Protein AF-A0AB34KKV4-F1 (afdb_monomer_lite)

Structure (mmCIF, N/CA/C/O backbone):
data_AF-A0AB34KKV4-F1
#
_entry.id   AF-A0AB34KKV4-F1
#
loop_
_atom_site.group_PDB
_atom_site.id
_atom_site.type_symbol
_atom_site.label_atom_id
_atom_site.label_alt_id
_atom_site.label_comp_id
_atom_site.label_asym_id
_atom_site.label_entity_id
_atom_site.label_seq_id
_atom_site.pdbx_PDB_ins_code
_atom_site.Cartn_x
_atom_site.Cartn_y
_atom_site.Cartn_z
_atom_site.occupancy
_atom_site.B_iso_or_equiv
_atom_site.auth_seq_id
_atom_site.auth_comp_id
_atom_site.auth_asym_id
_atom_site.auth_atom_id
_atom_site.pdbx_PDB_model_num
ATOM 1 N N . MET A 1 1 ? -14.746 -57.470 -12.738 1.00 38.44 1 MET A N 1
ATOM 2 C CA . MET A 1 1 ? -14.078 -58.785 -12.904 1.00 38.44 1 MET A CA 1
ATOM 3 C C . MET A 1 1 ? -13.355 -58.775 -14.241 1.00 38.44 1 MET A C 1
ATOM 5 O O . MET A 1 1 ? -13.996 -58.277 -15.162 1.00 38.44 1 MET A O 1
ATOM 9 N N . PRO A 1 2 ? -12.119 -59.298 -14.402 1.00 53.12 2 PRO A N 1
ATOM 10 C CA . PRO A 1 2 ? -11.159 -59.916 -13.449 1.00 53.12 2 PRO A CA 1
ATOM 11 C C . PRO A 1 2 ? -9.953 -58.975 -13.114 1.00 53.12 2 PRO A C 1
ATOM 13 O O . PRO A 1 2 ? -9.703 -58.057 -13.884 1.00 53.12 2 PRO A O 1
ATOM 16 N N . THR A 1 3 ? -9.355 -58.922 -11.901 1.00 38.56 3 THR A N 1
ATOM 17 C CA . THR A 1 3 ? -8.278 -59.766 -11.274 1.00 38.56 3 THR A CA 1
ATOM 18 C C . THR A 1 3 ? -6.996 -59.892 -12.137 1.00 38.56 3 THR A C 1
ATOM 20 O O . THR A 1 3 ? -7.133 -60.143 -13.323 1.00 38.56 3 THR A O 1
ATOM 23 N N . VAL A 1 4 ? -5.718 -59.791 -11.703 1.00 41.00 4 VAL A N 1
ATOM 24 C CA . VAL A 1 4 ? -4.947 -59.835 -10.421 1.00 41.00 4 VAL A CA 1
ATOM 25 C C . VAL A 1 4 ? -3.455 -59.527 -10.792 1.00 41.00 4 VAL A C 1
ATOM 27 O O . VAL A 1 4 ? -3.093 -59.818 -11.926 1.00 41.00 4 VAL A O 1
ATOM 30 N N . GLN A 1 5 ? -2.618 -58.789 -10.029 1.00 40.56 5 GLN A N 1
ATOM 31 C CA . GLN A 1 5 ? -1.465 -59.195 -9.153 1.00 40.56 5 GLN A CA 1
ATOM 32 C C . GLN A 1 5 ? -0.712 -57.875 -8.766 1.00 40.56 5 GLN A C 1
ATOM 34 O O . GLN A 1 5 ? -0.508 -57.067 -9.665 1.00 40.56 5 GLN A O 1
ATOM 39 N N . ALA A 1 6 ? -0.438 -57.434 -7.517 1.00 37.28 6 ALA A N 1
ATOM 40 C CA . ALA A 1 6 ? 0.427 -57.927 -6.409 1.00 37.28 6 ALA A CA 1
ATOM 41 C C . ALA A 1 6 ? 1.877 -58.230 -6.872 1.00 37.28 6 ALA A C 1
ATOM 43 O O . ALA A 1 6 ? 2.031 -59.068 -7.748 1.00 37.28 6 ALA A O 1
ATOM 44 N N . SER A 1 7 ? 2.991 -57.620 -6.424 1.00 39.97 7 SER A N 1
ATOM 45 C CA . SER A 1 7 ? 3.556 -57.225 -5.098 1.00 39.97 7 SER A CA 1
ATOM 46 C C . SER A 1 7 ? 4.890 -56.446 -5.359 1.00 39.97 7 SER A C 1
ATOM 48 O O . SER A 1 7 ? 5.144 -56.177 -6.533 1.00 39.97 7 SER A O 1
ATOM 50 N N . PRO A 1 8 ? 5.874 -56.261 -4.433 1.00 48.94 8 PRO A N 1
ATOM 51 C CA . PRO A 1 8 ? 5.943 -55.961 -2.979 1.00 48.94 8 PRO A CA 1
ATOM 52 C C . PRO A 1 8 ? 6.595 -54.552 -2.743 1.00 48.94 8 PRO A C 1
ATOM 54 O O . PRO A 1 8 ? 7.068 -53.935 -3.683 1.00 48.94 8 PRO A O 1
ATOM 57 N N . GLY A 1 9 ? 6.663 -53.884 -1.585 1.00 34.34 9 GLY A N 1
ATOM 58 C CA . GLY A 1 9 ? 6.841 -54.305 -0.198 1.00 34.34 9 GLY A CA 1
ATOM 59 C C . GLY A 1 9 ? 8.289 -54.059 0.266 1.00 34.34 9 GLY A C 1
ATOM 60 O O . GLY A 1 9 ? 9.065 -55.004 0.265 1.00 34.34 9 GLY A O 1
ATOM 61 N N . THR A 1 10 ? 8.637 -52.838 0.706 1.00 37.16 10 THR A N 1
ATOM 62 C CA . THR A 1 10 ? 9.823 -52.568 1.554 1.00 37.16 10 THR A CA 1
ATOM 63 C C . THR A 1 10 ? 9.609 -51.346 2.450 1.00 37.16 10 THR A C 1
ATOM 65 O O . THR A 1 10 ? 9.494 -50.219 1.980 1.00 37.16 10 THR A O 1
ATOM 68 N N . ASN A 1 11 ? 9.581 -51.620 3.751 1.00 38.03 11 ASN A N 1
ATOM 69 C CA . ASN A 1 11 ? 9.736 -50.697 4.876 1.00 38.03 11 ASN A CA 1
ATOM 70 C C . ASN A 1 11 ? 11.245 -50.623 5.203 1.00 38.03 11 ASN A C 1
ATOM 72 O O . ASN A 1 11 ? 11.916 -51.647 5.037 1.00 38.03 11 ASN A O 1
ATOM 76 N N . PRO A 1 12 ? 11.784 -49.504 5.723 1.00 49.31 12 PRO A N 1
ATOM 77 C CA . PRO A 1 12 ? 12.336 -49.632 7.074 1.00 49.31 12 PRO A CA 1
ATOM 78 C C . PRO A 1 12 ? 12.235 -48.378 7.970 1.00 49.31 12 PRO A C 1
ATOM 80 O O . PRO A 1 12 ? 12.535 -47.260 7.577 1.00 49.31 12 PRO A O 1
ATOM 83 N N . GLN A 1 13 ? 11.904 -48.673 9.230 1.00 32.47 13 GLN A N 1
ATOM 84 C CA . GLN A 1 13 ? 12.582 -48.252 10.465 1.00 32.47 13 GLN A CA 1
ATOM 85 C C . GLN A 1 13 ? 12.641 -46.766 10.867 1.00 32.47 13 GLN A C 1
ATOM 87 O O . GLN A 1 13 ? 13.462 -45.979 10.416 1.00 32.47 13 GLN A O 1
ATOM 92 N N . ASN A 1 14 ? 11.828 -46.495 11.895 1.00 35.62 14 ASN A N 1
ATOM 93 C CA . ASN A 1 14 ? 12.094 -45.673 13.077 1.00 35.62 14 ASN A CA 1
ATOM 94 C C . ASN A 1 14 ? 13.574 -45.411 13.406 1.00 35.62 14 ASN A C 1
ATOM 96 O O . ASN A 1 14 ? 14.315 -46.352 13.698 1.00 35.62 14 ASN A O 1
ATOM 100 N N . THR A 1 15 ? 13.891 -44.136 13.638 1.00 36.00 15 THR A N 1
ATOM 101 C CA . THR A 1 15 ? 14.930 -43.740 14.597 1.00 36.00 15 THR A CA 1
ATOM 102 C C . THR A 1 15 ? 14.424 -42.578 15.445 1.00 36.00 15 THR A C 1
ATOM 104 O O . THR A 1 15 ? 14.247 -41.457 14.979 1.00 36.00 15 THR A O 1
ATOM 107 N N . VAL A 1 16 ? 14.164 -42.888 16.712 1.00 40.31 16 VAL A N 1
ATOM 108 C CA . VAL A 1 16 ? 13.975 -41.939 17.808 1.00 40.31 16 VAL A CA 1
ATOM 109 C C . VAL A 1 16 ? 15.364 -41.483 18.245 1.00 40.31 16 VAL A C 1
ATOM 111 O O . VAL A 1 16 ? 16.171 -42.320 18.644 1.00 40.31 16 VAL A O 1
ATOM 114 N N . GLN A 1 17 ? 15.639 -40.181 18.215 1.00 35.97 17 GLN A N 1
ATOM 115 C CA . GLN A 1 17 ? 16.748 -39.593 18.964 1.00 35.97 17 GLN A CA 1
ATOM 116 C C . GLN A 1 17 ? 16.253 -38.374 19.734 1.00 35.97 17 GLN A C 1
ATOM 118 O O . GLN A 1 17 ? 16.003 -37.306 19.186 1.00 35.97 17 GLN A O 1
ATOM 123 N N . ALA A 1 18 ? 16.099 -38.594 21.037 1.00 38.78 18 ALA A N 1
ATOM 124 C CA . ALA A 1 18 ? 16.149 -37.563 22.049 1.00 38.78 18 ALA A CA 1
ATOM 125 C C . ALA A 1 18 ? 17.601 -37.094 22.186 1.00 38.78 18 ALA A C 1
ATOM 127 O O . ALA A 1 18 ? 18.487 -37.935 22.309 1.00 38.78 18 ALA A O 1
ATOM 128 N N . ASN A 1 19 ? 17.827 -35.784 22.233 1.00 37.03 19 ASN A N 1
ATOM 129 C CA . ASN A 1 19 ? 19.013 -35.213 22.856 1.00 37.03 19 ASN A CA 1
ATOM 130 C C . ASN A 1 19 ? 18.605 -33.976 23.654 1.00 37.03 19 ASN A C 1
ATOM 132 O O . ASN A 1 19 ? 17.876 -33.113 23.173 1.00 37.03 19 ASN A O 1
ATOM 136 N N . ARG A 1 20 ? 19.031 -34.003 24.915 1.00 32.62 20 ARG A N 1
ATOM 137 C CA . ARG A 1 20 ? 18.909 -32.967 25.935 1.00 32.62 20 ARG A CA 1
ATOM 138 C C . ARG A 1 20 ? 19.997 -31.908 25.734 1.00 32.62 20 ARG A C 1
ATOM 140 O O . ARG A 1 20 ? 21.075 -32.247 25.248 1.00 32.62 20 ARG A O 1
ATOM 147 N N . ASP A 1 21 ? 19.700 -30.695 26.198 1.00 42.53 21 ASP A N 1
ATOM 148 C CA . ASP A 1 21 ? 20.644 -29.607 26.506 1.00 42.53 21 ASP A CA 1
ATOM 149 C C . ASP A 1 21 ? 21.802 -30.085 27.410 1.00 42.53 21 ASP A C 1
ATOM 151 O O . ASP A 1 21 ? 21.665 -31.129 28.071 1.00 42.53 21 ASP A O 1
ATOM 155 N N . PRO A 1 22 ? 22.929 -29.345 27.487 1.00 56.38 22 PRO A N 1
ATOM 156 C CA . PRO A 1 22 ? 22.972 -28.238 28.463 1.00 56.38 22 PRO A CA 1
ATOM 157 C C . PRO A 1 22 ? 23.899 -27.036 28.131 1.00 56.38 22 PRO A C 1
ATOM 159 O O . PRO A 1 22 ? 24.843 -27.169 27.358 1.00 56.38 22 PRO A O 1
ATOM 162 N N . ASP A 1 23 ? 23.631 -25.926 28.844 1.00 38.31 23 ASP A N 1
ATOM 163 C CA . ASP A 1 23 ? 24.551 -24.866 29.327 1.00 38.31 23 ASP A CA 1
ATOM 164 C C . ASP A 1 23 ? 25.285 -23.972 28.298 1.00 38.31 23 ASP A C 1
ATOM 166 O O . ASP A 1 23 ? 25.667 -24.414 27.226 1.00 38.31 23 ASP A O 1
ATOM 170 N N . ALA A 1 24 ? 25.645 -22.707 28.538 1.00 34.84 24 ALA A N 1
ATOM 171 C CA . ALA A 1 24 ? 25.381 -21.648 29.520 1.00 34.84 24 ALA A CA 1
ATOM 172 C C . ALA A 1 24 ? 26.245 -20.433 29.068 1.00 34.84 24 ALA A C 1
ATOM 174 O O . ALA A 1 24 ? 27.204 -20.636 28.322 1.00 34.84 24 ALA A O 1
ATOM 175 N N . ASP A 1 25 ? 25.989 -19.240 29.635 1.00 36.53 25 ASP A N 1
ATOM 176 C CA . ASP A 1 25 ? 26.973 -18.140 29.827 1.00 36.53 25 ASP A CA 1
ATOM 177 C C . ASP A 1 25 ? 27.329 -17.294 28.563 1.00 36.53 25 ASP A C 1
ATOM 179 O O . ASP A 1 25 ? 27.500 -17.841 27.484 1.00 36.53 25 ASP A O 1
ATOM 183 N N . GLN A 1 26 ? 27.456 -15.954 28.505 1.00 36.47 26 GLN A N 1
ATOM 184 C CA . GLN A 1 26 ? 27.596 -14.788 29.411 1.00 36.47 26 GLN A CA 1
ATOM 185 C C . GLN A 1 26 ? 27.010 -13.568 28.635 1.00 36.47 26 GLN A C 1
ATOM 187 O O . GLN A 1 26 ? 27.014 -13.576 27.408 1.00 36.47 26 GLN A O 1
ATOM 192 N N . GLY A 1 27 ? 26.373 -12.544 29.212 1.00 34.78 27 GLY A N 1
ATOM 193 C CA . GLY A 1 27 ? 26.968 -11.536 30.092 1.00 34.78 27 GLY A CA 1
ATOM 194 C C . GLY A 1 27 ? 27.539 -10.359 29.279 1.00 34.78 27 GLY A C 1
ATOM 195 O O . GLY A 1 27 ? 28.679 -10.434 28.842 1.00 34.78 27 GLY A O 1
ATOM 196 N N . ALA A 1 28 ? 26.763 -9.286 29.089 1.00 35.88 28 ALA A N 1
ATOM 197 C CA . ALA A 1 28 ? 27.274 -7.953 28.739 1.00 35.88 28 ALA A CA 1
ATOM 198 C C . ALA A 1 28 ? 26.248 -6.892 29.173 1.00 35.88 28 ALA A C 1
ATOM 200 O O . ALA A 1 28 ? 25.275 -6.601 28.477 1.00 35.88 28 ALA A O 1
ATOM 201 N N . GLU A 1 29 ? 26.443 -6.406 30.396 1.00 38.16 29 GLU A N 1
ATOM 202 C CA . GLU A 1 29 ? 25.914 -5.144 30.900 1.00 38.16 29 GLU A CA 1
ATOM 203 C C . GLU A 1 29 ? 26.795 -4.028 30.335 1.00 38.16 29 GLU A C 1
ATOM 205 O O . GLU A 1 29 ? 27.996 -4.048 30.587 1.00 38.16 29 GLU A O 1
ATOM 210 N N . ASP A 1 30 ? 26.215 -3.054 29.634 1.00 43.75 30 ASP A N 1
ATOM 211 C CA . ASP A 1 30 ? 26.868 -1.764 29.423 1.00 43.75 30 ASP A CA 1
ATOM 212 C C . ASP A 1 30 ? 26.042 -0.683 30.119 1.00 43.75 30 ASP A C 1
ATOM 214 O O . ASP A 1 30 ? 24.893 -0.387 29.773 1.00 43.75 30 ASP A O 1
ATOM 218 N N . ASN A 1 31 ? 26.664 -0.170 31.179 1.00 38.53 31 ASN A N 1
ATOM 219 C CA . ASN A 1 31 ? 26.347 1.070 31.857 1.00 38.53 31 ASN A CA 1
ATOM 220 C C . ASN A 1 31 ? 26.637 2.236 30.912 1.00 38.53 31 ASN A C 1
ATOM 222 O O . ASN A 1 31 ? 27.724 2.285 30.351 1.00 38.53 31 ASN A O 1
ATOM 226 N N . ASP A 1 32 ? 25.742 3.217 30.849 1.00 40.19 32 ASP A N 1
ATOM 227 C CA . ASP A 1 32 ? 26.155 4.591 30.568 1.00 40.19 32 ASP A CA 1
ATOM 228 C C . ASP A 1 32 ? 25.389 5.536 31.495 1.00 40.19 32 ASP A C 1
ATOM 230 O O . ASP A 1 32 ? 24.225 5.895 31.294 1.00 40.19 32 ASP A O 1
ATOM 234 N N . GLU A 1 33 ? 26.084 5.886 32.575 1.00 38.75 33 GLU A N 1
ATOM 235 C CA . GLU A 1 33 ? 25.877 7.101 33.342 1.00 38.75 33 GLU A CA 1
ATOM 236 C C . GLU A 1 33 ? 26.494 8.264 32.555 1.00 38.75 33 GLU A C 1
ATOM 238 O O . GLU A 1 33 ? 27.699 8.288 32.313 1.00 38.75 33 GLU A O 1
ATOM 243 N N . SER A 1 34 ? 25.707 9.287 32.229 1.00 43.06 34 SER A N 1
ATOM 244 C CA . SER A 1 34 ? 26.262 10.630 32.059 1.00 43.06 34 SER A CA 1
ATOM 245 C C . SER A 1 34 ? 25.270 11.670 32.560 1.00 43.06 34 SER A C 1
ATOM 247 O O . SER A 1 34 ? 24.239 11.958 31.954 1.00 43.06 34 SER A O 1
ATOM 249 N N . SER A 1 35 ? 25.621 12.170 33.731 1.00 37.94 35 SER A N 1
ATOM 250 C CA . SER A 1 35 ? 25.134 13.339 34.441 1.00 37.94 35 SER A CA 1
ATOM 251 C C . SER A 1 35 ? 25.395 14.664 33.708 1.00 37.94 35 SER A C 1
ATOM 253 O O . SER A 1 35 ? 26.329 14.744 32.910 1.00 37.94 35 SER A O 1
ATOM 255 N N . ASN A 1 36 ? 24.674 15.697 34.176 1.00 33.97 36 ASN A N 1
ATOM 256 C CA . ASN A 1 36 ? 25.035 17.127 34.186 1.00 33.97 36 ASN A CA 1
ATOM 257 C C . ASN A 1 36 ? 24.869 17.903 32.858 1.00 33.97 36 ASN A C 1
ATOM 259 O O . ASN A 1 36 ? 25.127 17.371 31.791 1.00 33.97 36 ASN A O 1
ATOM 263 N N . ASP A 1 37 ? 24.435 19.166 32.804 1.00 34.50 37 ASP A N 1
ATOM 264 C CA . ASP A 1 37 ? 24.256 20.234 33.797 1.00 34.50 37 ASP A CA 1
ATOM 265 C C . ASP A 1 37 ? 23.291 21.305 33.230 1.00 34.50 37 ASP A C 1
ATOM 267 O O . ASP A 1 37 ? 23.127 21.398 32.018 1.00 34.50 37 ASP A O 1
ATOM 271 N N . ASN A 1 38 ? 22.702 22.093 34.143 1.00 35.69 38 ASN A N 1
ATOM 272 C CA . ASN A 1 38 ? 22.371 23.531 34.076 1.00 35.69 38 ASN A CA 1
ATOM 273 C C . ASN A 1 38 ? 21.792 24.147 32.784 1.00 35.69 38 ASN A C 1
ATOM 275 O O . ASN A 1 38 ? 22.449 24.182 31.757 1.00 35.69 38 ASN A O 1
ATOM 279 N N . GLU A 1 39 ? 20.659 24.846 32.905 1.00 40.66 39 GLU A N 1
ATOM 280 C CA . GLU A 1 39 ? 20.668 26.320 32.948 1.00 40.66 39 GLU A CA 1
ATOM 281 C C . GLU A 1 39 ? 19.275 26.881 33.271 1.00 40.66 39 GLU A C 1
ATOM 283 O O . GLU A 1 39 ? 18.231 26.369 32.870 1.00 40.66 39 GLU A O 1
ATOM 288 N N . SER A 1 40 ? 19.317 27.897 34.120 1.00 45.69 40 SER A N 1
ATOM 289 C CA . SER A 1 40 ? 18.239 28.699 34.676 1.00 45.69 40 SER A CA 1
ATOM 290 C C . SER A 1 40 ? 18.089 29.974 33.857 1.00 45.69 40 SER A C 1
ATOM 292 O O . SER A 1 40 ? 19.075 30.694 33.747 1.00 45.69 40 SER A O 1
ATOM 294 N N . ASP A 1 41 ? 16.874 30.293 33.416 1.00 45.66 41 ASP A N 1
ATOM 295 C CA . ASP A 1 41 ? 16.522 31.635 32.949 1.00 45.66 41 ASP A CA 1
ATOM 296 C C . ASP A 1 41 ? 15.333 32.152 33.765 1.00 45.66 41 ASP A C 1
ATOM 298 O O . ASP A 1 41 ? 14.175 31.770 33.569 1.00 45.66 41 ASP A O 1
ATOM 302 N N . ASP A 1 42 ? 15.674 32.999 34.733 1.00 43.22 42 ASP A N 1
ATOM 303 C CA . ASP A 1 42 ? 14.819 34.070 35.220 1.00 43.22 42 ASP A CA 1
ATOM 304 C C . ASP A 1 42 ? 14.761 35.144 34.125 1.00 43.22 42 ASP A C 1
ATOM 306 O O . ASP A 1 42 ? 15.813 35.535 33.633 1.00 43.22 42 ASP A O 1
ATOM 310 N N . ASP A 1 43 ? 13.572 35.645 33.774 1.00 39.75 43 ASP A N 1
ATOM 311 C CA . ASP A 1 43 ? 13.386 37.084 33.560 1.00 39.75 43 ASP A CA 1
ATOM 312 C C . ASP A 1 43 ? 11.909 37.495 33.387 1.00 39.75 43 ASP A C 1
ATOM 314 O O . ASP A 1 43 ? 11.159 37.006 32.544 1.00 39.75 43 ASP A O 1
ATOM 318 N N . ASP A 1 44 ? 11.559 38.466 34.231 1.00 39.62 44 ASP A N 1
ATOM 319 C CA . ASP A 1 44 ? 10.870 39.712 33.895 1.00 39.62 44 ASP A CA 1
ATOM 320 C C . ASP A 1 44 ? 9.369 39.701 33.531 1.00 39.62 44 ASP A C 1
ATOM 322 O O . ASP A 1 44 ? 8.943 39.444 32.407 1.00 39.62 44 ASP A O 1
ATOM 326 N N . MET A 1 45 ? 8.546 40.147 34.489 1.00 36.72 45 MET A N 1
ATOM 327 C CA . MET A 1 45 ? 7.286 40.833 34.190 1.00 36.72 45 MET A CA 1
ATOM 328 C C . MET A 1 45 ? 7.018 41.921 35.230 1.00 36.72 45 MET A C 1
ATOM 330 O O . MET A 1 45 ? 6.612 41.680 36.370 1.00 36.72 45 MET A O 1
ATOM 334 N N . SER A 1 46 ? 7.272 43.147 34.794 1.00 39.12 46 SER A N 1
ATOM 335 C CA . SER A 1 46 ? 7.091 44.391 35.519 1.00 39.12 46 SER A CA 1
ATOM 336 C C . SER A 1 46 ? 5.677 44.977 35.351 1.00 39.12 46 SER A C 1
ATOM 338 O O . SER A 1 46 ? 4.973 44.732 34.376 1.00 39.12 46 SER A O 1
ATOM 340 N N . HIS A 1 47 ? 5.325 45.830 36.321 1.00 36.03 47 HIS A N 1
ATOM 341 C CA . HIS A 1 47 ? 4.270 46.855 36.317 1.00 36.03 47 HIS A CA 1
ATOM 342 C C . HIS A 1 47 ? 2.795 46.441 36.459 1.00 36.03 47 HIS A C 1
ATOM 344 O O . HIS A 1 47 ? 2.098 46.237 35.476 1.00 36.03 47 HIS A O 1
ATOM 350 N N . TYR A 1 48 ? 2.253 46.595 37.677 1.00 35.59 48 TYR A N 1
ATOM 351 C CA . TYR A 1 48 ? 0.943 47.237 37.864 1.00 35.59 48 TYR A CA 1
ATOM 352 C C . TYR A 1 48 ? 0.918 48.088 39.143 1.00 35.59 48 TYR A C 1
ATOM 354 O O . TYR A 1 48 ? 1.361 47.679 40.213 1.00 35.59 48 TYR A O 1
ATOM 362 N N . THR A 1 49 ? 0.447 49.322 38.986 1.00 34.53 49 THR A N 1
ATOM 363 C CA . THR A 1 49 ? 0.442 50.404 39.975 1.00 34.53 49 THR A CA 1
ATOM 364 C C . THR A 1 49 ? -0.642 50.246 41.041 1.00 34.53 49 THR A C 1
ATOM 366 O O . THR A 1 49 ? -1.788 49.921 40.738 1.00 34.53 49 THR A O 1
ATOM 369 N N . PHE A 1 50 ? -0.257 50.572 42.274 1.00 31.66 50 PHE A N 1
ATOM 370 C CA . PHE A 1 50 ? -1.042 50.617 43.507 1.00 31.66 50 PHE A CA 1
ATOM 371 C C . PHE A 1 50 ? -2.132 51.712 43.474 1.00 31.66 50 PHE A C 1
ATOM 373 O O . PHE A 1 50 ? -1.854 52.850 43.091 1.00 31.66 50 PHE A O 1
ATOM 380 N N . ARG A 1 51 ? -3.355 51.392 43.920 1.00 31.86 51 ARG A N 1
ATOM 381 C CA . ARG A 1 51 ? -4.407 52.362 44.272 1.00 31.86 51 ARG A CA 1
ATOM 382 C C . ARG A 1 51 ? -5.064 51.903 45.583 1.00 31.86 51 ARG A C 1
ATOM 384 O O . ARG A 1 51 ? -5.817 50.937 45.590 1.00 31.86 51 ARG A O 1
ATOM 391 N N . GLU A 1 52 ? -4.701 52.568 46.679 1.00 37.09 52 GLU A N 1
ATOM 392 C CA . GLU A 1 52 ? -5.386 52.570 47.989 1.00 37.09 52 GLU A CA 1
ATOM 393 C C . GLU A 1 52 ? -6.839 53.072 47.791 1.00 37.09 52 GLU A C 1
ATOM 395 O O . GLU A 1 52 ? -7.068 53.856 46.871 1.00 37.09 52 GLU A O 1
ATOM 400 N N . SER A 1 53 ? -7.900 52.728 48.529 1.00 50.09 53 SER A N 1
ATOM 401 C CA . SER A 1 53 ? -8.144 52.071 49.824 1.00 50.09 53 SER A CA 1
ATOM 402 C C . SER A 1 53 ? -9.676 51.931 49.954 1.00 50.09 53 SER A C 1
ATOM 404 O O . SER A 1 53 ? -10.330 52.952 49.781 1.00 50.09 53 SER A O 1
ATOM 406 N N . ASP A 1 54 ? -10.241 50.758 50.278 1.00 42.97 54 ASP A N 1
ATOM 407 C CA . ASP A 1 54 ? -11.682 50.588 50.624 1.00 42.97 54 ASP A CA 1
ATOM 408 C C . ASP A 1 54 ? -11.938 49.346 51.518 1.00 42.97 54 ASP A C 1
ATOM 410 O O . ASP A 1 54 ? -12.990 48.707 51.464 1.00 42.97 54 ASP A O 1
ATOM 414 N N . TYR A 1 55 ? -10.964 48.977 52.352 1.00 52.38 55 TYR A N 1
ATOM 415 C CA . TYR A 1 55 ? -11.045 47.803 53.226 1.00 52.38 55 TYR A CA 1
ATOM 416 C C . TYR A 1 55 ? -10.820 48.195 54.686 1.00 52.38 55 TYR A C 1
ATOM 418 O O . TYR A 1 55 ? -9.997 49.068 54.978 1.00 52.38 55 TYR A O 1
ATOM 426 N N . ASP A 1 56 ? -11.553 47.557 55.598 1.00 63.56 56 ASP A N 1
ATOM 427 C CA . ASP A 1 56 ? -11.259 47.625 57.029 1.00 63.56 56 ASP A CA 1
ATOM 428 C C . ASP A 1 56 ? -9.994 46.812 57.377 1.00 63.56 56 ASP A C 1
ATOM 430 O O . ASP A 1 56 ? -9.366 46.192 56.514 1.00 63.56 56 ASP A O 1
ATOM 434 N N . SER A 1 57 ? -9.578 46.838 58.647 1.00 55.00 57 SER A N 1
ATOM 435 C CA . SER A 1 57 ? -8.346 46.188 59.121 1.00 55.00 57 SER A CA 1
ATOM 436 C C . SER A 1 57 ? -8.302 44.667 58.921 1.00 55.00 57 SER A C 1
ATOM 438 O O . SER A 1 57 ? -7.227 44.090 59.073 1.00 55.00 57 SER A O 1
ATOM 440 N N . ASP A 1 58 ? -9.429 44.045 58.560 1.00 63.44 58 ASP A N 1
ATOM 441 C CA . ASP A 1 58 ? -9.548 42.611 58.292 1.00 63.44 58 ASP A CA 1
ATOM 442 C C . ASP A 1 58 ? -9.764 42.294 56.797 1.00 63.44 58 ASP A C 1
ATOM 444 O O . ASP A 1 58 ? -9.858 41.124 56.424 1.00 63.44 58 ASP A O 1
ATOM 448 N N . GLY A 1 59 ? -9.783 43.302 55.915 1.00 49.97 59 GLY A N 1
ATOM 449 C CA . GLY A 1 59 ? -9.809 43.097 54.466 1.00 49.97 59 GLY A CA 1
ATOM 450 C C . GLY A 1 59 ? -11.195 42.850 53.862 1.00 49.97 59 GLY A C 1
ATOM 451 O O . GLY A 1 59 ? -11.265 42.368 52.731 1.00 49.97 59 GLY A O 1
ATOM 452 N N . ASN A 1 60 ? -12.288 43.191 54.554 1.00 54.03 60 ASN A N 1
ATOM 453 C CA . ASN A 1 60 ? -13.645 43.047 54.015 1.00 54.03 60 ASN A CA 1
ATOM 454 C C . ASN A 1 60 ? -14.186 44.377 53.473 1.00 54.03 60 ASN A C 1
ATOM 456 O O . ASN A 1 60 ? -13.975 45.440 54.058 1.00 54.03 60 ASN A O 1
ATOM 460 N N . SER A 1 61 ? -14.914 44.328 52.350 1.00 54.88 61 SER A N 1
ATOM 461 C CA . SER A 1 61 ? -15.652 45.504 51.873 1.00 54.88 61 SER A CA 1
ATOM 462 C C . SER A 1 61 ? -16.905 45.703 52.732 1.00 54.88 61 SER A C 1
ATOM 464 O O . SER A 1 61 ? -17.605 44.736 53.048 1.00 54.88 61 SER A O 1
ATOM 466 N N . VAL A 1 62 ? -17.211 46.954 53.088 1.00 51.47 62 VAL A N 1
ATOM 467 C CA . VAL A 1 62 ? -18.345 47.338 53.961 1.00 51.47 62 VAL A CA 1
ATOM 468 C C . VAL A 1 62 ? -19.696 46.805 53.439 1.00 51.47 62 VAL A C 1
ATOM 470 O O . VAL A 1 62 ? -20.606 46.527 54.214 1.00 51.47 62 VAL A O 1
ATOM 473 N N . ASP A 1 63 ? -19.789 46.543 52.134 1.00 60.31 63 ASP A N 1
ATOM 474 C CA . ASP A 1 63 ? -20.955 45.988 51.442 1.00 60.31 63 ASP A CA 1
ATOM 475 C C . ASP A 1 63 ? -21.193 44.479 51.671 1.00 60.31 63 ASP A C 1
ATOM 477 O O . ASP A 1 63 ? -22.296 43.982 51.421 1.00 60.31 63 ASP A O 1
ATOM 481 N N . GLU A 1 64 ? -20.183 43.711 52.091 1.00 59.12 64 GLU A N 1
ATOM 482 C CA . GLU A 1 64 ? -20.310 42.256 52.276 1.00 59.12 64 GLU A CA 1
ATOM 483 C C . GLU A 1 64 ? -20.864 41.866 53.647 1.00 59.12 64 GLU A C 1
ATOM 485 O O . GLU A 1 64 ? -21.559 40.852 53.758 1.00 59.12 64 GLU A O 1
ATOM 490 N N . LEU A 1 65 ? -20.630 42.683 54.674 1.00 55.16 65 LEU A N 1
ATOM 491 C CA . LEU A 1 65 ? -21.110 42.425 56.033 1.00 55.16 65 LEU A CA 1
ATOM 492 C C . LEU A 1 65 ? -22.632 42.597 56.139 1.00 55.16 65 LEU A C 1
ATOM 494 O O . LEU A 1 65 ? -23.311 41.736 56.706 1.00 55.16 65 LEU A O 1
ATOM 498 N N . ASP A 1 66 ? -23.185 43.620 55.485 1.00 58.66 66 ASP A N 1
ATOM 499 C CA . ASP A 1 66 ? -24.635 43.828 55.412 1.00 58.66 66 ASP A CA 1
ATOM 500 C C . ASP A 1 66 ? -25.320 42.742 54.568 1.00 58.66 66 ASP A C 1
ATOM 502 O O . ASP A 1 66 ? -26.352 42.196 54.966 1.00 58.66 66 ASP A O 1
ATOM 506 N N . LYS A 1 67 ? -24.696 42.304 53.464 1.00 65.88 67 LYS A N 1
ATOM 507 C CA . 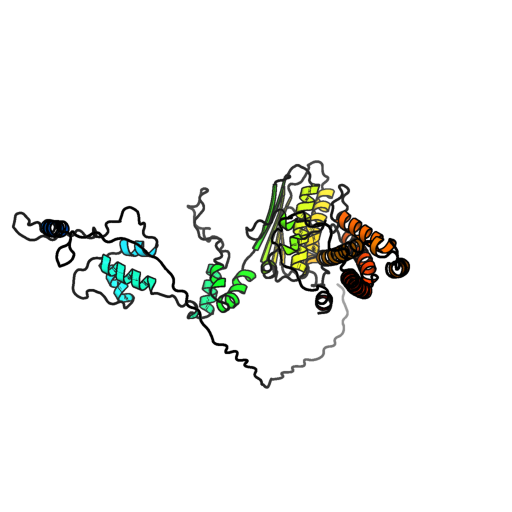LYS A 1 67 ? -25.205 41.186 52.647 1.00 65.88 67 LYS A CA 1
ATOM 508 C C . LYS A 1 67 ? -25.120 39.843 53.381 1.00 65.88 67 LYS A C 1
ATOM 510 O O . LYS A 1 67 ? -25.993 38.994 53.192 1.00 65.88 67 LYS A O 1
ATOM 515 N N . ALA A 1 68 ? -24.110 39.623 54.224 1.00 63.69 68 ALA A N 1
ATOM 516 C CA . ALA A 1 68 ? -23.993 38.419 55.047 1.00 63.69 68 ALA A CA 1
ATOM 517 C C . ALA A 1 68 ? -25.058 38.377 56.157 1.00 63.69 68 ALA A C 1
ATOM 519 O O . ALA A 1 68 ? -25.664 37.326 56.392 1.00 63.69 68 ALA A O 1
ATOM 520 N N . GLN A 1 69 ? -25.348 39.522 56.780 1.00 56.56 69 GLN A N 1
ATOM 521 C CA . GLN A 1 69 ? -26.378 39.645 57.810 1.00 56.56 69 GLN A CA 1
ATOM 522 C C . GLN A 1 69 ? -27.794 39.493 57.224 1.00 56.56 69 GLN A C 1
ATOM 524 O O . GLN A 1 69 ? -28.631 38.784 57.786 1.00 56.56 69 GLN A O 1
ATOM 529 N N . GLU A 1 70 ? -28.052 40.060 56.043 1.00 62.09 70 GLU A N 1
ATOM 530 C CA . GLU A 1 70 ? -29.337 39.930 55.345 1.00 62.09 70 GLU A CA 1
ATOM 531 C C . GLU A 1 70 ? -29.576 38.495 54.823 1.00 62.09 70 GLU A C 1
ATOM 533 O O . GLU A 1 70 ? -30.696 37.978 54.884 1.00 62.09 70 GLU A O 1
ATOM 538 N N . ARG A 1 71 ? -28.514 37.786 54.405 1.00 59.53 71 ARG A N 1
ATOM 539 C CA . ARG A 1 71 ? -28.566 36.352 54.049 1.00 59.53 71 ARG A CA 1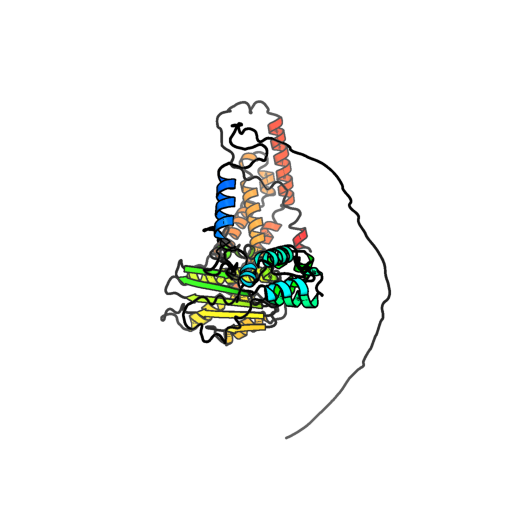
ATOM 540 C C . ARG A 1 71 ? -28.836 35.459 55.259 1.00 59.53 71 ARG A C 1
ATOM 542 O O . ARG A 1 71 ? -29.610 34.511 55.142 1.00 59.53 71 ARG A O 1
ATOM 549 N N . LYS A 1 72 ? -28.258 35.777 56.421 1.00 54.38 72 LYS A N 1
ATOM 550 C CA . LYS A 1 72 ? -28.519 35.067 57.684 1.00 54.38 72 LYS A CA 1
ATOM 551 C C . LYS A 1 72 ? -29.972 35.240 58.141 1.00 54.38 72 LYS A C 1
ATOM 553 O O . LYS A 1 72 ? -30.578 34.278 58.604 1.00 54.38 72 LYS A O 1
ATOM 558 N N . ASN A 1 73 ? -30.550 36.423 57.926 1.00 53.56 73 ASN A N 1
ATOM 559 C CA . ASN A 1 73 ? -31.943 36.722 58.270 1.00 53.56 73 ASN A CA 1
ATOM 560 C C . ASN A 1 73 ? -32.966 36.085 57.310 1.00 53.56 73 ASN A C 1
ATOM 562 O O . ASN A 1 73 ? -34.088 35.812 57.720 1.00 53.56 73 ASN A O 1
ATOM 566 N N . ARG A 1 74 ? -32.597 35.784 56.055 1.00 55.28 74 ARG A N 1
ATOM 567 C CA . ARG A 1 74 ? -33.472 35.056 55.109 1.00 55.28 74 ARG A CA 1
ATOM 568 C C . ARG A 1 74 ? -33.524 33.540 55.330 1.00 55.28 74 ARG A C 1
ATOM 570 O O . ARG A 1 74 ? -34.423 32.894 54.805 1.00 55.28 74 ARG A O 1
ATOM 577 N N . LEU A 1 75 ? -32.578 32.978 56.083 1.00 48.16 75 LEU A N 1
ATOM 578 C CA . LEU A 1 75 ? -32.474 31.537 56.356 1.00 48.16 75 LEU A CA 1
ATOM 579 C C . LEU A 1 75 ? -33.264 31.077 57.591 1.00 48.16 75 LEU A C 1
ATOM 581 O O . LEU A 1 75 ? -33.393 29.876 57.805 1.00 48.16 75 LEU A O 1
ATOM 585 N N . MET A 1 76 ? -33.801 32.006 58.386 1.00 43.62 76 MET A N 1
ATOM 586 C CA . MET A 1 76 ? -34.650 31.699 59.536 1.00 43.62 76 MET A CA 1
ATOM 587 C C . MET A 1 76 ? -36.013 32.359 59.348 1.00 43.62 76 MET A C 1
ATOM 589 O O . MET A 1 76 ? -36.181 33.540 59.641 1.00 43.62 76 MET A O 1
ATOM 593 N N . GLN A 1 77 ? -36.986 31.599 58.850 1.00 56.41 77 GLN A N 1
ATOM 594 C CA . GLN A 1 77 ? -38.391 31.977 58.958 1.00 56.41 77 GLN A CA 1
ATOM 595 C C . GLN A 1 77 ? -39.025 31.160 60.077 1.00 56.41 77 GLN A C 1
ATOM 597 O O . GLN A 1 77 ? -38.897 29.938 60.126 1.00 56.41 77 GLN A O 1
ATOM 602 N N . PHE A 1 78 ? -39.660 31.875 60.996 1.00 48.34 78 PHE A N 1
ATOM 603 C CA . PHE A 1 78 ? -40.524 31.295 62.008 1.00 48.34 78 PHE A CA 1
ATOM 604 C C . PHE A 1 78 ? -41.890 31.062 61.370 1.00 48.34 78 PHE A C 1
ATOM 606 O O . PHE A 1 78 ? -42.374 31.926 60.633 1.00 48.34 78 PHE A O 1
ATOM 613 N N . ASP A 1 79 ? -42.492 29.906 61.627 1.00 58.78 79 ASP A N 1
ATOM 614 C CA . ASP A 1 79 ? -43.910 29.724 61.337 1.00 58.78 79 ASP A CA 1
ATOM 615 C C . ASP A 1 79 ? -44.771 30.576 62.292 1.00 58.78 79 ASP A C 1
ATOM 617 O O . ASP A 1 79 ? -44.265 31.216 63.220 1.00 58.78 79 ASP A O 1
ATOM 621 N N . GLU A 1 80 ? -46.082 30.626 62.043 1.00 62.25 80 GLU A N 1
ATOM 622 C CA . GLU A 1 80 ? -47.028 31.426 62.841 1.00 62.25 80 GLU A CA 1
ATOM 623 C C . GLU A 1 80 ? -47.066 31.014 64.330 1.00 62.25 80 GLU A C 1
ATOM 625 O O . GLU A 1 80 ? -47.511 31.801 65.166 1.00 62.25 80 GLU A O 1
ATOM 630 N N . ASP A 1 81 ? -46.518 29.842 64.673 1.00 69.81 81 ASP A N 1
ATOM 631 C CA . ASP A 1 81 ? -46.436 29.299 66.033 1.00 69.81 81 ASP A CA 1
ATOM 632 C C . ASP A 1 81 ? -45.051 29.494 66.692 1.00 69.81 81 ASP A C 1
ATOM 634 O O . ASP A 1 81 ? -44.838 29.100 67.843 1.00 69.81 81 ASP A O 1
ATOM 638 N N . GLY A 1 82 ? -44.097 30.131 66.004 1.00 53.03 82 GLY A N 1
ATOM 639 C CA . GLY A 1 82 ? -42.766 30.429 66.538 1.00 53.03 82 GLY A CA 1
ATOM 640 C C . GLY A 1 82 ? -41.805 29.234 66.564 1.00 53.03 82 GLY A C 1
ATOM 641 O O . GLY A 1 82 ? -40.787 29.287 67.262 1.00 53.03 82 GLY A O 1
ATOM 642 N N . VAL A 1 83 ? -42.084 28.170 65.807 1.00 53.19 83 VAL A N 1
ATOM 643 C CA . VAL A 1 83 ? -41.208 27.003 65.669 1.00 53.19 83 VAL A CA 1
ATOM 644 C C . VAL A 1 83 ? -40.288 27.182 64.458 1.00 53.19 83 VAL A C 1
ATOM 646 O O . VAL A 1 83 ? -40.679 27.594 63.368 1.00 53.19 83 VAL A O 1
ATOM 649 N N . LEU A 1 84 ? -39.004 26.891 64.669 1.00 43.69 84 LEU A N 1
ATOM 650 C CA . LEU A 1 84 ? -37.946 27.062 63.675 1.00 43.69 84 LEU A CA 1
ATOM 651 C C . LEU A 1 84 ? -37.988 25.887 62.679 1.00 43.69 84 LEU A C 1
ATOM 653 O O . LEU A 1 84 ? -37.396 24.835 62.928 1.00 43.69 84 LEU A O 1
ATOM 657 N N . GLN A 1 85 ? -38.707 26.038 61.562 1.00 44.34 85 GLN A N 1
ATOM 658 C CA . GLN A 1 85 ? -38.697 25.049 60.479 1.00 44.34 85 GLN A CA 1
ATOM 659 C C . GLN A 1 85 ? -37.542 25.310 59.509 1.00 44.34 85 GLN A C 1
ATOM 661 O O . GLN A 1 85 ? -37.497 26.315 58.802 1.00 44.34 85 GLN A O 1
ATOM 666 N N . TRP A 1 86 ? -36.615 24.356 59.430 1.00 48.81 86 TRP A N 1
ATOM 667 C CA . TRP A 1 86 ? -35.616 24.324 58.368 1.00 48.81 86 TRP A CA 1
ATOM 668 C C . TRP A 1 86 ? -36.268 23.789 57.090 1.00 48.81 86 TRP A C 1
ATOM 670 O O . TRP A 1 86 ? -36.662 22.624 57.037 1.00 48.81 86 TRP A O 1
ATOM 680 N N . LEU A 1 87 ? -36.377 24.631 56.059 1.00 44.44 87 LEU A N 1
ATOM 681 C CA . LEU A 1 87 ? -36.807 24.216 54.722 1.00 44.44 87 LEU A CA 1
ATOM 682 C C . LEU A 1 87 ? -35.935 23.045 54.240 1.00 44.44 87 LEU A C 1
ATOM 684 O O . LEU A 1 87 ? -34.727 23.200 54.056 1.00 44.44 87 LEU A O 1
ATOM 688 N N . GLN A 1 88 ? -36.559 21.890 53.990 1.00 42.88 88 GLN A N 1
ATOM 689 C CA . GLN A 1 88 ? -35.985 20.739 53.279 1.00 42.88 88 GLN A CA 1
ATOM 690 C C . GLN A 1 88 ? -35.747 21.060 51.788 1.00 42.88 88 GLN A C 1
ATOM 692 O O . GLN A 1 88 ? -36.155 20.315 50.903 1.00 42.88 88 GLN A O 1
ATOM 697 N N . ASN A 1 89 ? -35.080 22.172 51.481 1.00 42.94 89 ASN A N 1
ATOM 698 C CA . ASN A 1 89 ? -34.561 22.413 50.142 1.00 42.94 89 ASN A CA 1
ATOM 699 C C . ASN A 1 89 ? -33.220 21.692 50.015 1.00 42.94 89 ASN A C 1
ATOM 701 O O . ASN A 1 89 ? -32.141 22.272 50.154 1.00 42.94 89 ASN A O 1
ATOM 705 N N . GLU A 1 90 ? -33.298 20.390 49.748 1.00 44.09 90 GLU A N 1
ATOM 706 C CA . GLU A 1 90 ? -32.197 19.685 49.114 1.00 44.09 90 GLU A CA 1
ATOM 707 C C . GLU A 1 90 ? -31.875 20.384 47.780 1.00 44.09 90 GLU A C 1
ATOM 709 O O . GLU A 1 90 ? -32.694 20.456 46.869 1.00 44.09 90 GLU A O 1
ATOM 714 N N . SER A 1 91 ? -30.643 20.884 47.669 1.00 48.03 91 SER A N 1
ATOM 715 C CA . SER A 1 91 ? -29.980 21.342 46.437 1.00 48.03 91 SER A CA 1
ATOM 716 C C . SER A 1 91 ? -30.413 22.684 45.815 1.00 48.03 91 SER A C 1
ATOM 718 O O . SER A 1 91 ? -30.974 22.751 44.730 1.00 48.03 91 SER A O 1
ATOM 720 N N . SER A 1 92 ? -29.975 23.797 46.411 1.00 42.88 92 SER A N 1
ATOM 721 C CA . SER A 1 92 ? -29.748 25.046 45.652 1.00 42.88 92 SER A CA 1
ATOM 722 C C . SER A 1 92 ? -28.318 25.592 45.770 1.00 42.88 92 SER A C 1
ATOM 724 O O . SER A 1 92 ? -28.038 26.698 45.319 1.00 42.88 92 SER A O 1
ATOM 726 N N . TYR A 1 93 ? -27.386 24.823 46.348 1.00 46.56 93 TYR A N 1
ATOM 727 C CA . TYR A 1 93 ? -25.970 25.214 46.449 1.00 46.56 93 TYR A CA 1
ATOM 728 C C . TYR A 1 93 ? -25.186 25.068 45.138 1.00 46.56 93 TYR A C 1
ATOM 730 O O . TYR A 1 93 ? -24.042 25.506 45.056 1.00 46.56 93 TYR A O 1
ATOM 738 N N . THR A 1 94 ? -25.786 24.493 44.098 1.00 46.22 94 THR A N 1
ATOM 739 C CA . THR A 1 94 ? -25.268 24.582 42.734 1.00 46.22 94 THR A CA 1
ATOM 740 C C . THR A 1 94 ? -26.019 25.686 42.003 1.00 46.22 94 THR A C 1
ATOM 742 O O . THR A 1 94 ? -26.834 25.417 41.124 1.00 46.22 94 THR A O 1
ATOM 745 N N . THR A 1 95 ? -25.749 26.949 42.338 1.00 41.69 95 THR A N 1
ATOM 746 C CA . THR A 1 95 ? -25.837 27.985 41.306 1.00 41.69 95 THR A CA 1
ATOM 747 C C . THR A 1 95 ? -24.832 27.579 40.242 1.00 41.69 95 THR A C 1
ATOM 749 O O . THR A 1 95 ? -23.630 27.779 40.400 1.00 41.69 95 THR A O 1
ATOM 752 N N . SER A 1 96 ? -25.313 26.909 39.197 1.00 43.12 96 SER A N 1
ATOM 753 C CA . SER A 1 96 ? -24.599 26.821 37.937 1.00 43.12 96 SER A CA 1
ATOM 754 C C . SER A 1 96 ? -24.254 28.254 37.558 1.00 43.12 96 SER A C 1
ATOM 756 O O . SER A 1 96 ? -25.158 29.023 37.226 1.00 43.12 96 SER A O 1
ATOM 758 N N . GLU A 1 97 ? -22.982 28.640 37.665 1.00 44.84 97 GLU A N 1
ATOM 759 C CA . GLU A 1 97 ? -22.518 29.825 36.957 1.00 44.84 97 GLU A CA 1
ATOM 760 C C . GLU A 1 97 ? -22.985 29.658 35.505 1.00 44.84 97 GLU A C 1
ATOM 762 O O . GLU A 1 97 ? -22.684 28.621 34.892 1.00 44.84 97 GLU A O 1
ATOM 767 N N . PRO A 1 98 ? -23.793 30.587 34.971 1.00 40.47 98 PRO A N 1
ATOM 768 C CA . PRO A 1 98 ? -24.309 30.468 33.620 1.00 40.47 98 PRO A CA 1
ATOM 769 C C . PRO A 1 98 ? -23.116 30.510 32.657 1.00 40.47 98 PRO A C 1
ATOM 771 O O . PRO A 1 98 ? -22.567 31.570 32.384 1.00 40.47 98 PRO A O 1
ATOM 774 N N . GLY A 1 99 ? -22.668 29.336 32.200 1.00 46.78 99 GLY A N 1
ATOM 775 C CA . GLY A 1 99 ? -21.555 29.201 31.256 1.00 46.78 99 GLY A CA 1
ATOM 776 C C . GLY A 1 99 ? -20.643 27.988 31.455 1.00 46.78 99 GLY A C 1
ATOM 777 O O . GLY A 1 99 ? -19.993 27.575 30.497 1.00 46.78 99 GLY A O 1
ATOM 778 N N . ARG A 1 100 ? -20.601 27.359 32.640 1.00 43.88 100 ARG A N 1
ATOM 779 C CA . ARG A 1 100 ? -19.720 26.199 32.880 1.00 43.88 100 ARG A CA 1
ATOM 780 C C . ARG A 1 100 ? -20.508 24.893 32.861 1.00 43.88 100 ARG A C 1
ATOM 782 O O . ARG A 1 100 ? -21.009 24.433 33.883 1.00 43.88 100 ARG A O 1
ATOM 789 N N . GLN A 1 101 ? -20.631 24.284 31.681 1.00 44.97 101 GLN A N 1
ATOM 790 C CA . GLN A 1 101 ? -21.115 22.905 31.604 1.00 44.97 101 GLN A CA 1
ATOM 791 C C . GLN A 1 101 ? -20.112 21.978 32.314 1.00 44.97 101 GLN A C 1
ATOM 793 O O . GLN A 1 101 ? -18.906 22.119 32.093 1.00 44.97 101 GLN A O 1
ATOM 798 N N . PRO A 1 102 ? -20.566 21.039 33.165 1.00 44.59 102 PRO A N 1
ATOM 799 C CA . PRO A 1 102 ? -19.678 20.056 33.771 1.00 44.59 102 PRO A CA 1
ATOM 800 C C . PRO A 1 102 ? -19.044 19.214 32.658 1.00 44.59 102 PRO A C 1
ATOM 802 O O . PRO A 1 102 ? -19.744 18.550 31.893 1.00 44.59 102 PRO A O 1
ATOM 805 N N . THR A 1 103 ? -17.718 19.304 32.542 1.00 50.88 103 THR A N 1
ATOM 806 C CA . THR A 1 103 ? -16.937 18.742 31.432 1.00 50.88 103 THR A CA 1
ATOM 807 C C . THR A 1 103 ? -16.691 17.237 31.555 1.00 50.88 103 THR A C 1
ATOM 809 O O . THR A 1 103 ? -16.349 16.614 30.555 1.00 50.88 103 THR A O 1
ATOM 812 N N . SER A 1 104 ? -16.887 16.627 32.732 1.00 59.41 104 SER A N 1
ATOM 813 C CA . SER A 1 104 ? -16.733 15.179 32.929 1.00 59.41 104 SER A CA 1
ATOM 814 C C . SER A 1 104 ? -18.083 14.470 33.076 1.00 59.41 104 SER A C 1
ATOM 816 O O . SER A 1 104 ? -18.975 14.914 33.806 1.00 59.41 104 SER A O 1
ATOM 818 N N . SER A 1 105 ? -18.233 13.337 32.383 1.00 68.69 105 SER A N 1
ATOM 819 C CA . SER A 1 105 ? -19.408 12.454 32.464 1.00 68.69 105 SER A CA 1
ATOM 820 C C . SER A 1 105 ? -19.690 11.977 33.895 1.00 68.69 105 SER A C 1
ATOM 822 O O . SER A 1 105 ? -20.843 11.783 34.269 1.00 68.69 105 SER A O 1
ATOM 824 N N . GLU A 1 106 ? -18.643 11.854 34.710 1.00 73.62 106 GLU A N 1
ATOM 825 C CA . GLU A 1 106 ? -18.679 11.335 36.078 1.00 73.62 106 GLU A CA 1
ATOM 826 C C . GLU A 1 106 ? -19.417 12.260 37.052 1.00 73.62 106 GLU A C 1
ATOM 828 O O . GLU A 1 106 ? -20.180 11.784 37.892 1.00 73.62 106 GLU A O 1
ATOM 833 N N . ARG A 1 107 ? -19.289 13.588 36.911 1.00 82.44 107 ARG A N 1
ATOM 834 C CA . ARG A 1 107 ? -19.979 14.528 37.811 1.00 82.44 107 ARG A CA 1
ATOM 835 C C . ARG A 1 107 ? -21.498 14.426 37.696 1.00 82.44 107 ARG A C 1
ATOM 837 O O . ARG A 1 107 ? -22.197 14.513 38.701 1.00 82.44 107 ARG A O 1
ATOM 844 N N . ARG A 1 108 ? -22.008 14.161 36.489 1.00 83.31 108 ARG A N 1
ATOM 845 C CA . ARG A 1 108 ? -23.450 13.979 36.253 1.00 83.31 108 ARG A CA 1
ATOM 846 C C . ARG A 1 108 ? -24.015 12.794 37.040 1.00 83.31 108 ARG A C 1
ATOM 848 O O . ARG A 1 108 ? -25.156 12.863 37.485 1.00 83.31 108 ARG A O 1
ATOM 855 N N . LEU A 1 109 ? -23.219 11.740 37.250 1.00 85.81 109 LEU A N 1
ATOM 856 C CA . LEU A 1 109 ? -23.612 10.593 38.077 1.00 85.81 109 LEU A CA 1
ATOM 857 C C . LEU A 1 109 ? -23.749 10.998 39.551 1.00 85.81 109 LEU A C 1
ATOM 859 O O . LEU A 1 109 ? -24.695 10.589 40.220 1.00 85.81 109 LEU A O 1
ATOM 863 N N . TYR A 1 110 ? -22.846 11.845 40.049 1.00 92.94 110 TYR A N 1
ATOM 864 C CA . TYR A 1 110 ? -22.886 12.327 41.432 1.00 92.94 110 TYR A CA 1
ATOM 865 C C . TYR A 1 110 ? -23.997 13.342 41.686 1.00 92.94 110 TYR A C 1
ATOM 867 O O . TYR A 1 110 ? -24.638 13.312 42.738 1.00 92.94 110 TYR A O 1
ATOM 875 N N . ASP A 1 111 ? -24.264 14.205 40.711 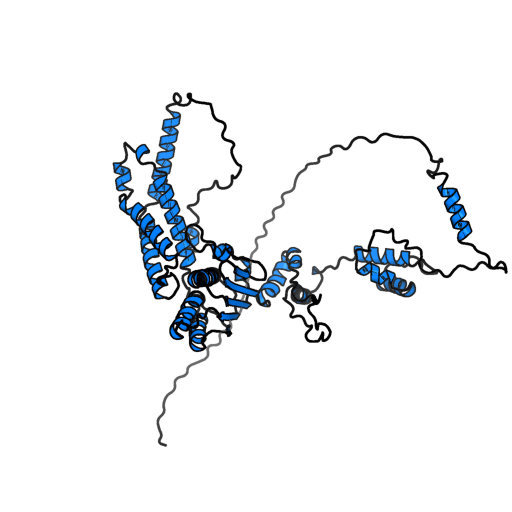1.00 90.38 111 ASP A N 1
ATOM 876 C CA . ASP A 1 111 ? -25.360 15.166 40.782 1.00 90.38 111 ASP A CA 1
ATOM 877 C C . ASP A 1 111 ? -26.731 14.465 40.791 1.00 90.38 111 ASP A C 1
ATOM 879 O O . ASP A 1 111 ? -27.661 14.976 41.416 1.00 90.38 111 ASP A O 1
ATOM 883 N N . ALA A 1 112 ? -26.858 13.277 40.187 1.00 90.69 112 ALA A N 1
ATOM 884 C CA . ALA A 1 112 ? -28.084 12.474 40.207 1.00 90.69 112 ALA A CA 1
ATOM 885 C C . ALA A 1 112 ? -28.260 11.628 41.485 1.00 90.69 112 ALA A C 1
ATOM 887 O O . ALA A 1 112 ? -29.389 11.372 41.894 1.00 90.69 112 ALA A O 1
ATOM 888 N N . ALA A 1 113 ? -27.168 11.221 42.137 1.00 92.19 113 ALA A N 1
ATOM 889 C CA . ALA A 1 113 ? -27.207 10.355 43.317 1.00 92.19 113 ALA A CA 1
ATOM 890 C C . ALA A 1 113 ? -27.738 11.073 44.573 1.00 92.19 113 ALA A C 1
ATOM 892 O O . ALA A 1 113 ? -27.509 12.267 44.782 1.00 92.19 113 ALA A O 1
ATOM 893 N N . SER A 1 114 ? -28.427 10.347 45.448 1.00 92.81 114 SER A N 1
ATOM 894 C CA . SER A 1 114 ? -28.855 10.822 46.769 1.00 92.81 114 SER A CA 1
ATOM 895 C C . SER A 1 114 ? -27.669 10.984 47.733 1.00 92.81 114 SER A C 1
ATOM 897 O O . SER A 1 114 ? -26.603 10.393 47.552 1.00 92.81 114 SER A O 1
ATOM 899 N N . VAL A 1 115 ? -27.841 11.761 48.811 1.00 91.19 115 VAL A N 1
ATOM 900 C CA . VAL A 1 115 ? -26.795 11.925 49.846 1.00 91.19 115 VAL A CA 1
ATOM 901 C C . VAL A 1 115 ? -26.412 10.578 50.473 1.00 91.19 115 VAL A C 1
ATOM 903 O O . VAL A 1 115 ? -25.241 10.349 50.777 1.00 91.19 115 VAL A O 1
ATOM 906 N N . PHE A 1 116 ? -27.380 9.669 50.626 1.00 91.00 116 PHE A N 1
ATOM 907 C CA . PHE A 1 116 ? -27.145 8.325 51.150 1.00 91.00 116 PHE A CA 1
ATOM 908 C C . PHE A 1 116 ? -26.250 7.488 50.222 1.00 91.00 116 PHE A C 1
ATOM 910 O O . PHE A 1 116 ? -25.277 6.901 50.693 1.00 91.00 116 PHE A O 1
ATOM 917 N N . GLU A 1 117 ? -26.520 7.490 48.914 1.00 93.69 117 GLU A N 1
ATOM 918 C CA . GLU A 1 117 ? -25.707 6.780 47.913 1.00 93.69 117 GLU A CA 1
ATOM 919 C C . GLU A 1 117 ? -24.295 7.359 47.812 1.00 93.69 117 GLU A C 1
ATOM 921 O O . GLU A 1 117 ? -23.315 6.618 47.832 1.00 93.69 117 GLU A O 1
ATOM 926 N N . LEU A 1 118 ? -24.159 8.689 47.791 1.00 93.62 118 LEU A N 1
ATOM 927 C CA . LEU A 1 118 ? -22.844 9.336 47.773 1.00 93.62 118 LEU A CA 1
ATOM 928 C C . LEU A 1 118 ? -22.019 8.984 49.016 1.00 93.62 118 LEU A C 1
ATOM 930 O O . LEU A 1 118 ? -20.818 8.716 48.925 1.00 93.62 118 LEU A O 1
ATOM 934 N N . ARG A 1 119 ? -22.665 8.938 50.185 1.00 92.38 119 ARG A N 1
ATOM 935 C CA . ARG A 1 119 ? -22.031 8.505 51.431 1.00 92.38 119 ARG A CA 1
ATOM 936 C C . ARG A 1 119 ? -21.606 7.039 51.366 1.00 92.38 119 ARG A C 1
ATOM 938 O O . ARG A 1 119 ? -20.528 6.701 51.856 1.00 92.38 119 ARG A O 1
ATOM 945 N N . GLN A 1 120 ? -22.422 6.178 50.762 1.00 92.25 120 GLN A N 1
ATOM 946 C CA . GLN A 1 120 ? -22.070 4.782 50.521 1.00 92.25 120 GLN A CA 1
ATOM 947 C C . GLN A 1 120 ? -20.846 4.670 49.598 1.00 92.25 120 GLN A C 1
ATOM 949 O O . GLN A 1 120 ? -19.890 3.992 49.973 1.00 92.25 120 GLN A O 1
ATOM 954 N N . TYR A 1 121 ? -20.792 5.418 48.490 1.00 93.56 121 TYR A N 1
ATOM 955 C CA . TYR A 1 121 ? -19.630 5.441 47.590 1.00 93.56 121 TYR A CA 1
ATOM 956 C C . TYR A 1 121 ? -18.338 5.871 48.293 1.00 93.56 121 TYR A C 1
ATOM 958 O O . TYR A 1 121 ? -17.282 5.282 48.061 1.00 93.56 121 TYR A O 1
ATOM 966 N N . VAL A 1 122 ? -18.399 6.873 49.178 1.00 93.06 122 VAL A N 1
ATOM 967 C CA . VAL A 1 122 ? -17.235 7.305 49.972 1.00 93.06 122 VAL A CA 1
ATOM 968 C C . VAL A 1 122 ? -16.740 6.183 50.888 1.00 93.06 122 VAL A C 1
ATOM 970 O O . VAL A 1 122 ? -15.535 5.930 50.937 1.00 93.06 122 VAL A O 1
ATOM 973 N N . ARG A 1 123 ? -17.645 5.455 51.557 1.00 92.25 123 ARG A N 1
ATOM 974 C CA . ARG A 1 123 ? -17.269 4.325 52.426 1.00 92.25 123 ARG A CA 1
ATOM 975 C C . ARG A 1 123 ? -16.707 3.140 51.648 1.00 92.25 123 ARG A C 1
ATOM 977 O O . ARG A 1 123 ? -15.687 2.595 52.053 1.00 92.25 123 ARG A O 1
ATOM 984 N N . GLU A 1 124 ? -17.346 2.750 50.547 1.00 92.00 124 GLU A N 1
ATOM 985 C CA . GLU A 1 124 ? -16.913 1.621 49.708 1.00 92.00 124 GLU A CA 1
ATOM 986 C C . GLU A 1 124 ? -15.515 1.844 49.123 1.00 92.00 124 GLU A C 1
ATOM 988 O O . GLU A 1 124 ? -14.739 0.903 48.976 1.00 92.00 124 GLU A O 1
ATOM 993 N N . ARG A 1 125 ? -15.159 3.103 48.850 1.00 90.38 125 ARG A N 1
ATOM 994 C CA . ARG A 1 125 ? -13.824 3.491 48.378 1.00 90.38 125 ARG A CA 1
ATOM 995 C C . ARG A 1 125 ? -12.798 3.676 49.504 1.00 90.38 125 ARG A C 1
ATOM 997 O O . ARG A 1 125 ? -11.670 4.067 49.221 1.00 90.38 125 ARG A O 1
ATOM 1004 N N . GLY A 1 126 ? -13.173 3.437 50.764 1.00 92.19 126 GLY A N 1
ATOM 1005 C CA . GLY A 1 126 ? -12.303 3.642 51.926 1.00 92.19 126 GLY A CA 1
ATOM 1006 C C . GLY A 1 126 ? -11.884 5.102 52.136 1.00 92.19 126 GLY A C 1
ATOM 1007 O O . GLY A 1 126 ? -10.865 5.364 52.773 1.00 92.19 126 GLY A O 1
ATOM 1008 N N . LEU A 1 127 ? -12.636 6.057 51.580 1.00 92.75 127 LEU A N 1
ATOM 1009 C CA . LEU A 1 127 ? -12.362 7.485 51.716 1.00 92.75 127 LEU A CA 1
ATOM 1010 C C . LEU A 1 127 ? -12.841 7.979 53.087 1.00 92.75 127 LEU A C 1
ATOM 1012 O O . LEU A 1 127 ? -13.761 7.421 53.691 1.00 92.75 127 LEU A O 1
ATOM 1016 N N . CYS A 1 128 ? -12.218 9.043 53.595 1.00 90.25 128 CYS A N 1
ATOM 1017 C CA . CYS A 1 128 ? -12.642 9.641 54.856 1.00 90.25 128 CYS A CA 1
ATOM 1018 C C . CYS A 1 128 ? -14.041 10.252 54.686 1.00 90.25 128 CYS A C 1
ATOM 1020 O O . CYS A 1 128 ? -14.203 11.198 53.917 1.00 90.25 128 CYS A O 1
ATOM 1022 N N . ASP A 1 129 ? -15.041 9.708 55.391 1.00 89.00 129 ASP A N 1
ATOM 1023 C CA . ASP A 1 129 ? -16.368 10.325 55.497 1.00 89.00 129 ASP A CA 1
ATOM 1024 C C . ASP A 1 129 ? -16.204 11.648 56.257 1.00 89.00 129 ASP A C 1
ATOM 1026 O O . ASP A 1 129 ? -15.891 11.603 57.454 1.00 89.00 129 ASP A O 1
ATOM 1030 N N . PRO A 1 130 ? -16.379 12.812 55.599 1.00 81.94 130 PRO A N 1
ATOM 1031 C CA . PRO A 1 130 ? -16.128 14.101 56.230 1.00 81.94 130 PRO A CA 1
ATOM 1032 C C . PRO A 1 130 ? -17.029 14.332 57.451 1.00 81.94 130 PRO A C 1
ATOM 1034 O O . PRO A 1 130 ? -16.675 15.140 58.305 1.00 81.94 130 PRO A O 1
ATOM 1037 N N . TYR A 1 131 ? -18.151 13.605 57.577 1.00 83.25 131 TYR A N 1
ATOM 1038 C CA . TYR A 1 131 ? -19.031 13.696 58.739 1.00 83.25 131 TYR A CA 1
ATOM 1039 C C . TYR A 1 131 ? -19.707 12.354 59.054 1.00 83.25 131 TYR A C 1
ATOM 1041 O O . TYR A 1 131 ? -20.702 11.952 58.448 1.00 83.25 131 TYR A O 1
ATOM 1049 N N . ARG A 1 132 ? -19.196 11.662 60.076 1.00 70.12 132 ARG A N 1
ATOM 1050 C CA . ARG A 1 132 ? -19.706 10.344 60.487 1.00 70.12 132 ARG A CA 1
ATOM 1051 C C . ARG A 1 132 ? -21.082 10.385 61.169 1.00 70.12 132 ARG A C 1
ATOM 1053 O O . ARG A 1 132 ? -21.808 9.395 61.087 1.00 70.12 132 ARG A O 1
ATOM 1060 N N . GLU A 1 133 ? -21.464 11.500 61.791 1.00 73.19 133 GLU A N 1
ATOM 1061 C CA . GLU A 1 133 ? -22.570 11.538 62.769 1.00 73.19 133 GLU A CA 1
ATOM 1062 C C . GLU A 1 133 ? -23.686 12.563 62.466 1.00 73.19 133 GLU A C 1
ATOM 1064 O O . GLU A 1 133 ? -24.516 12.820 63.331 1.00 73.19 133 GLU A O 1
ATOM 1069 N N . GLY A 1 134 ? -23.770 13.142 61.257 1.00 67.75 134 GLY A N 1
ATOM 1070 C CA . GLY A 1 134 ? -24.747 14.213 60.995 1.00 67.75 134 GLY A CA 1
ATOM 1071 C C . GLY A 1 134 ? -25.223 14.382 59.551 1.00 67.75 134 GLY A C 1
ATOM 1072 O O . GLY A 1 134 ? -24.755 13.709 58.633 1.00 67.75 134 GLY A O 1
ATOM 1073 N N . LEU A 1 135 ? -26.182 15.303 59.384 1.00 60.47 135 LEU A N 1
ATOM 1074 C CA . LEU A 1 135 ? -26.674 15.801 58.097 1.00 60.47 135 LEU A CA 1
ATOM 1075 C C . LEU A 1 135 ? -25.583 16.631 57.418 1.00 60.47 135 LEU A C 1
ATOM 1077 O O . LEU A 1 135 ? -25.057 17.578 58.001 1.00 60.47 135 LEU A O 1
ATOM 1081 N N . THR A 1 136 ? -25.264 16.292 56.176 1.00 70.94 136 THR A N 1
ATOM 1082 C CA . THR A 1 136 ? -24.250 16.983 55.383 1.00 70.94 136 THR A CA 1
ATOM 1083 C C . THR A 1 136 ? -24.792 17.438 54.053 1.00 70.94 136 THR A C 1
ATOM 1085 O O . THR A 1 136 ? -25.660 16.811 53.447 1.00 70.94 136 THR A O 1
ATOM 1088 N N . LEU A 1 137 ? -24.232 18.542 53.567 1.00 86.69 137 LEU A N 1
ATOM 1089 C CA . LEU A 1 137 ? -24.523 19.023 52.229 1.00 86.69 137 LEU A CA 1
ATOM 1090 C C . LEU A 1 137 ? -23.920 18.057 51.203 1.00 86.69 137 LEU A C 1
ATOM 1092 O O . LEU A 1 137 ? -22.713 17.802 51.215 1.00 86.69 137 LEU A O 1
ATOM 1096 N N . LYS A 1 138 ? -24.763 17.595 50.272 1.00 91.31 138 LYS A N 1
ATOM 1097 C CA . LYS A 1 138 ? -24.428 16.748 49.112 1.00 91.31 138 LYS A CA 1
ATOM 1098 C C . LYS A 1 138 ? -23.085 17.110 48.462 1.00 91.31 138 LYS A C 1
ATOM 1100 O O . LYS A 1 138 ? -22.263 16.243 48.185 1.00 91.31 138 LYS A O 1
ATOM 1105 N N . TYR A 1 139 ? -22.845 18.410 48.294 1.00 91.00 139 TYR A N 1
ATOM 1106 C CA . TYR A 1 139 ? -21.643 18.991 47.698 1.00 91.00 139 TYR A CA 1
ATOM 1107 C C . TYR A 1 139 ? -20.317 18.477 48.287 1.00 91.00 139 TYR A C 1
ATOM 1109 O O . TYR A 1 139 ? -19.364 18.265 47.537 1.00 91.00 139 TYR A O 1
ATOM 1117 N N . PHE A 1 140 ? -20.234 18.244 49.602 1.00 91.94 140 PHE A N 1
ATOM 1118 C CA . PHE A 1 140 ? -18.991 17.769 50.219 1.00 91.94 140 PHE A CA 1
ATOM 1119 C C . PHE A 1 140 ? -18.639 16.347 49.784 1.00 91.94 140 PHE A C 1
ATOM 1121 O O . PHE A 1 140 ? -17.477 16.080 49.480 1.00 91.94 140 PHE A O 1
ATOM 1128 N N . TYR A 1 141 ? -19.631 15.457 49.681 1.00 92.62 141 TYR A N 1
ATOM 1129 C CA . TYR A 1 141 ? -19.402 14.106 49.174 1.00 92.62 141 TYR A CA 1
ATOM 1130 C C . TYR A 1 141 ? -18.989 14.116 47.705 1.00 92.62 141 TYR A C 1
ATOM 1132 O O . TYR A 1 141 ? -18.038 13.427 47.347 1.00 92.62 141 TYR A O 1
ATOM 1140 N N . ILE A 1 142 ? -19.637 14.947 46.880 1.00 93.50 142 ILE A N 1
ATOM 1141 C CA . ILE A 1 142 ? -19.268 15.101 45.467 1.00 93.50 142 ILE A CA 1
ATOM 1142 C C . ILE A 1 142 ? -17.810 15.551 45.345 1.00 93.50 142 ILE A C 1
ATOM 1144 O O . ILE A 1 142 ? -17.054 14.926 44.615 1.00 93.50 142 ILE A O 1
ATOM 1148 N N . ARG A 1 143 ? -17.368 16.562 46.108 1.00 92.31 143 ARG A N 1
ATOM 1149 C CA . ARG A 1 143 ? -15.964 17.012 46.073 1.00 92.31 143 ARG A CA 1
ATOM 1150 C C . ARG A 1 143 ? -14.971 15.935 46.489 1.00 92.31 143 ARG A C 1
ATOM 1152 O O . ARG A 1 143 ? -13.915 15.828 45.872 1.00 92.31 143 ARG A O 1
ATOM 1159 N N . VAL A 1 144 ? -15.274 15.171 47.539 1.00 92.81 144 VAL A N 1
ATOM 1160 C CA . VAL A 1 144 ? -14.402 14.077 47.997 1.00 92.81 144 VAL A CA 1
ATOM 1161 C C . VAL A 1 144 ? -14.302 12.990 46.926 1.00 92.81 144 VAL A C 1
ATOM 1163 O O . VAL A 1 144 ? -13.202 12.520 46.645 1.00 92.81 144 VAL A O 1
ATOM 1166 N N . LEU A 1 145 ? -15.422 12.631 46.293 1.00 92.81 145 LEU A N 1
ATOM 1167 C CA . LEU A 1 145 ? -15.461 11.645 45.213 1.00 92.81 145 LEU A CA 1
ATOM 1168 C C . LEU A 1 145 ? -14.752 12.150 43.950 1.00 92.81 145 LEU A C 1
ATOM 1170 O O . LEU A 1 145 ? -13.893 11.441 43.442 1.00 92.81 145 LEU A O 1
ATOM 1174 N N . GLU A 1 146 ? -15.002 13.388 43.515 1.00 92.06 146 GLU A N 1
ATOM 1175 C CA . GLU A 1 146 ? -14.302 14.018 42.385 1.00 92.06 146 GLU A CA 1
ATOM 1176 C C . GLU A 1 146 ? -12.789 14.074 42.621 1.00 92.06 146 GLU A C 1
ATOM 1178 O O . GLU A 1 146 ? -12.003 13.783 41.721 1.00 92.06 146 GLU A O 1
ATOM 1183 N N . GLN A 1 147 ? -12.356 14.445 43.829 1.00 90.69 147 GLN A N 1
ATOM 1184 C CA . GLN A 1 147 ? -10.936 14.469 44.169 1.00 90.69 147 GLN A CA 1
ATOM 1185 C C . GLN A 1 147 ? -10.344 13.057 44.163 1.00 90.69 147 GLN A C 1
ATOM 1187 O O . GLN A 1 147 ? -9.223 12.865 43.692 1.00 90.69 147 GLN A O 1
ATOM 1192 N N . ALA A 1 148 ? -11.086 12.072 44.670 1.00 89.31 148 ALA A N 1
ATOM 1193 C CA . ALA A 1 148 ? -10.670 10.680 44.636 1.00 89.31 148 ALA A CA 1
ATOM 1194 C C . ALA A 1 148 ? -10.568 10.152 43.202 1.00 89.31 148 ALA A C 1
ATOM 1196 O O . ALA A 1 148 ? -9.588 9.482 42.905 1.00 89.31 148 ALA A O 1
ATOM 1197 N N . ASP A 1 149 ? -11.501 10.492 42.311 1.00 87.50 149 ASP A N 1
ATOM 1198 C CA . ASP A 1 149 ? -11.453 10.103 40.896 1.00 87.50 149 ASP A CA 1
ATOM 1199 C C . ASP A 1 149 ? -10.279 10.749 40.170 1.00 87.50 149 ASP A C 1
ATOM 1201 O O . ASP A 1 149 ? -9.520 10.056 39.499 1.00 87.50 149 ASP A O 1
ATOM 1205 N N . ARG A 1 150 ? -10.041 12.049 40.390 1.00 84.88 150 ARG A N 1
ATOM 1206 C CA . ARG A 1 150 ? -8.859 12.745 39.847 1.00 84.88 150 ARG A CA 1
ATOM 1207 C C . ARG A 1 150 ? -7.551 12.111 40.311 1.00 84.88 150 ARG A C 1
ATOM 1209 O O . ARG A 1 150 ? -6.578 12.073 39.563 1.00 84.88 150 ARG A O 1
ATOM 1216 N N . ASN A 1 151 ? -7.527 11.620 41.548 1.00 83.25 151 ASN A N 1
ATOM 1217 C CA . ASN A 1 151 ? -6.360 10.966 42.132 1.00 83.25 151 ASN A CA 1
ATOM 1218 C C . ASN A 1 151 ? -6.277 9.471 41.783 1.00 83.25 151 ASN A C 1
ATOM 1220 O O . ASN A 1 151 ? -5.223 8.857 41.975 1.00 83.25 151 ASN A O 1
ATOM 1224 N N . LYS A 1 152 ? -7.359 8.868 41.277 1.00 78.56 152 LYS A N 1
ATOM 1225 C CA . LYS A 1 152 ? -7.422 7.449 40.945 1.00 78.56 152 LYS A CA 1
ATOM 1226 C C . LYS A 1 152 ? -6.669 7.208 39.643 1.00 78.56 152 LYS A C 1
ATOM 1228 O O . LYS A 1 152 ? -7.220 7.234 38.550 1.00 78.56 152 LYS A O 1
ATOM 1233 N N . LYS A 1 153 ? -5.379 6.914 39.770 1.00 76.44 153 LYS A N 1
ATOM 1234 C CA . LYS A 1 153 ? -4.575 6.414 38.655 1.00 76.44 153 LYS A CA 1
ATOM 1235 C C . LYS A 1 153 ? -4.835 4.923 38.508 1.00 76.44 153 LYS A C 1
ATOM 1237 O O . LYS A 1 153 ? -4.426 4.129 39.354 1.00 76.44 153 LYS A O 1
ATOM 1242 N N . PHE A 1 154 ? -5.527 4.540 37.442 1.00 81.38 154 PHE A N 1
ATOM 1243 C CA . PHE A 1 154 ? -5.600 3.139 37.062 1.00 81.38 154 PHE A CA 1
ATOM 1244 C C . PHE A 1 154 ? -4.218 2.685 36.592 1.00 81.38 154 PHE A C 1
ATOM 1246 O O . PHE A 1 154 ? -3.691 3.178 35.594 1.00 81.38 154 PHE A O 1
ATOM 1253 N N . ARG A 1 155 ? -3.607 1.766 37.337 1.00 86.19 155 ARG A N 1
ATOM 1254 C CA . ARG A 1 155 ? -2.300 1.215 36.989 1.00 86.19 155 ARG A CA 1
ATOM 1255 C C . ARG A 1 155 ? -2.484 0.107 35.967 1.00 86.19 155 ARG A C 1
ATOM 1257 O O . ARG A 1 155 ? -2.510 -1.069 36.301 1.00 86.19 155 ARG A O 1
ATOM 1264 N N . PHE A 1 156 ? -2.650 0.503 34.711 1.00 90.00 156 PHE A N 1
ATOM 1265 C CA . PHE A 1 156 ? -2.914 -0.432 33.621 1.00 90.00 156 PHE A CA 1
ATOM 1266 C C . PHE A 1 156 ? -1.843 -1.532 33.503 1.00 90.00 156 PHE A C 1
ATOM 1268 O O . PHE A 1 156 ? -2.176 -2.684 33.247 1.00 90.00 156 PHE A O 1
ATOM 1275 N N . LEU A 1 157 ? -0.572 -1.203 33.758 1.00 92.38 157 LEU A N 1
ATOM 1276 C CA . LEU A 1 157 ? 0.534 -2.169 33.725 1.00 92.38 157 LEU A CA 1
ATOM 1277 C C . LEU A 1 157 ? 0.592 -3.108 34.942 1.00 92.38 157 LEU A C 1
ATOM 1279 O O . LEU A 1 157 ? 1.271 -4.127 34.862 1.00 92.38 157 LEU A O 1
ATOM 1283 N N . ASP A 1 158 ? -0.147 -2.821 36.019 1.00 93.69 158 ASP A N 1
ATOM 1284 C CA . ASP A 1 158 ? -0.272 -3.727 37.171 1.00 93.69 158 ASP A CA 1
ATOM 1285 C C . ASP A 1 158 ? -1.269 -4.868 36.882 1.00 93.69 158 ASP A C 1
ATOM 1287 O O . ASP A 1 158 ? -1.312 -5.856 37.615 1.00 93.69 158 ASP A O 1
ATOM 1291 N N . LEU A 1 159 ? -2.076 -4.759 35.816 1.00 92.94 159 LEU A N 1
ATOM 1292 C CA . LEU A 1 159 ? -2.896 -5.875 35.347 1.00 92.94 159 LEU A CA 1
ATOM 1293 C C . LEU A 1 159 ? -2.007 -7.020 34.842 1.00 92.94 159 LEU A C 1
ATOM 1295 O O . LEU A 1 159 ? -0.994 -6.742 34.205 1.00 92.94 159 LEU A O 1
ATOM 1299 N N . PRO A 1 160 ? -2.406 -8.293 35.002 1.00 94.69 160 PRO A N 1
ATOM 1300 C CA . PRO A 1 160 ? -1.757 -9.405 34.312 1.00 94.69 160 PRO A CA 1
ATOM 1301 C C . PRO A 1 160 ? -1.756 -9.215 32.782 1.00 94.69 160 PRO A C 1
ATOM 1303 O O . PRO A 1 160 ? -2.716 -8.639 32.251 1.00 94.69 160 PRO A O 1
ATOM 1306 N N . PRO A 1 161 ? -0.728 -9.700 32.057 1.00 92.81 161 PRO A N 1
ATOM 1307 C CA . PRO A 1 161 ? -0.645 -9.581 30.598 1.00 92.81 161 PRO A CA 1
ATOM 1308 C C . PRO A 1 161 ? -1.903 -10.067 29.864 1.00 92.81 161 PRO A C 1
ATOM 1310 O O . PRO A 1 161 ? -2.333 -9.452 28.893 1.00 92.81 161 PRO A O 1
ATOM 1313 N N . GLU A 1 162 ? -2.550 -11.121 30.359 1.00 91.25 162 GLU A N 1
ATOM 1314 C CA . GLU A 1 162 ? -3.768 -11.691 29.777 1.00 91.25 162 GLU A CA 1
ATOM 1315 C C . GLU A 1 162 ? -4.930 -10.692 29.814 1.00 91.25 162 GLU A C 1
ATOM 1317 O O . GLU A 1 162 ? -5.651 -10.529 28.832 1.00 91.25 162 GLU A O 1
ATOM 1322 N N . MET A 1 163 ? -5.082 -9.970 30.928 1.00 92.69 163 MET A N 1
ATOM 1323 C CA . MET A 1 163 ? -6.117 -8.945 31.081 1.00 92.69 163 MET A CA 1
ATOM 1324 C C . MET A 1 163 ? -5.809 -7.718 30.219 1.00 92.69 163 MET A C 1
ATOM 1326 O O . MET A 1 163 ? -6.726 -7.124 29.654 1.00 92.69 163 MET A O 1
ATOM 1330 N N . ARG A 1 164 ? -4.527 -7.356 30.064 1.00 94.88 164 ARG A N 1
ATOM 1331 C CA . ARG A 1 164 ? -4.122 -6.281 29.146 1.00 94.88 164 ARG A CA 1
ATOM 1332 C C . ARG A 1 164 ? -4.423 -6.638 27.695 1.00 94.88 164 ARG A C 1
ATOM 1334 O O . ARG A 1 164 ? -4.962 -5.796 26.989 1.00 94.88 164 ARG A O 1
ATOM 1341 N N . ASN A 1 165 ? -4.183 -7.882 27.281 1.00 90.31 165 ASN A N 1
ATOM 1342 C CA . ASN A 1 165 ? -4.521 -8.361 25.938 1.00 90.31 165 ASN A CA 1
ATOM 1343 C C . ASN A 1 165 ? -6.021 -8.287 25.639 1.00 90.31 165 ASN A C 1
ATOM 1345 O O . ASN A 1 165 ? -6.396 -7.925 24.525 1.00 90.31 165 ASN A O 1
ATOM 1349 N N . ILE A 1 166 ? -6.883 -8.560 26.624 1.00 88.38 166 ILE A N 1
ATOM 1350 C CA . ILE A 1 166 ? -8.333 -8.356 26.476 1.00 88.38 166 ILE A CA 1
ATOM 1351 C C . ILE A 1 166 ? -8.627 -6.872 26.232 1.00 88.38 166 ILE A C 1
ATOM 1353 O O . ILE A 1 166 ? -9.318 -6.535 25.277 1.00 88.38 166 ILE A O 1
ATOM 1357 N N . VAL A 1 167 ? -8.044 -5.975 27.033 1.00 89.38 167 VAL A N 1
ATOM 1358 C CA . VAL A 1 167 ? -8.217 -4.525 26.848 1.00 89.38 167 VAL A CA 1
ATOM 1359 C C . VAL A 1 167 ? -7.696 -4.063 25.482 1.00 89.38 167 VAL A C 1
ATOM 1361 O O . VAL A 1 167 ? -8.365 -3.290 24.806 1.00 89.38 167 VAL A O 1
ATOM 1364 N N . TYR A 1 168 ? -6.539 -4.554 25.033 1.00 92.06 168 TYR A N 1
ATOM 1365 C CA . TYR A 1 168 ? -6.021 -4.270 23.694 1.00 92.06 168 TYR A CA 1
ATOM 1366 C C . TYR A 1 168 ? -6.962 -4.768 22.601 1.00 92.06 168 TYR A C 1
ATOM 1368 O O . TYR A 1 168 ? -7.185 -4.044 21.640 1.00 92.06 168 TYR A O 1
ATOM 1376 N N . SER A 1 169 ? -7.541 -5.959 22.752 1.00 86.00 169 SER A N 1
ATOM 1377 C CA . SER A 1 169 ? -8.497 -6.513 21.786 1.00 86.00 169 SER A CA 1
ATOM 1378 C C . SER A 1 169 ? -9.736 -5.631 21.666 1.00 86.00 169 SER A C 1
ATOM 1380 O O . SER A 1 169 ? -10.154 -5.330 20.552 1.00 86.00 169 SER A O 1
ATOM 1382 N N . GLU A 1 170 ? -10.266 -5.144 22.787 1.00 82.81 170 GLU A N 1
ATOM 1383 C CA . GLU A 1 170 ? -11.414 -4.229 22.799 1.00 82.81 170 GLU A CA 1
ATOM 1384 C C . GLU A 1 170 ? -11.090 -2.857 22.185 1.00 82.81 170 GLU A C 1
ATOM 1386 O O . GLU A 1 170 ? -11.918 -2.282 21.484 1.00 82.81 170 GLU A O 1
ATOM 1391 N N . LEU A 1 171 ? -9.885 -2.325 22.422 1.00 84.94 171 LEU A N 1
ATOM 1392 C CA . LEU A 1 171 ? -9.501 -0.982 21.965 1.00 84.94 171 LEU A CA 1
ATOM 1393 C C . LEU A 1 171 ? -8.948 -0.938 20.538 1.00 84.94 171 LEU A C 1
ATOM 1395 O O . LEU A 1 171 ? -9.050 0.092 19.871 1.00 84.94 171 LEU A O 1
ATOM 1399 N N . LEU A 1 172 ? -8.293 -2.009 20.091 1.00 86.06 172 LEU A N 1
ATOM 1400 C CA . LEU A 1 172 ? -7.523 -2.027 18.846 1.00 86.06 172 LEU A CA 1
ATOM 1401 C C . LEU A 1 172 ? -8.169 -2.856 17.745 1.00 86.06 172 LEU A C 1
ATOM 1403 O O . LEU A 1 172 ? -7.756 -2.722 16.597 1.00 86.06 172 LEU A O 1
ATOM 1407 N N . THR A 1 173 ? -9.163 -3.692 18.047 1.00 80.56 173 THR A N 1
ATOM 1408 C CA . THR A 1 173 ? -9.880 -4.432 17.003 1.00 80.56 173 THR A CA 1
ATOM 1409 C C . THR A 1 173 ? -10.969 -3.550 16.402 1.00 80.56 173 THR A C 1
ATOM 1411 O O . THR A 1 173 ? -11.725 -2.894 17.117 1.00 80.56 173 THR A O 1
ATOM 1414 N N . PHE A 1 174 ? -11.106 -3.546 15.076 1.00 70.25 174 PHE A N 1
ATOM 1415 C CA . PHE A 1 174 ? -12.231 -2.933 14.383 1.00 70.25 174 PHE A CA 1
ATOM 1416 C C . PHE A 1 174 ? -13.494 -3.720 14.729 1.00 70.25 174 PHE A C 1
ATOM 1418 O O . PHE A 1 174 ? -13.864 -4.677 14.051 1.00 70.25 174 PHE A O 1
ATOM 1425 N N . GLY A 1 175 ? -14.148 -3.332 15.823 1.00 57.34 175 GLY A N 1
ATOM 1426 C CA . GLY A 1 175 ? -15.388 -3.954 16.250 1.00 57.34 175 GLY A CA 1
ATOM 1427 C C . GLY A 1 175 ? -16.428 -3.900 15.133 1.00 57.34 175 GLY A C 1
ATOM 1428 O O . GLY A 1 175 ? -16.763 -2.826 14.619 1.00 57.34 175 GLY A O 1
ATOM 1429 N N . TYR A 1 176 ? -16.974 -5.062 14.774 1.00 50.34 176 TYR A N 1
ATOM 1430 C CA . TYR A 1 176 ? -18.265 -5.117 14.101 1.00 50.34 176 TYR A CA 1
ATOM 1431 C C . TYR A 1 176 ? -19.276 -4.481 15.051 1.00 50.34 176 TYR A C 1
ATOM 1433 O O . TYR A 1 176 ? -19.347 -4.868 16.214 1.00 50.34 176 TYR A O 1
ATOM 1441 N N . CYS A 1 177 ? -20.048 -3.499 14.583 1.00 49.19 177 CYS A N 1
ATOM 1442 C CA . CYS A 1 177 ? -21.165 -2.966 15.361 1.00 49.19 177 CYS A CA 1
ATOM 1443 C C . CYS A 1 177 ? -22.031 -4.157 15.801 1.00 49.19 177 CYS A C 1
ATOM 1445 O O . CYS A 1 177 ? -22.721 -4.756 14.976 1.00 49.19 177 CYS A O 1
ATOM 1447 N N . CYS A 1 178 ? -22.022 -4.503 17.092 1.00 45.09 178 CYS A N 1
ATOM 1448 C CA . CYS A 1 178 ? -22.861 -5.564 17.674 1.00 45.09 178 CYS A CA 1
ATOM 1449 C C . CYS A 1 178 ? -24.367 -5.241 17.573 1.00 45.09 178 CYS A C 1
ATOM 1451 O O . CYS A 1 178 ? -25.234 -6.022 17.950 1.00 45.09 178 CYS A O 1
ATOM 1453 N N . CYS A 1 179 ? -24.675 -4.084 17.004 1.00 50.56 179 CYS A N 1
ATOM 1454 C CA . CYS A 1 179 ? -25.948 -3.431 16.763 1.00 50.56 179 CYS A CA 1
ATOM 1455 C C . CYS A 1 179 ? -26.832 -4.172 15.750 1.00 50.56 179 CYS A C 1
ATOM 1457 O O . CYS A 1 179 ? -27.772 -3.595 15.218 1.00 50.56 179 CYS A O 1
ATOM 1459 N N . ARG A 1 180 ? -26.580 -5.462 15.500 1.00 42.38 180 ARG A N 1
ATOM 1460 C CA . ARG A 1 180 ? -27.500 -6.337 14.762 1.00 42.38 180 ARG A CA 1
ATOM 1461 C C . ARG A 1 180 ? -28.862 -6.454 15.471 1.00 42.38 180 ARG A C 1
ATOM 1463 O O . ARG A 1 180 ? -29.826 -6.881 14.851 1.00 42.38 180 ARG A O 1
ATOM 1470 N N . MET A 1 181 ? -28.932 -6.057 16.749 1.00 45.66 181 MET A N 1
ATOM 1471 C CA . MET A 1 181 ? -30.149 -5.989 17.568 1.00 45.66 181 MET A CA 1
ATOM 1472 C C . MET A 1 181 ? -30.688 -4.573 17.828 1.00 45.66 181 MET A C 1
ATOM 1474 O O . MET A 1 181 ? -31.714 -4.447 18.494 1.00 45.66 181 MET A O 1
ATOM 1478 N N . CYS A 1 182 ? -30.074 -3.506 17.305 1.00 49.09 182 CYS A N 1
ATOM 1479 C CA . CYS A 1 182 ? -30.668 -2.172 17.416 1.00 49.09 182 CYS A CA 1
ATOM 1480 C C . CYS A 1 182 ? -31.742 -1.992 16.334 1.00 49.09 182 CYS A C 1
ATOM 1482 O O . CYS A 1 182 ? -31.529 -1.336 15.319 1.00 49.09 182 CYS A O 1
ATOM 1484 N N . VAL A 1 183 ? -32.907 -2.604 16.560 1.00 49.41 183 VAL A N 1
ATOM 1485 C CA . VAL A 1 183 ? -34.098 -2.502 15.695 1.00 49.41 183 VAL A CA 1
ATOM 1486 C C . VAL A 1 183 ? -34.582 -1.044 15.565 1.00 49.41 183 VAL A C 1
ATOM 1488 O O . VAL A 1 183 ? -35.232 -0.695 14.587 1.00 49.41 183 VAL A O 1
ATOM 1491 N N . GLU A 1 184 ? -34.202 -0.167 16.500 1.00 48.97 184 GLU A N 1
ATOM 1492 C CA . GLU A 1 184 ? -34.531 1.266 16.488 1.00 48.97 184 GLU A CA 1
ATOM 1493 C C . GLU A 1 184 ? -33.580 2.139 15.645 1.00 48.97 184 GLU A C 1
ATOM 1495 O O . GLU A 1 184 ? -33.873 3.309 15.419 1.00 48.97 184 GLU A O 1
ATOM 1500 N N . CYS A 1 185 ? -32.476 1.608 15.104 1.00 49.75 185 CYS A N 1
ATOM 1501 C CA . CYS A 1 185 ? -31.560 2.373 14.237 1.00 49.75 185 CYS A CA 1
ATOM 1502 C C . CYS A 1 185 ? -32.052 2.476 12.775 1.00 49.75 185 CYS A C 1
ATOM 1504 O O . CYS A 1 185 ? -31.255 2.468 11.839 1.00 49.75 185 CYS A O 1
ATOM 1506 N N . GLY A 1 186 ? -33.370 2.541 12.576 1.00 45.06 186 GLY A N 1
ATOM 1507 C CA . GLY A 1 186 ? -34.065 2.404 11.294 1.00 45.06 186 GLY A CA 1
ATOM 1508 C C . GLY A 1 186 ? -34.116 3.640 10.388 1.00 45.06 186 GLY A C 1
ATOM 1509 O O . GLY A 1 186 ? -34.997 3.703 9.538 1.00 45.06 186 GLY A O 1
ATOM 1510 N N . SER A 1 187 ? -33.232 4.627 10.529 1.00 47.88 187 SER A N 1
ATOM 1511 C CA . SER A 1 187 ? -33.267 5.813 9.656 1.00 47.88 187 SER A CA 1
ATOM 1512 C C . SER A 1 187 ? -32.007 6.656 9.799 1.00 47.88 187 SER A C 1
ATOM 1514 O O . SER A 1 187 ? -31.906 7.313 10.828 1.00 47.88 187 SER A O 1
ATOM 1516 N N . ASP A 1 188 ? -31.098 6.646 8.812 1.00 50.78 188 ASP A N 1
ATOM 1517 C CA . ASP A 1 188 ? -30.044 7.639 8.456 1.00 50.78 188 ASP A CA 1
ATOM 1518 C C . ASP A 1 188 ? -29.279 8.410 9.559 1.00 50.78 188 ASP A C 1
ATOM 1520 O O . ASP A 1 188 ? -28.477 9.300 9.284 1.00 50.78 188 ASP A O 1
ATOM 1524 N N . HIS A 1 189 ? -29.458 8.059 10.823 1.00 42.84 189 HIS A N 1
ATOM 1525 C CA . HIS A 1 189 ? -28.796 8.632 11.968 1.00 42.84 189 HIS A CA 1
ATOM 1526 C C . HIS A 1 189 ? -27.591 7.751 12.222 1.00 42.84 189 HIS A C 1
ATOM 1528 O O . HIS A 1 189 ? -27.730 6.562 12.514 1.00 42.84 189 HIS A O 1
ATOM 1534 N N . GLN A 1 190 ? -26.407 8.353 12.093 1.00 45.53 190 GLN A N 1
ATOM 1535 C CA . GLN A 1 190 ? -25.160 7.858 12.662 1.00 45.53 190 GLN A CA 1
ATOM 1536 C C . GLN A 1 190 ? -25.453 7.220 14.019 1.00 45.53 190 GLN A C 1
ATOM 1538 O O . GLN A 1 190 ? -25.636 7.931 15.010 1.00 45.53 190 GLN A O 1
ATOM 1543 N N . CYS A 1 191 ? -25.515 5.887 14.090 1.00 44.88 191 CYS A N 1
ATOM 1544 C CA . CYS A 1 191 ? -25.496 5.273 15.399 1.00 44.88 191 CYS A CA 1
ATOM 1545 C C . CYS A 1 191 ? -24.142 5.630 16.006 1.00 44.88 191 CYS A C 1
ATOM 1547 O O . CYS A 1 191 ? -23.107 5.210 15.496 1.00 44.88 191 CYS A O 1
ATOM 1549 N N . ILE A 1 192 ? -24.159 6.352 17.126 1.00 49.69 192 ILE A N 1
ATOM 1550 C CA . ILE A 1 192 ? -23.002 6.606 18.005 1.00 49.69 192 ILE A CA 1
ATOM 1551 C C . ILE A 1 192 ? -22.619 5.310 18.756 1.00 49.69 192 ILE A C 1
ATOM 1553 O O . ILE A 1 192 ? -21.989 5.302 19.807 1.00 49.69 192 ILE A O 1
ATOM 1557 N N . CYS A 1 193 ? -23.012 4.161 18.222 1.00 49.78 193 CYS A N 1
ATOM 1558 C CA . CYS A 1 193 ? -22.388 2.899 18.509 1.00 49.78 193 CYS A CA 1
ATOM 1559 C C . CYS A 1 193 ? -20.894 3.076 18.179 1.00 49.78 193 CYS A C 1
ATOM 1561 O O . CYS A 1 193 ? -20.571 3.352 17.027 1.00 49.78 193 CYS A O 1
ATOM 1563 N N . LEU A 1 194 ? -19.994 2.939 19.159 1.00 49.72 194 LEU A N 1
ATOM 1564 C CA . LEU A 1 194 ? -18.522 3.065 19.056 1.00 49.72 194 LEU A CA 1
ATOM 1565 C C . LEU A 1 194 ? -17.843 2.150 18.000 1.00 49.72 194 LEU A C 1
ATOM 1567 O O . LEU A 1 194 ? -16.629 1.967 18.001 1.00 49.72 194 LEU A O 1
ATOM 1571 N N . ALA A 1 195 ? -18.602 1.556 17.085 1.00 47.88 195 ALA A N 1
ATOM 1572 C CA . ALA A 1 195 ? -18.116 0.741 15.997 1.00 47.88 195 ALA A CA 1
ATOM 1573 C C . ALA A 1 195 ? -17.190 1.569 15.093 1.00 47.88 195 ALA A C 1
ATOM 1575 O O . ALA A 1 195 ? -17.629 2.525 14.453 1.00 47.88 195 ALA A O 1
ATOM 1576 N N . ARG A 1 196 ? -15.928 1.125 15.008 1.00 52.56 196 ARG A N 1
ATOM 1577 C CA . ARG A 1 196 ? -14.821 1.602 14.149 1.00 52.56 196 ARG A CA 1
ATOM 1578 C C . ARG A 1 196 ? -13.800 2.563 14.759 1.00 52.56 196 ARG A C 1
ATOM 1580 O O . ARG A 1 196 ? -12.977 3.075 14.002 1.00 52.56 196 ARG A O 1
ATOM 1587 N N . ARG A 1 197 ? -13.772 2.808 16.069 1.00 61.03 197 ARG A N 1
ATOM 1588 C CA . ARG A 1 197 ? -12.610 3.504 16.650 1.00 61.03 197 ARG A CA 1
ATOM 1589 C C . ARG A 1 197 ? -11.594 2.483 17.137 1.00 61.03 197 ARG A C 1
ATOM 1591 O O . ARG A 1 197 ? -11.837 1.783 18.105 1.00 61.03 197 ARG A O 1
ATOM 1598 N N . CYS A 1 198 ? -10.489 2.384 16.403 1.00 72.31 198 CYS A N 1
ATOM 1599 C CA . CYS A 1 198 ? -9.267 1.778 16.904 1.00 72.31 198 CYS A CA 1
ATOM 1600 C C . CYS A 1 198 ? -8.509 2.870 17.660 1.00 72.31 198 CYS A C 1
ATOM 1602 O O . CYS A 1 198 ? -7.971 3.795 17.043 1.00 72.31 198 CYS A O 1
ATOM 1604 N N . ASP A 1 199 ? -8.477 2.785 18.986 1.00 81.69 199 ASP A N 1
ATOM 1605 C CA . ASP A 1 199 ? -7.854 3.791 19.845 1.00 81.69 199 ASP A CA 1
ATOM 1606 C C . ASP A 1 199 ? -6.335 3.584 19.904 1.00 81.69 199 ASP A C 1
ATOM 1608 O O . ASP A 1 199 ? -5.751 3.206 20.920 1.00 81.69 199 ASP A O 1
ATOM 1612 N N . ILE A 1 200 ? -5.665 3.870 18.782 1.00 84.44 200 ILE A N 1
ATOM 1613 C CA . ILE A 1 200 ? -4.214 3.688 18.615 1.00 84.44 200 ILE A CA 1
ATOM 1614 C C . ILE A 1 200 ? -3.369 4.519 19.590 1.00 84.44 200 ILE A C 1
ATOM 1616 O O . ILE A 1 200 ? -2.185 4.237 19.756 1.00 84.44 200 ILE A O 1
ATOM 1620 N N . ALA A 1 201 ? -3.952 5.513 20.268 1.00 86.62 201 ALA A N 1
ATOM 1621 C CA . ALA A 1 201 ? -3.262 6.316 21.276 1.00 86.62 201 ALA A CA 1
ATOM 1622 C C . ALA A 1 201 ? -2.701 5.456 22.423 1.00 86.62 201 ALA A C 1
ATOM 1624 O O . ALA A 1 201 ? -1.638 5.769 22.957 1.00 86.62 201 ALA A O 1
ATOM 1625 N N . ILE A 1 202 ? -3.349 4.329 22.758 1.00 86.94 202 ILE A N 1
ATOM 1626 C CA . ILE A 1 202 ? -2.835 3.420 23.793 1.00 86.94 202 ILE A CA 1
ATOM 1627 C C . ILE A 1 202 ? -1.453 2.859 23.431 1.00 86.94 202 ILE A C 1
ATOM 1629 O O . ILE A 1 202 ? -0.615 2.654 24.307 1.00 86.94 202 ILE A O 1
ATOM 1633 N N . LEU A 1 203 ? -1.169 2.693 22.137 1.00 88.50 203 LEU A N 1
ATOM 1634 C CA . LEU A 1 203 ? 0.111 2.186 21.642 1.00 88.50 203 LEU A CA 1
ATOM 1635 C C . LEU A 1 203 ? 1.271 3.153 21.896 1.00 88.50 203 LEU A C 1
ATOM 1637 O O . LEU A 1 203 ? 2.424 2.729 21.886 1.00 88.50 203 LEU A O 1
ATOM 1641 N N . GLN A 1 204 ? 0.978 4.433 22.132 1.00 89.19 204 GLN A N 1
ATOM 1642 C CA . GLN A 1 204 ? 1.976 5.471 22.389 1.00 89.19 204 GLN A CA 1
ATOM 1643 C C . GLN A 1 204 ? 2.336 5.596 23.876 1.00 89.19 204 GLN A C 1
ATOM 1645 O O . GLN A 1 204 ? 3.293 6.286 24.212 1.00 89.19 204 GLN A O 1
ATOM 1650 N N . VAL A 1 205 ? 1.607 4.919 24.775 1.00 88.50 205 VAL A N 1
ATOM 1651 C CA . VAL A 1 205 ? 1.800 5.051 26.229 1.00 88.50 205 VAL A CA 1
ATOM 1652 C C . VAL A 1 205 ? 3.155 4.498 26.677 1.00 88.50 205 VAL A C 1
ATOM 1654 O O . VAL A 1 205 ? 3.818 5.100 27.520 1.00 88.50 205 VAL A O 1
ATOM 1657 N N . SER A 1 206 ? 3.583 3.349 26.143 1.00 92.56 206 SER A N 1
ATOM 1658 C CA . SER A 1 206 ? 4.907 2.786 26.427 1.00 92.56 206 SER A CA 1
ATOM 1659 C C . SER A 1 206 ? 5.352 1.762 25.377 1.00 92.56 206 SER A C 1
ATOM 1661 O O . SER A 1 206 ? 4.535 1.147 24.689 1.00 92.56 206 SER A O 1
ATOM 1663 N N . LYS A 1 207 ? 6.668 1.509 25.299 1.00 93.56 207 LYS A N 1
ATOM 1664 C CA . LYS A 1 207 ? 7.244 0.466 24.426 1.00 93.56 207 LYS A CA 1
ATOM 1665 C C . LYS A 1 207 ? 6.717 -0.937 24.759 1.00 93.56 207 LYS A C 1
ATOM 1667 O O . LYS A 1 207 ? 6.552 -1.754 23.856 1.00 93.56 207 LYS A O 1
ATOM 1672 N N . GLN A 1 208 ? 6.453 -1.212 26.039 1.00 94.38 208 GLN A N 1
ATOM 1673 C CA . GLN A 1 208 ? 5.882 -2.486 26.481 1.00 94.38 208 GLN A CA 1
ATOM 1674 C C . GLN A 1 208 ? 4.466 -2.665 25.929 1.00 94.38 208 GLN A C 1
ATOM 1676 O O . GLN A 1 208 ? 4.188 -3.686 25.306 1.00 94.38 208 GLN A O 1
ATOM 1681 N N . VAL A 1 209 ? 3.612 -1.646 26.085 1.00 93.31 209 VAL A N 1
ATOM 1682 C CA . VAL A 1 209 ? 2.241 -1.662 25.558 1.00 93.31 209 VAL A CA 1
ATOM 1683 C C . VAL A 1 209 ? 2.250 -1.875 24.048 1.00 93.31 209 VAL A C 1
ATOM 1685 O O . VAL A 1 209 ? 1.535 -2.735 23.544 1.00 93.31 209 VAL A O 1
ATOM 1688 N N . TYR A 1 210 ? 3.116 -1.161 23.326 1.00 92.62 210 TYR A N 1
ATOM 1689 C CA . TYR A 1 210 ? 3.272 -1.353 21.887 1.00 92.62 210 TYR A CA 1
ATOM 1690 C C . TYR A 1 210 ? 3.638 -2.799 21.524 1.00 92.62 210 TYR A C 1
ATOM 1692 O O . TYR A 1 210 ? 3.042 -3.382 20.620 1.00 92.62 210 TYR A O 1
ATOM 1700 N N . LYS A 1 211 ? 4.616 -3.396 22.219 1.00 92.81 211 LYS A N 1
ATOM 1701 C CA . LYS A 1 211 ? 5.088 -4.759 21.935 1.00 92.81 211 LYS A CA 1
ATOM 1702 C C . LYS A 1 211 ? 4.000 -5.809 22.167 1.00 92.81 211 LYS A C 1
ATOM 1704 O O . LYS A 1 211 ? 3.919 -6.737 21.371 1.00 92.81 211 LYS A O 1
ATOM 1709 N N . GLU A 1 212 ? 3.203 -5.657 23.222 1.00 92.81 212 GLU A N 1
ATOM 1710 C CA . GLU A 1 212 ? 2.108 -6.576 23.564 1.00 92.81 212 GLU A CA 1
ATOM 1711 C C . GLU A 1 212 ? 0.919 -6.429 22.603 1.00 92.81 212 GLU A C 1
ATOM 1713 O O . GLU A 1 212 ? 0.334 -7.418 22.173 1.00 92.81 212 GLU A O 1
ATOM 1718 N N . ALA A 1 213 ? 0.589 -5.195 22.220 1.00 92.56 213 ALA A N 1
ATOM 1719 C CA . ALA A 1 213 ? -0.660 -4.886 21.536 1.00 92.56 213 ALA A CA 1
ATOM 1720 C C . ALA A 1 213 ? -0.557 -4.818 20.001 1.00 92.56 213 ALA A C 1
ATOM 1722 O O . ALA A 1 213 ? -1.572 -4.915 19.310 1.00 92.56 213 ALA A O 1
ATOM 1723 N N . LYS A 1 214 ? 0.651 -4.657 19.435 1.00 89.12 214 LYS A N 1
ATOM 1724 C CA . LYS A 1 214 ? 0.843 -4.548 17.974 1.00 89.12 214 LYS A CA 1
ATOM 1725 C C . LYS A 1 214 ? 0.313 -5.767 17.216 1.00 89.12 214 LYS A C 1
ATOM 1727 O O . LYS A 1 214 ? -0.190 -5.610 16.108 1.00 89.12 214 LYS A O 1
ATOM 1732 N N . ASP A 1 215 ? 0.436 -6.961 17.795 1.00 87.12 215 ASP A N 1
ATOM 1733 C CA . ASP A 1 215 ? 0.018 -8.185 17.119 1.00 87.12 215 ASP A CA 1
ATOM 1734 C C . ASP A 1 215 ? -1.504 -8.226 17.050 1.00 87.12 215 ASP A C 1
ATOM 1736 O O . ASP A 1 215 ? -2.032 -8.517 15.995 1.00 87.12 215 ASP A O 1
ATOM 1740 N N . ILE A 1 216 ? -2.214 -7.792 18.090 1.00 86.25 216 ILE A N 1
ATOM 1741 C CA . ILE A 1 216 ? -3.678 -7.655 18.065 1.00 86.25 216 ILE A CA 1
ATOM 1742 C C . ILE A 1 216 ? -4.103 -6.642 16.989 1.00 86.25 216 ILE A C 1
ATOM 1744 O O . ILE A 1 216 ? -4.966 -6.931 16.161 1.00 86.25 216 ILE A O 1
ATOM 1748 N N . LEU A 1 217 ? -3.432 -5.483 16.924 1.00 87.19 217 LEU A N 1
ATOM 1749 C CA . LEU A 1 217 ? -3.732 -4.458 15.921 1.00 87.19 217 LEU A CA 1
ATOM 1750 C C . LEU A 1 217 ? -3.550 -4.964 14.481 1.00 87.19 217 LEU A C 1
ATOM 1752 O O . LEU A 1 217 ? -4.367 -4.648 13.622 1.00 87.19 217 LEU A O 1
ATOM 1756 N N . TYR A 1 218 ? -2.472 -5.687 14.180 1.00 85.69 218 TYR A N 1
ATOM 1757 C CA . TYR A 1 218 ? -2.147 -6.048 12.795 1.00 85.69 218 TYR A CA 1
ATOM 1758 C C . TYR A 1 218 ? -2.566 -7.471 12.409 1.00 85.69 218 TYR A C 1
ATOM 1760 O O . TYR A 1 218 ? -2.756 -7.750 11.223 1.00 85.69 218 TYR A O 1
ATOM 1768 N N . ALA A 1 219 ? -2.709 -8.378 13.373 1.00 85.62 219 ALA A N 1
ATOM 1769 C CA . ALA A 1 219 ? -3.082 -9.764 13.125 1.00 85.62 219 ALA A CA 1
ATOM 1770 C C . ALA A 1 219 ? -4.584 -9.943 12.983 1.00 85.62 219 ALA A C 1
ATOM 1772 O O . ALA A 1 219 ? -5.004 -10.588 12.033 1.00 85.62 219 ALA A O 1
ATOM 1773 N N . ASP A 1 220 ? -5.377 -9.367 13.883 1.00 84.62 220 ASP A N 1
ATOM 1774 C CA . ASP A 1 220 ? -6.796 -9.723 13.981 1.00 84.62 220 ASP A CA 1
ATOM 1775 C C . ASP A 1 220 ? -7.680 -8.818 13.118 1.00 84.62 220 ASP A C 1
ATOM 1777 O O . ASP A 1 220 ? -8.786 -9.181 12.706 1.00 84.62 220 ASP A O 1
ATOM 1781 N N . ASN A 1 221 ? -7.167 -7.641 12.777 1.00 8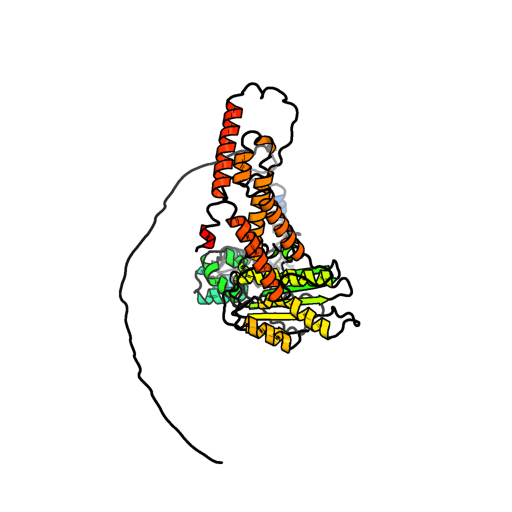5.19 221 ASN A N 1
ATOM 1782 C CA . ASN A 1 221 ? -7.893 -6.671 11.989 1.00 85.19 221 ASN A CA 1
ATOM 1783 C C . ASN A 1 221 ? -7.860 -6.957 10.495 1.00 85.19 221 ASN A C 1
ATOM 1785 O O . ASN A 1 221 ? -6.811 -7.190 9.896 1.00 85.19 221 ASN A O 1
ATOM 1789 N N . THR A 1 222 ? -9.032 -6.815 9.875 1.00 89.62 222 THR A N 1
ATOM 1790 C CA . THR A 1 222 ? -9.142 -6.708 8.422 1.00 89.62 222 THR A CA 1
ATOM 1791 C C . THR A 1 222 ? -9.003 -5.250 8.017 1.00 89.62 222 THR A C 1
ATOM 1793 O O . THR A 1 222 ? -9.863 -4.425 8.324 1.00 89.62 222 THR A O 1
ATOM 1796 N N . VAL A 1 223 ? -7.916 -4.933 7.319 1.00 90.31 223 VAL A N 1
ATOM 1797 C CA . VAL A 1 223 ? -7.716 -3.610 6.729 1.00 90.31 223 VAL A CA 1
ATOM 1798 C C . VAL A 1 223 ? -8.418 -3.551 5.381 1.00 90.31 223 VAL A C 1
ATOM 1800 O O . VAL A 1 223 ? -8.242 -4.427 4.540 1.00 90.31 223 VAL A O 1
ATOM 1803 N N . GLU A 1 224 ? -9.228 -2.515 5.187 1.00 93.00 224 GLU A N 1
ATOM 1804 C CA . GLU A 1 224 ? -9.961 -2.279 3.947 1.00 93.00 224 GLU A CA 1
ATOM 1805 C C . GLU A 1 224 ? -9.203 -1.271 3.072 1.00 93.00 224 GLU A C 1
ATOM 1807 O O . GLU A 1 224 ? -8.959 -0.135 3.490 1.00 93.00 224 GLU A O 1
ATOM 1812 N N . SER A 1 225 ? -8.855 -1.685 1.858 1.00 95.19 225 SER A N 1
ATOM 1813 C CA . SER A 1 225 ? -8.307 -0.840 0.799 1.00 95.19 225 SER A CA 1
ATOM 1814 C C . SER A 1 225 ? -9.334 -0.731 -0.317 1.00 95.19 225 SER A C 1
ATOM 1816 O O . SER A 1 225 ? -9.823 -1.740 -0.815 1.00 95.19 225 SER A O 1
ATOM 1818 N N . LYS A 1 226 ? -9.680 0.490 -0.704 1.00 95.44 226 LYS A N 1
ATOM 1819 C CA . LYS A 1 226 ? -10.690 0.791 -1.715 1.00 95.44 226 LYS A CA 1
ATOM 1820 C C . LYS A 1 226 ? -10.074 1.592 -2.839 1.00 95.44 226 LYS A C 1
ATOM 1822 O O . LYS A 1 226 ? -9.528 2.659 -2.583 1.00 95.44 226 LYS A O 1
ATOM 1827 N N . ILE A 1 227 ? -10.195 1.106 -4.060 1.00 95.31 227 ILE A N 1
ATOM 1828 C CA . ILE A 1 227 ? -9.709 1.775 -5.257 1.00 95.31 227 ILE A CA 1
ATOM 1829 C C . ILE A 1 227 ? -10.899 1.881 -6.195 1.00 95.31 227 ILE A C 1
ATOM 1831 O O . ILE A 1 227 ? -11.435 0.868 -6.633 1.00 95.31 227 ILE A O 1
ATOM 1835 N N . PHE A 1 228 ? -11.336 3.104 -6.456 1.00 93.00 228 PHE A N 1
ATOM 1836 C CA . PHE A 1 228 ? -12.485 3.390 -7.293 1.00 93.00 228 PHE A CA 1
ATOM 1837 C C . PHE A 1 228 ? -12.118 4.363 -8.399 1.00 93.00 228 PHE A C 1
ATOM 1839 O O . PHE A 1 228 ? -11.491 5.397 -8.158 1.00 93.00 228 PHE A O 1
ATOM 1846 N N . PHE A 1 229 ? -12.605 4.061 -9.588 1.00 89.94 229 PHE A N 1
ATOM 1847 C CA . PHE A 1 229 ? -12.729 4.992 -10.690 1.00 89.94 229 PHE A CA 1
ATOM 1848 C C . PHE A 1 229 ? -14.221 5.156 -10.988 1.00 89.94 229 PHE A C 1
ATOM 1850 O O . PHE A 1 229 ? -14.926 4.156 -11.050 1.00 89.94 229 PHE A O 1
ATOM 1857 N N . LEU A 1 230 ? -14.718 6.392 -11.082 1.00 86.50 230 LEU A N 1
ATOM 1858 C CA . LEU A 1 230 ? -16.127 6.697 -11.391 1.00 86.50 230 LEU A CA 1
ATOM 1859 C C . LEU A 1 230 ? -16.283 7.471 -12.701 1.00 86.50 230 LEU A C 1
ATOM 1861 O O . LEU A 1 230 ? -17.254 7.298 -13.427 1.00 86.50 230 LEU A O 1
ATOM 1865 N N . SER A 1 231 ? -15.377 8.406 -12.950 1.00 82.06 231 SER A N 1
ATOM 1866 C CA . SER A 1 231 ? -15.241 9.198 -14.177 1.00 82.06 231 SER A CA 1
ATOM 1867 C C . SER A 1 231 ? -13.947 9.999 -14.049 1.00 82.06 231 SER A C 1
ATOM 1869 O O . SER A 1 231 ? -13.422 10.119 -12.946 1.00 82.06 231 SER A O 1
ATOM 1871 N N . ASP A 1 232 ? -13.420 10.573 -15.124 1.00 74.06 232 ASP A N 1
ATOM 1872 C CA . ASP A 1 232 ? -12.395 11.616 -14.993 1.00 74.06 232 ASP A CA 1
ATOM 1873 C C . ASP A 1 232 ? -13.099 12.932 -14.594 1.00 74.06 232 ASP A C 1
ATOM 1875 O O . ASP A 1 232 ? -14.044 13.325 -15.290 1.00 74.06 232 ASP A O 1
ATOM 1879 N N . PRO A 1 233 ? -12.752 13.599 -13.470 1.00 78.12 233 PRO A N 1
ATOM 1880 C CA . PRO A 1 233 ? -11.611 13.374 -12.562 1.00 78.12 233 PRO A CA 1
ATOM 1881 C C . PRO A 1 233 ? -11.937 12.635 -11.252 1.00 78.12 233 PRO A C 1
ATOM 1883 O O . PRO A 1 233 ? -11.120 12.594 -10.331 1.00 78.12 233 PRO A O 1
ATOM 1886 N N . VAL A 1 234 ? -13.136 12.069 -11.115 1.00 84.19 234 VAL A N 1
ATOM 1887 C CA . VAL A 1 234 ? -13.579 11.336 -9.921 1.00 84.19 234 VAL A CA 1
ATOM 1888 C C . VAL A 1 234 ? -12.907 9.957 -9.820 1.00 84.19 234 VAL A C 1
ATOM 1890 O O . VAL A 1 234 ? -13.469 8.916 -10.173 1.00 84.19 234 VAL A O 1
ATOM 1893 N N . ARG A 1 235 ? -11.701 9.958 -9.251 1.00 88.44 235 ARG A N 1
ATOM 1894 C CA . ARG A 1 235 ? -10.932 8.769 -8.861 1.00 88.44 235 ARG A CA 1
ATOM 1895 C C . ARG A 1 235 ? -10.577 8.818 -7.378 1.00 88.44 235 ARG A C 1
ATOM 1897 O O . ARG A 1 235 ? -10.365 9.889 -6.814 1.00 88.44 235 ARG A O 1
ATOM 1904 N N . SER A 1 236 ? -10.543 7.667 -6.714 1.00 90.56 236 SER A N 1
ATOM 1905 C CA . SER A 1 236 ? -10.253 7.591 -5.282 1.00 90.56 236 SER A CA 1
ATOM 1906 C C . SER A 1 236 ? -9.537 6.298 -4.938 1.00 90.56 236 SER A C 1
ATOM 1908 O O . SER A 1 236 ? -10.049 5.213 -5.188 1.00 90.56 236 SER A O 1
ATOM 1910 N N . ALA A 1 237 ? -8.375 6.413 -4.306 1.00 92.56 237 ALA A N 1
ATOM 1911 C CA . ALA A 1 237 ? -7.707 5.296 -3.660 1.00 92.56 237 ALA A CA 1
ATOM 1912 C C . ALA A 1 237 ? -7.616 5.596 -2.163 1.00 92.56 237 ALA A C 1
ATOM 1914 O O . ALA A 1 237 ? -7.081 6.634 -1.764 1.00 92.56 237 ALA A O 1
ATOM 1915 N N . LYS A 1 238 ? -8.173 4.716 -1.332 1.00 91.00 238 LYS A N 1
ATOM 1916 C CA . LYS A 1 238 ? -8.173 4.826 0.127 1.00 91.00 238 LYS A CA 1
ATOM 1917 C C . LYS A 1 238 ? -7.632 3.549 0.741 1.00 91.00 238 LYS A C 1
ATOM 1919 O O . LYS A 1 238 ? -8.043 2.461 0.355 1.00 91.00 238 LYS A O 1
ATOM 1924 N N . ILE A 1 239 ? -6.780 3.676 1.747 1.00 88.38 239 ILE A N 1
ATOM 1925 C CA . ILE A 1 239 ? -6.324 2.547 2.560 1.00 88.38 239 ILE A CA 1
ATOM 1926 C C . ILE A 1 239 ? -6.679 2.874 3.996 1.00 88.38 239 ILE A C 1
ATOM 1928 O O . ILE A 1 239 ? -6.240 3.883 4.536 1.00 88.38 239 ILE A O 1
ATOM 1932 N N . HIS A 1 240 ? -7.517 2.037 4.600 1.00 85.00 240 HIS A N 1
ATOM 1933 C CA . HIS A 1 240 ? -7.962 2.196 5.977 1.00 85.00 240 HIS A CA 1
ATOM 1934 C C . HIS A 1 240 ? -8.527 3.598 6.304 1.00 85.00 240 HIS A C 1
ATOM 1936 O O . HIS A 1 240 ? -8.201 4.201 7.321 1.00 85.00 240 HIS A O 1
ATOM 1942 N N . ASN A 1 241 ? -9.386 4.129 5.426 1.00 79.81 241 ASN A N 1
ATOM 1943 C CA . ASN A 1 241 ? -9.957 5.490 5.475 1.00 79.81 241 ASN A CA 1
ATOM 1944 C C . ASN A 1 241 ? -8.978 6.650 5.236 1.00 79.81 241 ASN A C 1
ATOM 1946 O O . ASN A 1 241 ? -9.429 7.790 5.141 1.00 79.81 241 ASN A O 1
ATOM 1950 N N . THR A 1 242 ? -7.680 6.396 5.085 1.00 81.94 242 THR A N 1
ATOM 1951 C CA . THR A 1 242 ? -6.731 7.411 4.624 1.00 81.94 242 THR A CA 1
ATOM 1952 C C . THR A 1 242 ? -6.814 7.512 3.108 1.00 81.94 242 THR A C 1
ATOM 1954 O O . THR A 1 242 ? -6.711 6.503 2.410 1.00 81.94 242 THR A O 1
ATOM 1957 N N . GLU A 1 243 ? -7.036 8.719 2.592 1.00 86.88 243 GLU A N 1
ATOM 1958 C CA . GLU A 1 243 ? -7.036 8.976 1.154 1.00 86.88 243 GLU A CA 1
ATOM 1959 C C . GLU A 1 243 ? -5.602 9.078 0.647 1.00 86.88 243 GLU A C 1
ATOM 1961 O O . GLU A 1 243 ? -4.810 9.871 1.148 1.00 86.88 243 GLU A O 1
ATOM 1966 N N . PHE A 1 244 ? -5.284 8.266 -0.353 1.00 81.69 244 PHE A N 1
ATOM 1967 C CA . PHE A 1 244 ? -4.017 8.317 -1.068 1.00 81.69 244 PHE A CA 1
ATOM 1968 C C . PHE A 1 244 ? -4.186 8.932 -2.455 1.00 81.69 244 PHE A C 1
ATOM 1970 O O . PHE A 1 244 ? -3.226 9.497 -2.959 1.00 81.69 244 PHE A O 1
ATOM 1977 N N . GLY A 1 245 ? -5.389 8.874 -3.046 1.00 73.50 245 GLY A N 1
ATOM 1978 C CA . GLY A 1 245 ? -5.733 9.575 -4.290 1.00 73.50 245 GLY A CA 1
ATOM 1979 C C . GLY A 1 245 ? -4.633 9.484 -5.352 1.00 73.50 245 GLY A C 1
ATOM 1980 O O . GLY A 1 245 ? -4.184 8.391 -5.698 1.00 73.50 245 GLY A O 1
ATOM 1981 N N . ASP A 1 246 ? -4.166 10.646 -5.804 1.00 75.62 246 ASP A N 1
ATOM 1982 C CA . ASP A 1 246 ? -3.096 10.780 -6.794 1.00 75.62 246 ASP A CA 1
ATOM 1983 C C . ASP A 1 246 ? -1.710 10.380 -6.274 1.00 75.62 246 ASP A C 1
ATOM 1985 O O . ASP A 1 246 ? -0.839 10.093 -7.083 1.00 75.62 246 ASP A O 1
ATOM 1989 N N . ALA A 1 247 ? -1.477 10.313 -4.958 1.00 75.81 247 ALA A N 1
ATOM 1990 C CA . ALA A 1 247 ? -0.185 9.908 -4.397 1.00 75.81 247 ALA A CA 1
ATOM 1991 C C . ALA A 1 247 ? 0.140 8.439 -4.706 1.00 75.81 247 ALA A C 1
ATOM 1993 O O . ALA A 1 247 ? 1.279 8.112 -5.027 1.00 75.81 247 ALA A O 1
ATOM 1994 N N . LEU A 1 248 ? -0.868 7.558 -4.690 1.00 76.75 248 LEU A N 1
ATOM 1995 C CA . LEU A 1 248 ? -0.698 6.162 -5.115 1.00 76.75 248 LEU A CA 1
ATOM 1996 C C . LEU A 1 248 ? -0.437 6.029 -6.616 1.00 76.75 248 LEU A C 1
ATOM 1998 O O . LEU A 1 248 ? 0.139 5.039 -7.049 1.00 76.75 248 LEU A O 1
ATOM 2002 N N . MET A 1 249 ? -0.827 7.038 -7.387 1.00 72.94 249 MET A N 1
ATOM 2003 C CA . MET A 1 249 ? -0.536 7.149 -8.810 1.00 72.94 249 MET A CA 1
ATOM 2004 C C . MET A 1 249 ? 0.615 8.093 -9.108 1.00 72.94 249 MET A C 1
ATOM 2006 O O . MET A 1 249 ? 0.881 8.345 -10.282 1.00 72.94 249 MET A O 1
ATOM 2010 N N . ALA A 1 250 ? 1.284 8.631 -8.082 1.00 64.69 250 ALA A N 1
ATOM 2011 C CA . ALA A 1 250 ? 2.243 9.696 -8.274 1.00 64.69 250 ALA A CA 1
ATOM 2012 C C . ALA A 1 250 ? 3.354 9.177 -9.171 1.00 64.69 250 ALA A C 1
ATOM 2014 O O . ALA A 1 250 ? 4.167 8.329 -8.783 1.00 64.69 250 ALA A O 1
ATOM 2015 N N . ARG A 1 251 ? 3.362 9.713 -10.390 1.00 63.44 251 ARG A N 1
ATOM 2016 C CA . ARG A 1 251 ? 4.474 9.574 -11.301 1.00 63.44 251 ARG A CA 1
ATOM 2017 C C . ARG A 1 251 ? 5.453 10.677 -10.972 1.00 63.44 251 ARG A C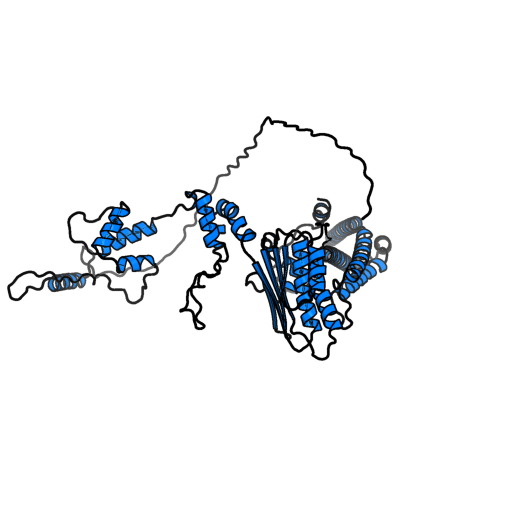 1
ATOM 2019 O O . ARG A 1 251 ? 5.178 11.848 -11.213 1.00 63.44 251 ARG A O 1
ATOM 2026 N N . ARG A 1 252 ? 6.590 10.311 -10.395 1.00 56.69 252 ARG A N 1
ATOM 2027 C CA . ARG A 1 252 ? 7.768 11.180 -10.439 1.00 56.69 252 ARG A CA 1
ATOM 2028 C C . ARG A 1 252 ? 8.582 10.721 -11.634 1.00 56.69 252 ARG A C 1
ATOM 2030 O O . ARG A 1 252 ? 8.731 9.523 -11.805 1.00 56.69 252 ARG A O 1
ATOM 2037 N N . GLU A 1 253 ? 8.971 11.648 -12.509 1.00 54.78 253 GLU A N 1
ATOM 2038 C CA . GLU A 1 253 ? 9.863 11.366 -13.651 1.00 54.78 253 GLU A CA 1
ATOM 2039 C C . GLU A 1 253 ? 9.421 10.162 -14.527 1.00 54.78 253 GLU A C 1
ATOM 2041 O O . GLU A 1 253 ? 10.240 9.449 -15.099 1.00 54.78 253 GLU A O 1
ATOM 2046 N N . GLY A 1 254 ? 8.110 9.914 -14.652 1.00 59.53 254 GLY A N 1
ATOM 2047 C CA . GLY A 1 254 ? 7.582 8.801 -15.453 1.00 59.53 254 GLY A CA 1
ATOM 2048 C C . GLY A 1 254 ? 7.723 7.415 -14.808 1.00 59.53 254 GLY A C 1
ATOM 2049 O O . GLY A 1 254 ? 7.938 6.438 -15.519 1.00 59.53 254 GLY A O 1
ATOM 2050 N N . PHE A 1 255 ? 7.644 7.304 -13.476 1.00 64.19 255 PHE A N 1
ATOM 2051 C CA . PHE A 1 255 ? 7.599 6.010 -12.781 1.00 64.19 255 PHE A CA 1
ATOM 2052 C C . PHE A 1 255 ? 6.647 5.993 -11.585 1.00 64.19 255 PHE A C 1
ATOM 2054 O O . PHE A 1 255 ? 6.439 7.002 -10.914 1.00 64.19 255 PHE A O 1
ATOM 2061 N N . TYR A 1 256 ? 6.107 4.810 -11.287 1.00 65.81 256 TYR A N 1
ATOM 2062 C CA . TYR A 1 256 ? 5.231 4.556 -10.145 1.00 65.81 256 TYR A CA 1
ATOM 2063 C C . TYR A 1 256 ? 6.002 4.661 -8.816 1.00 65.81 256 TYR A C 1
ATOM 2065 O O . TYR A 1 256 ? 6.536 3.683 -8.302 1.00 65.81 256 TYR A O 1
ATOM 2073 N N . ALA A 1 257 ? 6.061 5.868 -8.248 1.00 74.56 257 ALA A N 1
ATOM 2074 C CA . ALA A 1 257 ? 6.652 6.117 -6.930 1.00 74.56 257 ALA A CA 1
ATOM 2075 C C . ALA A 1 257 ? 5.649 5.892 -5.781 1.00 74.56 257 ALA A C 1
ATOM 2077 O O . ALA A 1 257 ? 6.015 5.988 -4.608 1.00 74.56 257 ALA A O 1
ATOM 2078 N N . GLY A 1 258 ? 4.390 5.578 -6.110 1.00 78.81 258 GLY A N 1
ATOM 2079 C CA . GLY A 1 258 ? 3.297 5.421 -5.151 1.00 78.81 258 GLY A CA 1
ATOM 2080 C C . GLY A 1 258 ? 3.542 4.337 -4.100 1.00 78.81 258 GLY A C 1
ATOM 2081 O O . GLY A 1 258 ? 3.037 4.450 -2.985 1.00 78.81 258 GLY A O 1
ATOM 2082 N N . MET A 1 259 ? 4.370 3.328 -4.396 1.00 86.25 259 MET A N 1
ATOM 2083 C CA . MET A 1 259 ? 4.740 2.303 -3.417 1.00 86.25 259 MET A CA 1
ATOM 2084 C C . MET A 1 259 ? 5.456 2.881 -2.188 1.00 86.25 259 MET A C 1
ATOM 2086 O O . MET A 1 259 ? 5.276 2.361 -1.094 1.00 86.25 259 MET A O 1
ATOM 2090 N N . TYR A 1 260 ? 6.201 3.983 -2.328 1.00 85.00 260 TYR A N 1
ATOM 2091 C CA . TYR A 1 260 ? 6.876 4.646 -1.203 1.00 85.00 260 TYR A CA 1
ATOM 2092 C C . TYR A 1 260 ? 5.940 5.525 -0.371 1.00 85.00 260 TYR A C 1
ATOM 2094 O O . TYR A 1 260 ? 6.299 5.949 0.724 1.00 85.00 260 TYR A O 1
ATOM 2102 N N . CYS A 1 261 ? 4.738 5.811 -0.875 1.00 84.56 261 CYS A N 1
ATOM 2103 C CA . CYS A 1 261 ? 3.714 6.517 -0.116 1.00 84.56 261 CYS A CA 1
ATOM 2104 C C . CYS A 1 261 ? 2.969 5.578 0.840 1.00 84.56 261 CYS A C 1
ATOM 2106 O O . CYS A 1 261 ? 2.304 6.053 1.758 1.00 84.56 261 CYS A O 1
ATOM 2108 N N . LEU A 1 262 ? 3.060 4.259 0.635 1.00 85.44 262 LEU A N 1
ATOM 2109 C CA . LEU A 1 262 ? 2.402 3.278 1.486 1.00 85.44 262 LEU A CA 1
ATOM 2110 C C . LEU A 1 262 ? 3.090 3.199 2.853 1.00 85.44 262 LEU A C 1
ATOM 2112 O O . LEU A 1 262 ? 4.314 3.118 2.932 1.00 85.44 262 LEU A O 1
ATOM 2116 N N . PRO A 1 263 ? 2.321 3.201 3.952 1.00 83.94 263 PRO A N 1
ATOM 2117 C CA . PRO A 1 263 ? 2.912 3.204 5.277 1.00 83.94 263 PRO A CA 1
ATOM 2118 C C . PRO A 1 263 ? 3.465 1.820 5.647 1.00 83.94 263 PRO A C 1
ATOM 2120 O O . PRO A 1 263 ? 2.824 0.801 5.398 1.00 83.94 263 PRO A O 1
ATOM 2123 N N . ASP A 1 264 ? 4.603 1.769 6.345 1.00 83.44 264 ASP A N 1
ATOM 2124 C CA . ASP A 1 264 ? 5.279 0.515 6.736 1.00 83.44 264 ASP A CA 1
ATOM 2125 C C . ASP A 1 264 ? 4.391 -0.476 7.497 1.00 83.44 264 ASP A C 1
ATOM 2127 O O . ASP A 1 264 ? 4.560 -1.697 7.407 1.00 83.44 264 ASP A O 1
ATOM 2131 N N . TRP A 1 265 ? 3.424 0.031 8.268 1.00 85.88 265 TRP A N 1
ATOM 2132 C CA . TRP A 1 265 ? 2.484 -0.817 8.996 1.00 85.88 265 TRP A CA 1
ATOM 2133 C C . TRP A 1 265 ? 1.638 -1.689 8.058 1.00 85.88 265 TRP A C 1
ATOM 2135 O O . TRP A 1 265 ? 1.217 -2.775 8.454 1.00 85.88 265 TRP A O 1
ATOM 2145 N N . PHE A 1 266 ? 1.460 -1.281 6.799 1.00 88.94 266 PHE A N 1
ATOM 2146 C CA . PHE A 1 266 ? 0.721 -2.021 5.780 1.00 88.94 266 PHE A CA 1
ATOM 2147 C C . PHE A 1 266 ? 1.399 -3.345 5.384 1.00 88.94 266 PHE A C 1
ATOM 2149 O O . PHE A 1 266 ? 0.747 -4.226 4.840 1.00 88.94 266 PHE A O 1
ATOM 2156 N N . ARG A 1 267 ? 2.680 -3.564 5.716 1.00 91.19 267 ARG A N 1
ATOM 2157 C CA . ARG A 1 267 ? 3.324 -4.889 5.566 1.00 91.19 267 ARG A CA 1
ATOM 2158 C C . ARG A 1 267 ? 2.982 -5.853 6.695 1.00 91.19 267 ARG A C 1
ATOM 2160 O O . ARG A 1 267 ? 3.101 -7.066 6.537 1.00 91.19 267 ARG A O 1
ATOM 2167 N N . ARG A 1 268 ? 2.582 -5.324 7.852 1.00 90.75 268 ARG A N 1
ATOM 2168 C CA . ARG A 1 268 ? 2.395 -6.095 9.090 1.00 90.75 268 ARG A CA 1
ATOM 2169 C C . ARG A 1 268 ? 1.009 -6.714 9.195 1.00 90.75 268 ARG A C 1
ATOM 2171 O O . ARG A 1 268 ? 0.833 -7.646 9.977 1.00 90.75 268 ARG A O 1
ATOM 2178 N N . ILE A 1 269 ? 0.052 -6.209 8.419 1.00 93.25 269 ILE A N 1
ATOM 2179 C CA . ILE A 1 269 ? -1.330 -6.685 8.434 1.00 93.25 269 ILE A CA 1
ATOM 2180 C C . ILE A 1 269 ? -1.410 -8.147 7.982 1.00 93.25 269 ILE A C 1
ATOM 2182 O O . ILE A 1 269 ? -0.679 -8.582 7.089 1.00 93.25 269 ILE A O 1
ATOM 2186 N N . GLN A 1 270 ? -2.310 -8.913 8.595 1.00 95.00 270 GLN A N 1
ATOM 2187 C CA . GLN A 1 270 ? -2.537 -10.317 8.240 1.00 95.00 270 GLN A CA 1
ATOM 2188 C C . GLN A 1 270 ? -3.800 -10.517 7.399 1.00 95.00 270 GLN A C 1
ATOM 2190 O O . GLN A 1 270 ? -3.897 -11.511 6.673 1.00 95.00 270 GLN A O 1
ATOM 2195 N N . HIS A 1 271 ? -4.743 -9.577 7.448 1.00 94.88 271 HIS A N 1
ATOM 2196 C CA . HIS A 1 271 ? -5.994 -9.646 6.705 1.00 94.88 271 HIS A CA 1
ATOM 2197 C C . HIS A 1 271 ? -6.215 -8.354 5.915 1.00 94.88 271 HIS A C 1
ATOM 2199 O O . HIS A 1 271 ? -6.372 -7.277 6.489 1.00 94.88 271 HIS A O 1
ATOM 2205 N N . LEU A 1 272 ? -6.236 -8.470 4.588 1.00 96.50 272 LEU A N 1
ATOM 2206 C CA . LEU A 1 272 ? -6.486 -7.360 3.670 1.00 96.50 272 LEU A CA 1
ATOM 2207 C C . LEU A 1 272 ? -7.757 -7.632 2.869 1.00 96.50 272 LEU A C 1
ATOM 2209 O O . LEU A 1 272 ? -7.916 -8.706 2.287 1.00 96.50 272 LEU A O 1
ATOM 2213 N N . GLN A 1 273 ? -8.649 -6.649 2.830 1.00 97.25 273 GLN A N 1
ATOM 2214 C CA . GLN A 1 273 ? -9.781 -6.603 1.918 1.00 97.25 273 GLN A CA 1
ATOM 2215 C C . GLN A 1 273 ? -9.545 -5.493 0.899 1.00 97.25 273 GLN A C 1
ATOM 2217 O O . GLN A 1 273 ? -9.595 -4.313 1.234 1.00 97.25 273 GLN A O 1
ATOM 2222 N N . LEU A 1 274 ? -9.303 -5.880 -0.344 1.00 97.81 274 LEU A N 1
ATOM 2223 C CA . LEU A 1 274 ? -9.104 -4.994 -1.474 1.00 97.81 274 LEU A CA 1
ATOM 2224 C C . LEU A 1 274 ? -10.403 -4.907 -2.277 1.00 97.81 274 LEU A C 1
ATOM 2226 O O . LEU A 1 274 ? -10.881 -5.910 -2.793 1.00 97.81 274 LEU A O 1
ATOM 2230 N N . THR A 1 275 ? -10.986 -3.718 -2.362 1.00 97.56 275 THR A N 1
ATOM 2231 C CA . THR A 1 275 ? -12.169 -3.431 -3.176 1.00 97.56 275 THR A CA 1
ATOM 2232 C C . THR A 1 275 ? -11.754 -2.598 -4.375 1.00 97.56 275 THR A C 1
ATOM 2234 O O . THR A 1 275 ? -11.202 -1.515 -4.198 1.00 97.56 275 THR A O 1
ATOM 2237 N N . ILE A 1 276 ? -12.015 -3.106 -5.571 1.00 96.88 276 ILE A N 1
ATOM 2238 C CA . ILE A 1 276 ? -11.682 -2.489 -6.850 1.00 96.88 276 ILE A CA 1
ATOM 2239 C C . ILE A 1 276 ? -13.010 -2.182 -7.529 1.00 96.88 276 ILE A C 1
ATOM 2241 O O . ILE A 1 276 ? -13.782 -3.095 -7.808 1.00 96.88 276 ILE A O 1
ATOM 2245 N N . GLY A 1 277 ? -13.312 -0.910 -7.752 1.00 94.56 277 GLY A N 1
ATOM 2246 C CA . GLY A 1 277 ? -14.521 -0.518 -8.461 1.00 94.56 277 GLY A CA 1
ATOM 2247 C C . GLY A 1 277 ? -14.208 0.328 -9.671 1.00 94.56 277 GLY A C 1
ATOM 2248 O O . GLY A 1 277 ? -13.559 1.368 -9.587 1.00 94.56 277 GLY A O 1
ATOM 2249 N N . ALA A 1 278 ? -14.680 -0.146 -10.806 1.00 91.19 278 ALA A N 1
ATOM 2250 C CA . ALA A 1 278 ? -14.517 0.473 -12.093 1.00 91.19 278 ALA A CA 1
ATOM 2251 C C . ALA A 1 278 ? -15.922 0.878 -12.554 1.00 91.19 278 ALA A C 1
ATOM 2253 O O . ALA A 1 278 ? -16.718 0.053 -12.991 1.00 91.19 278 ALA A O 1
ATOM 2254 N N . HIS A 1 279 ? -16.270 2.140 -12.349 1.00 88.94 279 HIS A N 1
ATOM 2255 C CA . HIS A 1 279 ? -17.562 2.726 -12.678 1.00 88.94 279 HIS A CA 1
ATOM 2256 C C . HIS A 1 279 ? -17.355 3.870 -13.677 1.00 88.94 279 HIS A C 1
ATOM 2258 O O . HIS A 1 279 ? -16.318 4.530 -13.657 1.00 88.94 279 HIS A O 1
ATOM 2264 N N . GLY A 1 280 ? -18.354 4.127 -14.521 1.00 78.69 280 GLY A N 1
ATOM 2265 C CA . GLY A 1 280 ? -18.379 5.298 -15.398 1.00 78.69 280 GLY A CA 1
ATOM 2266 C C . GLY A 1 280 ? -18.664 4.979 -16.858 1.00 78.69 280 GLY A C 1
ATOM 2267 O O . GLY A 1 280 ? -18.476 3.860 -17.315 1.00 78.69 280 GLY A O 1
ATOM 2268 N N . HIS A 1 281 ? -19.100 6.003 -17.588 1.00 71.94 281 HIS A N 1
ATOM 2269 C CA . HIS A 1 281 ? -19.169 6.022 -19.048 1.00 71.94 281 HIS A CA 1
ATOM 2270 C C . HIS A 1 281 ? -18.195 7.120 -19.510 1.00 71.94 281 HIS A C 1
ATOM 2272 O O . HIS A 1 281 ? -18.414 8.287 -19.183 1.00 71.94 281 HIS A O 1
ATOM 2278 N N . GLY A 1 282 ? -17.079 6.783 -20.168 1.00 71.88 282 GLY A N 1
ATOM 2279 C CA . GLY A 1 282 ? -16.043 7.770 -20.516 1.00 71.88 282 GLY A CA 1
ATOM 2280 C C . GLY A 1 282 ? -14.695 7.174 -20.939 1.00 71.88 282 GLY A C 1
ATOM 2281 O O . GLY A 1 282 ? -14.646 6.031 -21.379 1.00 71.88 282 GLY A O 1
ATOM 2282 N N . GLU A 1 283 ? -13.613 7.959 -20.810 1.00 74.50 283 GLU A N 1
ATOM 2283 C CA . GLU A 1 283 ? -12.222 7.588 -21.147 1.00 74.50 283 GLU A CA 1
ATOM 2284 C C . GLU A 1 283 ? -11.715 6.399 -20.303 1.00 74.50 283 GLU A C 1
ATOM 2286 O O . GLU A 1 283 ? -11.028 6.558 -19.289 1.00 74.50 283 GLU A O 1
ATOM 2291 N N . MET A 1 284 ? -12.053 5.184 -20.740 1.00 79.19 284 MET A N 1
ATOM 2292 C CA . MET A 1 284 ? -11.715 3.926 -20.065 1.00 79.19 284 MET A CA 1
ATOM 2293 C C . MET A 1 284 ? -10.214 3.736 -19.875 1.00 79.19 284 MET A C 1
ATOM 2295 O O . MET A 1 284 ? -9.793 3.224 -18.841 1.00 79.19 284 MET A O 1
ATOM 2299 N N . ALA A 1 285 ? -9.407 4.201 -20.832 1.00 82.06 285 ALA A N 1
ATOM 2300 C CA . ALA A 1 285 ? -7.955 4.074 -20.792 1.00 82.06 285 ALA A CA 1
ATOM 2301 C C . ALA A 1 285 ? -7.346 4.717 -19.534 1.00 82.06 285 ALA A C 1
ATOM 2303 O O . ALA A 1 285 ? -6.547 4.084 -18.847 1.00 82.06 285 ALA A O 1
ATOM 2304 N N . ARG A 1 286 ? -7.782 5.931 -19.164 1.00 82.12 286 ARG A N 1
ATOM 2305 C CA . ARG A 1 286 ? -7.279 6.625 -17.964 1.00 82.12 286 ARG A CA 1
ATOM 2306 C C . ARG A 1 286 ? -7.734 5.964 -16.672 1.00 82.12 286 ARG A C 1
ATOM 2308 O O . ARG A 1 286 ? -6.971 5.884 -15.710 1.00 82.12 286 ARG A O 1
ATOM 2315 N N . GLY A 1 287 ? -8.986 5.510 -16.631 1.00 85.56 287 GLY A N 1
ATOM 2316 C CA . GLY A 1 287 ? -9.513 4.788 -15.476 1.00 85.56 287 GLY A CA 1
ATOM 2317 C C . GLY A 1 287 ? -8.785 3.474 -15.251 1.00 85.56 287 GLY A C 1
ATOM 2318 O O . GLY A 1 287 ? -8.398 3.157 -14.128 1.00 85.56 287 GLY A O 1
ATOM 2319 N N . PHE A 1 288 ? -8.529 2.753 -16.335 1.00 86.12 288 PHE A N 1
ATOM 2320 C CA . PHE A 1 288 ? -7.741 1.538 -16.320 1.00 86.12 288 PHE A CA 1
ATOM 2321 C C . PHE A 1 288 ? -6.310 1.788 -15.835 1.00 86.12 288 PHE A C 1
ATOM 2323 O O . PHE A 1 288 ? -5.871 1.142 -14.886 1.00 86.12 288 PHE A O 1
ATOM 2330 N N . GLU A 1 289 ? -5.616 2.765 -16.423 1.00 85.38 289 GLU A N 1
ATOM 2331 C CA . GLU A 1 289 ? -4.256 3.154 -16.035 1.00 85.38 289 GLU A CA 1
ATOM 2332 C C . GLU A 1 289 ? -4.184 3.511 -14.542 1.00 85.38 289 GLU A C 1
ATOM 2334 O O . GLU A 1 289 ? -3.275 3.077 -13.832 1.00 85.38 289 GLU A O 1
ATOM 2339 N N . PHE A 1 290 ? -5.186 4.236 -14.034 1.00 88.50 290 PHE A N 1
ATOM 2340 C CA . PHE A 1 290 ? -5.325 4.547 -12.613 1.00 88.50 290 PHE A CA 1
ATOM 2341 C C . PHE A 1 290 ? -5.456 3.290 -11.743 1.00 88.50 290 PHE A C 1
ATOM 2343 O O . PHE A 1 290 ? -4.714 3.115 -10.772 1.00 88.50 290 PHE A O 1
ATOM 2350 N N . LEU A 1 291 ? -6.406 2.410 -12.065 1.00 91.88 291 LEU A N 1
ATOM 2351 C CA . LEU A 1 291 ? -6.655 1.215 -11.263 1.00 91.88 291 LEU A CA 1
ATOM 2352 C C . LEU A 1 291 ? -5.441 0.280 -11.293 1.00 91.88 291 LEU A C 1
ATOM 2354 O O . LEU A 1 291 ? -4.962 -0.132 -10.234 1.00 91.88 291 LEU A O 1
ATOM 2358 N N . GLN A 1 292 ? -4.900 0.001 -12.480 1.00 90.62 292 GLN A N 1
ATOM 2359 C CA . GLN A 1 292 ? -3.744 -0.872 -12.649 1.00 90.62 292 GLN A CA 1
ATOM 2360 C C . GLN A 1 292 ? -2.503 -0.297 -11.957 1.00 90.62 292 GLN A C 1
ATOM 2362 O O . GLN A 1 292 ? -1.814 -1.026 -11.246 1.00 90.62 292 GLN A O 1
ATOM 2367 N N . GLY A 1 293 ? -2.246 1.009 -12.075 1.00 89.56 293 GLY A N 1
ATOM 2368 C CA . GLY A 1 293 ? -1.127 1.664 -11.398 1.00 89.56 293 GLY A CA 1
ATOM 2369 C C . GLY A 1 293 ? -1.222 1.579 -9.872 1.00 89.56 293 GLY A C 1
ATOM 2370 O O . GLY A 1 293 ? -0.234 1.279 -9.199 1.00 89.56 293 GLY A O 1
ATOM 2371 N N . CYS A 1 294 ? -2.415 1.758 -9.299 1.00 92.56 294 CYS A N 1
ATOM 2372 C CA . CYS A 1 294 ? -2.631 1.565 -7.864 1.00 92.56 294 CYS A CA 1
ATOM 2373 C C . CYS A 1 294 ? -2.378 0.111 -7.438 1.00 92.56 294 CYS A C 1
ATOM 2375 O O . CYS A 1 294 ? -1.694 -0.129 -6.438 1.00 92.56 294 CYS A O 1
ATOM 2377 N N . LEU A 1 295 ? -2.885 -0.861 -8.203 1.00 94.88 295 LEU A N 1
ATOM 2378 C CA . LEU A 1 295 ? -2.669 -2.286 -7.938 1.00 94.88 295 LEU A CA 1
ATOM 2379 C C . LEU A 1 295 ? -1.194 -2.669 -8.054 1.00 94.88 295 LEU A C 1
ATOM 2381 O O . LEU A 1 295 ? -0.688 -3.401 -7.206 1.00 94.88 295 LEU A O 1
ATOM 2385 N N . LEU A 1 296 ? -0.489 -2.124 -9.043 1.00 92.88 296 LEU A N 1
ATOM 2386 C CA . LEU A 1 296 ? 0.935 -2.343 -9.248 1.00 92.88 296 LEU A CA 1
ATOM 2387 C C . LEU A 1 296 ? 1.772 -1.797 -8.092 1.00 92.88 296 LEU A C 1
ATOM 2389 O O . LEU A 1 296 ? 2.677 -2.490 -7.626 1.00 92.88 296 LEU A O 1
ATOM 2393 N N . ASN A 1 297 ? 1.455 -0.605 -7.581 1.00 92.06 297 ASN A N 1
ATOM 2394 C CA . ASN A 1 297 ? 2.134 -0.037 -6.414 1.00 92.06 297 ASN A CA 1
ATOM 2395 C C . ASN A 1 297 ? 1.886 -0.854 -5.144 1.00 92.06 297 ASN A C 1
ATOM 2397 O O . ASN A 1 297 ? 2.828 -1.144 -4.407 1.00 92.06 297 ASN A O 1
ATOM 2401 N N . ILE A 1 298 ? 0.639 -1.272 -4.907 1.00 95.06 298 ILE A N 1
ATOM 2402 C CA . ILE A 1 298 ? 0.288 -2.122 -3.762 1.00 95.06 298 ILE A CA 1
ATOM 2403 C C . ILE A 1 298 ? 1.005 -3.470 -3.857 1.00 95.06 298 ILE A C 1
ATOM 2405 O O . ILE A 1 298 ? 1.625 -3.902 -2.886 1.00 95.06 298 ILE A O 1
ATOM 2409 N N . ALA A 1 299 ? 0.961 -4.120 -5.021 1.00 95.56 299 ALA A N 1
ATOM 2410 C CA . ALA A 1 299 ? 1.621 -5.399 -5.232 1.00 95.56 299 ALA A CA 1
ATOM 2411 C C . ALA A 1 299 ? 3.139 -5.277 -5.044 1.00 95.56 299 ALA A C 1
ATOM 2413 O O . ALA A 1 299 ? 3.731 -6.037 -4.282 1.00 95.56 299 ALA A O 1
ATOM 2414 N N . SER A 1 300 ? 3.763 -4.269 -5.655 1.00 93.94 300 SER A N 1
ATOM 2415 C CA . SER A 1 300 ? 5.209 -4.039 -5.549 1.00 93.94 300 SER A CA 1
ATOM 2416 C C . SER A 1 300 ? 5.640 -3.732 -4.115 1.00 93.94 300 SER A C 1
ATOM 2418 O O . SER A 1 300 ? 6.667 -4.229 -3.665 1.00 93.94 300 SER A O 1
ATOM 2420 N N . PHE A 1 301 ? 4.841 -2.992 -3.348 1.00 94.12 301 PHE A N 1
ATOM 2421 C CA . PHE A 1 301 ? 5.134 -2.743 -1.938 1.00 94.12 301 PHE A CA 1
ATOM 2422 C C . PHE A 1 301 ? 5.052 -4.007 -1.072 1.00 94.12 301 PHE A C 1
ATOM 2424 O O . PHE A 1 301 ? 5.876 -4.187 -0.169 1.00 94.12 301 PHE A O 1
ATOM 2431 N N . LEU A 1 302 ? 4.067 -4.874 -1.334 1.00 95.38 302 LEU A N 1
ATOM 2432 C CA . LEU A 1 302 ? 3.866 -6.129 -0.606 1.00 95.38 302 LEU A CA 1
ATOM 2433 C C . LEU A 1 302 ? 4.896 -7.202 -0.996 1.00 95.38 302 LEU A C 1
ATOM 2435 O O . LEU A 1 302 ? 5.257 -8.017 -0.147 1.00 95.38 302 LEU A O 1
ATOM 2439 N N . LEU A 1 303 ? 5.418 -7.177 -2.227 1.00 94.44 303 LEU A N 1
ATOM 2440 C CA . LEU A 1 303 ? 6.486 -8.073 -2.692 1.00 94.44 303 LEU A CA 1
ATOM 2441 C C . LEU A 1 303 ? 7.772 -7.970 -1.862 1.00 94.44 303 LEU A C 1
ATOM 2443 O O . LEU A 1 303 ? 8.466 -8.969 -1.693 1.00 94.44 303 LEU A O 1
ATOM 2447 N N . GLU A 1 304 ? 8.078 -6.796 -1.300 1.00 91.50 304 GLU A N 1
ATOM 2448 C CA . GLU A 1 304 ? 9.250 -6.610 -0.426 1.00 91.50 304 GLU A CA 1
ATOM 2449 C C . GLU A 1 304 ? 9.136 -7.342 0.919 1.00 91.50 304 GLU A C 1
ATOM 2451 O O . GLU A 1 304 ? 10.105 -7.440 1.668 1.00 91.50 304 GLU A O 1
ATOM 2456 N N . GLY A 1 305 ? 7.950 -7.851 1.243 1.00 91.19 305 GLY A N 1
ATOM 2457 C CA . GLY A 1 305 ? 7.678 -8.566 2.475 1.00 91.19 305 GLY A CA 1
ATOM 2458 C C . GLY A 1 305 ? 6.304 -8.205 3.012 1.00 91.19 305 GLY A C 1
ATOM 2459 O O . GLY A 1 305 ? 6.006 -7.043 3.278 1.00 91.19 305 GLY A O 1
ATOM 2460 N N . HIS A 1 306 ? 5.472 -9.220 3.223 1.00 93.75 306 HIS A N 1
ATOM 2461 C CA . HIS A 1 306 ? 4.158 -9.065 3.831 1.00 93.75 306 HIS A CA 1
ATOM 2462 C C . HIS A 1 306 ? 3.896 -10.164 4.863 1.00 93.75 306 HIS A C 1
ATOM 2464 O O . HIS A 1 306 ? 4.379 -11.293 4.741 1.00 93.75 306 HIS A O 1
ATOM 2470 N N . SER A 1 307 ? 3.057 -9.842 5.844 1.00 93.62 307 SER A N 1
ATOM 2471 C CA . SER A 1 307 ? 2.524 -10.778 6.841 1.00 93.62 307 SER A CA 1
ATOM 2472 C C . SER A 1 307 ? 1.123 -11.294 6.491 1.00 93.62 307 SER A C 1
ATOM 2474 O O . SER A 1 307 ? 0.503 -11.992 7.296 1.00 93.62 307 SER A O 1
ATOM 2476 N N . LEU A 1 308 ? 0.611 -10.967 5.297 1.00 95.19 308 LEU A N 1
ATOM 2477 C CA . LEU A 1 308 ? -0.741 -11.331 4.867 1.00 95.19 308 LEU A CA 1
ATOM 2478 C C . LEU A 1 308 ? -0.975 -12.848 4.921 1.00 95.19 308 LEU A C 1
ATOM 2480 O O . LEU A 1 308 ? -0.297 -13.632 4.261 1.00 95.19 308 LEU A O 1
ATOM 2484 N N . LYS A 1 309 ? -1.992 -13.250 5.685 1.00 94.56 309 LYS A N 1
ATOM 2485 C CA . LYS A 1 309 ? -2.549 -14.609 5.733 1.00 94.56 309 LYS A CA 1
ATOM 2486 C C . LYS A 1 309 ? -3.795 -14.732 4.866 1.00 94.56 309 LYS A C 1
ATOM 2488 O O . LYS A 1 309 ? -4.057 -15.802 4.315 1.00 94.56 309 LYS A O 1
ATOM 2493 N N . THR A 1 310 ? -4.596 -13.671 4.794 1.00 96.38 310 THR A N 1
ATOM 2494 C CA . THR A 1 310 ? -5.838 -13.633 4.021 1.00 96.38 310 THR A CA 1
ATOM 2495 C C . THR A 1 310 ? -5.900 -12.382 3.167 1.00 96.38 310 THR A C 1
ATOM 2497 O O . THR A 1 310 ? -5.700 -11.278 3.670 1.00 96.38 310 THR A O 1
ATOM 2500 N N . LEU A 1 311 ? -6.236 -12.572 1.897 1.00 97.81 311 LEU A N 1
ATOM 2501 C CA . LEU A 1 311 ? -6.485 -11.506 0.944 1.00 97.81 311 LEU A CA 1
ATOM 2502 C C . LEU A 1 311 ? -7.859 -11.726 0.309 1.00 97.81 311 LEU A C 1
ATOM 2504 O O . LEU A 1 311 ? -8.110 -12.749 -0.327 1.00 97.81 311 LEU A O 1
ATOM 2508 N N . ARG A 1 312 ? -8.772 -10.784 0.534 1.00 98.12 312 ARG A N 1
ATOM 2509 C CA . ARG A 1 312 ? -10.099 -10.768 -0.085 1.00 98.12 312 ARG A CA 1
ATOM 2510 C C . ARG A 1 312 ? -10.112 -9.695 -1.154 1.00 98.12 312 ARG A C 1
ATOM 2512 O O . ARG A 1 312 ? -9.826 -8.547 -0.839 1.00 98.12 312 ARG A O 1
ATOM 2519 N N . ILE A 1 313 ? -10.439 -10.063 -2.380 1.00 98.25 313 ILE A N 1
ATOM 2520 C CA . ILE A 1 313 ? -10.490 -9.156 -3.520 1.00 98.25 313 ILE A CA 1
ATOM 2521 C C . ILE A 1 313 ? -11.947 -9.092 -3.969 1.00 98.25 313 ILE A C 1
ATOM 2523 O O . ILE A 1 313 ? -12.554 -10.107 -4.310 1.00 98.25 313 ILE A O 1
ATOM 2527 N N . HIS A 1 314 ? -12.529 -7.904 -3.892 1.00 97.94 314 HIS A N 1
ATOM 2528 C CA . HIS A 1 314 ? -13.871 -7.624 -4.373 1.00 97.94 314 HIS A CA 1
ATOM 2529 C C . HIS A 1 314 ? -13.767 -6.715 -5.583 1.00 97.94 314 HIS A C 1
ATOM 2531 O O . HIS A 1 314 ? -13.232 -5.615 -5.457 1.00 97.94 314 HIS A O 1
ATOM 2537 N N . VAL A 1 315 ? -14.256 -7.166 -6.732 1.00 97.00 315 VAL A N 1
ATOM 2538 C CA . VAL A 1 315 ? -14.246 -6.359 -7.950 1.00 97.00 315 VAL A CA 1
ATOM 2539 C C . VAL A 1 315 ? -15.667 -5.995 -8.336 1.00 97.00 315 VAL A C 1
ATOM 2541 O O . VAL A 1 315 ? -16.556 -6.834 -8.317 1.00 97.00 315 VAL A O 1
ATOM 2544 N N . THR A 1 316 ? -15.872 -4.737 -8.685 1.00 95.00 316 THR A N 1
ATOM 2545 C CA . THR A 1 316 ? -17.115 -4.239 -9.271 1.00 95.00 316 THR A CA 1
ATOM 2546 C C . THR A 1 316 ? -16.755 -3.604 -10.599 1.00 95.00 316 THR A C 1
ATOM 2548 O O . THR A 1 316 ? -15.956 -2.668 -10.633 1.00 95.00 316 THR A O 1
ATOM 2551 N N . ASN A 1 317 ? -17.273 -4.149 -11.692 1.00 90.69 317 ASN A N 1
ATOM 2552 C CA . ASN A 1 317 ? -16.962 -3.684 -13.033 1.00 90.69 317 ASN A CA 1
ATOM 2553 C C . ASN A 1 317 ? -18.248 -3.269 -13.743 1.00 90.69 317 ASN A C 1
ATOM 2555 O O . ASN A 1 317 ? -19.022 -4.082 -14.237 1.00 90.69 317 ASN A O 1
ATOM 2559 N N . HIS A 1 318 ? -18.443 -1.960 -13.811 1.00 86.38 318 HIS A N 1
ATOM 2560 C CA . HIS A 1 318 ? -19.529 -1.314 -14.528 1.00 86.38 318 HIS A CA 1
ATOM 2561 C C . HIS A 1 318 ? -19.010 -0.490 -15.714 1.00 86.38 318 HIS A C 1
ATOM 2563 O O . HIS A 1 318 ? -19.736 0.368 -16.208 1.00 86.38 318 HIS A O 1
ATOM 2569 N N . LEU A 1 319 ? -17.771 -0.730 -16.165 1.00 72.88 319 LEU A N 1
ATOM 2570 C CA . LEU A 1 319 ? -17.176 -0.046 -17.319 1.00 72.88 319 LEU A CA 1
ATOM 2571 C C . LEU A 1 319 ? -17.670 -0.577 -18.671 1.00 72.88 319 LEU A C 1
ATOM 2573 O O . LEU A 1 319 ? -17.165 -0.153 -19.705 1.00 72.88 319 LEU A O 1
ATOM 2577 N N . TYR A 1 320 ? -18.646 -1.487 -18.688 1.00 66.88 320 TYR A N 1
ATOM 2578 C CA . TYR A 1 320 ? -19.196 -2.020 -19.929 1.00 66.88 320 TYR A CA 1
ATOM 2579 C C . TYR A 1 320 ? -19.800 -0.901 -20.786 1.00 66.88 320 TYR A C 1
ATOM 2581 O O . TYR A 1 320 ? -20.878 -0.374 -20.490 1.00 66.88 320 TYR A O 1
ATOM 2589 N N . ASP A 1 321 ? -19.117 -0.579 -21.884 1.00 69.69 321 ASP A N 1
ATOM 2590 C CA . ASP A 1 321 ? -19.785 -0.058 -23.064 1.00 69.69 321 ASP A CA 1
ATOM 2591 C C . ASP A 1 321 ? -20.575 -1.238 -23.662 1.00 69.69 321 ASP A C 1
ATOM 2593 O O . ASP A 1 321 ? -19.992 -2.294 -23.916 1.00 69.69 321 ASP A O 1
ATOM 2597 N N . PRO A 1 322 ? -21.902 -1.126 -23.847 1.00 63.72 322 PRO A N 1
ATOM 2598 C CA . PRO A 1 322 ? -22.706 -2.190 -24.448 1.00 63.72 322 PRO A CA 1
ATOM 2599 C C . PRO A 1 322 ? -22.255 -2.596 -25.863 1.00 63.72 322 PRO A C 1
ATOM 2601 O O . PRO A 1 322 ? -22.781 -3.573 -26.396 1.00 63.72 322 PRO A O 1
ATOM 2604 N N . LEU A 1 323 ? -21.332 -1.851 -26.481 1.00 61.12 323 LEU A N 1
ATOM 2605 C CA . LEU A 1 323 ? -20.717 -2.179 -27.765 1.00 61.12 323 LEU A CA 1
ATOM 2606 C C . LEU A 1 323 ? -19.440 -3.024 -27.660 1.00 61.12 323 LEU A C 1
ATOM 2608 O O . LEU A 1 323 ? -19.037 -3.587 -28.675 1.00 61.12 323 LEU A O 1
ATOM 2612 N N . THR A 1 324 ? -18.807 -3.120 -26.489 1.00 71.06 324 THR A N 1
ATOM 2613 C CA . THR A 1 324 ? -17.600 -3.937 -26.317 1.00 71.06 324 THR A CA 1
ATOM 2614 C C . THR A 1 324 ? -17.982 -5.416 -26.267 1.00 71.06 324 THR A C 1
ATOM 2616 O O . THR A 1 324 ? -18.902 -5.803 -25.540 1.00 71.06 324 THR A O 1
ATOM 2619 N N . GLU A 1 325 ? -17.303 -6.256 -27.051 1.00 75.00 325 GLU A N 1
ATOM 2620 C CA . GLU A 1 325 ? -17.570 -7.693 -27.076 1.00 75.00 325 GLU A CA 1
ATOM 2621 C C . GLU A 1 325 ? -17.218 -8.327 -25.716 1.00 75.00 325 GLU A C 1
ATOM 2623 O O . GLU A 1 325 ? -16.337 -7.861 -24.995 1.00 75.00 325 GLU A O 1
ATOM 2628 N N . ALA A 1 326 ? -17.923 -9.394 -25.326 1.00 73.62 326 ALA A N 1
ATOM 2629 C CA . ALA A 1 326 ? -17.708 -10.037 -24.023 1.00 73.62 326 ALA A CA 1
ATOM 2630 C C . ALA A 1 326 ? -16.272 -10.575 -23.849 1.00 73.62 326 ALA A C 1
ATOM 2632 O O . ALA A 1 326 ? -15.755 -10.582 -22.733 1.00 73.62 326 ALA A O 1
ATOM 2633 N N . GLU A 1 327 ? -15.631 -10.988 -24.947 1.00 75.19 327 GLU A N 1
ATOM 2634 C CA . GLU A 1 327 ? -14.247 -11.483 -24.959 1.00 75.19 327 GLU A CA 1
ATOM 2635 C C . GLU A 1 327 ? -13.245 -10.388 -24.549 1.00 75.19 327 GLU A C 1
ATOM 2637 O O . GLU A 1 327 ? -12.320 -10.644 -23.775 1.00 75.19 327 GLU A O 1
ATOM 2642 N N . ASP A 1 328 ? -13.479 -9.141 -24.964 1.00 81.56 328 ASP A N 1
ATOM 2643 C CA . ASP A 1 328 ? -12.622 -8.006 -24.608 1.00 81.56 328 ASP A CA 1
ATOM 2644 C C . ASP A 1 328 ? -12.700 -7.679 -23.111 1.00 81.56 328 ASP A C 1
ATOM 2646 O O . ASP A 1 328 ? -11.718 -7.248 -22.506 1.00 81.56 328 ASP A O 1
ATOM 2650 N N . ALA A 1 329 ? -13.862 -7.891 -22.487 1.00 81.69 329 ALA A N 1
ATOM 2651 C CA . ALA A 1 329 ? -14.058 -7.600 -21.072 1.00 81.69 329 ALA A CA 1
ATOM 2652 C C . ALA A 1 329 ? -13.344 -8.605 -20.154 1.00 81.69 329 ALA A C 1
ATOM 2654 O O . ALA A 1 329 ? -12.822 -8.216 -19.106 1.00 81.69 329 ALA A O 1
ATOM 2655 N N . GLU A 1 330 ? -13.289 -9.883 -20.541 1.00 85.00 330 GLU A N 1
ATOM 2656 C CA . GLU A 1 330 ? -12.504 -10.891 -19.821 1.00 85.00 330 GLU A CA 1
ATOM 2657 C C . GLU A 1 330 ? -11.008 -10.586 -19.933 1.00 85.00 330 GLU A C 1
ATOM 2659 O O . GLU A 1 330 ? -10.310 -10.524 -18.916 1.00 85.00 330 GLU A O 1
ATOM 2664 N N . HIS A 1 331 ? -10.535 -10.294 -21.148 1.00 87.88 331 HIS A N 1
ATOM 2665 C CA . HIS A 1 331 ? -9.148 -9.903 -21.382 1.00 87.88 331 HIS A CA 1
ATOM 2666 C C . HIS A 1 331 ? -8.770 -8.644 -20.589 1.00 87.88 331 HIS A C 1
ATOM 2668 O O . HIS A 1 331 ? -7.730 -8.596 -19.935 1.00 87.88 331 HIS A O 1
ATOM 2674 N N . PHE A 1 332 ? -9.651 -7.645 -20.558 1.00 87.69 332 PHE A N 1
ATOM 2675 C CA . PHE A 1 332 ? -9.470 -6.433 -19.765 1.00 87.69 332 PHE A CA 1
ATOM 2676 C C . PHE A 1 332 ? -9.295 -6.728 -18.271 1.00 87.69 332 PHE A C 1
ATOM 2678 O O . PHE A 1 332 ? -8.403 -6.176 -17.621 1.00 87.69 332 PHE A O 1
ATOM 2685 N N . MET A 1 333 ? -10.138 -7.602 -17.716 1.00 92.31 333 MET A N 1
ATOM 2686 C CA . MET A 1 333 ? -10.071 -7.984 -16.307 1.00 92.31 333 MET A CA 1
ATOM 2687 C C . MET A 1 333 ? -8.794 -8.749 -15.970 1.00 92.31 333 MET A C 1
ATOM 2689 O O . MET A 1 333 ? -8.231 -8.545 -14.890 1.00 92.31 333 MET A O 1
ATOM 2693 N N . ASP A 1 334 ? -8.318 -9.585 -16.888 1.00 93.19 334 ASP A N 1
ATOM 2694 C CA . ASP A 1 334 ? -7.052 -10.290 -16.734 1.00 93.19 334 ASP A CA 1
ATOM 2695 C C . ASP A 1 334 ? -5.875 -9.310 -16.619 1.00 93.19 334 ASP A C 1
ATOM 2697 O O . ASP A 1 334 ? -5.125 -9.332 -15.638 1.00 93.19 334 ASP A O 1
ATOM 2701 N N . ILE A 1 335 ? -5.795 -8.356 -17.551 1.00 91.62 335 ILE A N 1
ATOM 2702 C CA . ILE A 1 335 ? -4.763 -7.313 -17.556 1.00 91.62 335 ILE A CA 1
ATOM 2703 C C . ILE A 1 335 ? -4.841 -6.449 -16.287 1.00 91.62 335 ILE A C 1
ATOM 2705 O O . ILE A 1 335 ? -3.816 -6.142 -15.668 1.00 91.62 335 ILE A O 1
ATOM 2709 N N . LEU A 1 336 ? -6.051 -6.050 -15.875 1.00 92.94 336 LEU A N 1
ATOM 2710 C CA . LEU A 1 336 ? -6.254 -5.214 -14.690 1.00 92.94 336 LEU A CA 1
ATOM 2711 C C . LEU A 1 336 ? -5.705 -5.884 -13.426 1.00 92.94 336 LEU A C 1
ATOM 2713 O O . LEU A 1 336 ? -5.085 -5.232 -12.584 1.00 92.94 336 LEU A O 1
ATOM 2717 N N . LEU A 1 337 ? -5.968 -7.183 -13.280 1.00 95.69 337 LEU A N 1
ATOM 2718 C CA . LEU A 1 337 ? -5.622 -7.952 -12.089 1.00 95.69 337 LEU A CA 1
ATOM 2719 C C . LEU A 1 337 ? -4.226 -8.579 -12.162 1.00 95.69 337 LEU A C 1
ATOM 2721 O O . LEU A 1 337 ? -3.740 -9.064 -11.134 1.00 95.69 337 LEU A O 1
ATOM 2725 N N . TYR A 1 338 ? -3.549 -8.520 -13.314 1.00 94.94 338 TYR A N 1
ATOM 2726 C CA . TYR A 1 338 ? -2.203 -9.060 -13.495 1.00 94.94 338 TYR A CA 1
ATOM 2727 C C . TYR A 1 338 ? -1.210 -8.650 -12.395 1.00 94.94 338 TYR A C 1
ATOM 2729 O O . TYR A 1 338 ? -0.530 -9.533 -11.866 1.00 94.94 338 TYR A O 1
ATOM 2737 N N . PRO A 1 339 ? -1.141 -7.381 -11.932 1.00 95.25 339 PRO A N 1
ATOM 2738 C CA . PRO A 1 339 ? -0.198 -7.011 -10.879 1.00 95.25 339 PRO A CA 1
ATOM 2739 C C . PRO A 1 339 ? -0.346 -7.827 -9.587 1.00 95.25 339 PRO A C 1
ATOM 2741 O O . PRO A 1 339 ? 0.643 -8.050 -8.890 1.00 95.25 339 PRO A O 1
ATOM 2744 N N . LEU A 1 340 ? -1.555 -8.311 -9.273 1.00 95.94 340 LEU A N 1
ATOM 2745 C CA . LEU A 1 340 ? -1.806 -9.150 -8.100 1.00 95.94 340 LEU A CA 1
ATOM 2746 C C . LEU A 1 340 ? -1.277 -10.579 -8.273 1.00 95.94 340 LEU A C 1
ATOM 2748 O O . LEU A 1 340 ? -0.934 -11.197 -7.270 1.00 95.94 340 LEU A O 1
ATOM 2752 N N . ARG A 1 341 ? -1.140 -11.085 -9.507 1.00 94.62 341 ARG A N 1
ATOM 2753 C CA . ARG A 1 341 ? -0.547 -12.408 -9.796 1.00 94.62 341 ARG A CA 1
ATOM 2754 C C . ARG A 1 341 ? 0.907 -12.505 -9.329 1.00 94.62 341 ARG A C 1
ATOM 2756 O O . ARG A 1 341 ? 1.373 -13.584 -8.981 1.00 94.62 341 ARG A O 1
ATOM 2763 N N . ARG A 1 342 ? 1.610 -11.367 -9.271 1.00 92.50 342 ARG A N 1
ATOM 2764 C CA . ARG A 1 342 ? 3.000 -11.275 -8.790 1.00 92.50 342 ARG A CA 1
ATOM 2765 C C . ARG A 1 342 ? 3.115 -11.640 -7.308 1.00 92.50 342 ARG A C 1
ATOM 2767 O O . ARG A 1 342 ? 4.166 -12.070 -6.850 1.00 92.50 342 ARG A O 1
ATOM 2774 N N . LEU A 1 343 ? 2.039 -11.466 -6.544 1.00 94.25 343 LEU A N 1
ATOM 2775 C CA . LEU A 1 343 ? 2.000 -11.778 -5.124 1.00 94.25 343 LEU A CA 1
ATOM 2776 C C . LEU A 1 343 ? 1.865 -13.293 -4.927 1.00 94.25 343 LEU A C 1
ATOM 2778 O O . LEU A 1 343 ? 0.853 -13.863 -5.305 1.00 94.25 343 LEU A O 1
ATOM 2782 N N . SER A 1 344 ? 2.842 -13.941 -4.290 1.00 93.00 344 SER A N 1
ATOM 2783 C CA . SER A 1 344 ? 2.845 -15.394 -4.048 1.00 93.00 344 SER A CA 1
ATOM 2784 C C . SER A 1 344 ? 2.904 -15.753 -2.557 1.00 93.00 344 SER A C 1
ATOM 2786 O O . SER A 1 344 ? 3.222 -14.926 -1.700 1.00 93.00 344 SER A O 1
ATOM 2788 N N . GLY A 1 345 ? 2.594 -17.008 -2.217 1.00 91.81 345 GLY A N 1
ATOM 2789 C CA . GLY A 1 345 ? 2.670 -17.518 -0.845 1.00 91.81 345 GLY A CA 1
ATOM 2790 C C . GLY A 1 345 ? 1.460 -17.198 0.042 1.00 91.81 345 GLY A C 1
ATOM 2791 O O . GLY A 1 345 ? 1.560 -17.270 1.272 1.00 91.81 345 GLY A O 1
ATOM 2792 N N . PHE A 1 346 ? 0.308 -16.863 -0.545 1.00 93.75 346 PHE A N 1
ATOM 2793 C CA . PHE A 1 346 ? -0.919 -16.609 0.211 1.00 93.75 346 PHE A CA 1
ATOM 2794 C C . PHE A 1 346 ? -1.582 -17.916 0.635 1.00 93.75 346 PHE A C 1
ATOM 2796 O O . PHE A 1 346 ? -1.750 -18.839 -0.155 1.00 93.75 346 PHE A O 1
ATOM 2803 N N . ARG A 1 347 ? -2.039 -17.987 1.890 1.00 93.06 347 ARG A N 1
ATOM 2804 C CA . ARG A 1 347 ? -2.796 -19.156 2.373 1.00 93.06 347 ARG A CA 1
ATOM 2805 C C . ARG A 1 347 ? -4.246 -19.111 1.912 1.00 93.06 347 ARG A C 1
ATOM 2807 O O . ARG A 1 347 ? -4.785 -20.116 1.460 1.00 93.06 347 ARG A O 1
ATOM 2814 N N . ASN A 1 348 ? -4.878 -17.948 2.038 1.00 96.56 348 ASN A N 1
ATOM 2815 C CA . ASN A 1 348 ? -6.294 -17.781 1.750 1.00 96.56 348 ASN A CA 1
ATOM 2816 C C . ASN A 1 348 ? -6.526 -16.566 0.849 1.00 96.56 348 ASN A C 1
ATOM 2818 O O . ASN A 1 348 ? -6.430 -15.429 1.312 1.00 96.56 348 ASN A O 1
ATOM 2822 N N . VAL A 1 349 ? -6.846 -16.822 -0.419 1.00 97.75 349 VAL A N 1
ATOM 2823 C CA . VAL A 1 349 ? -7.274 -15.799 -1.377 1.00 97.75 349 VAL A CA 1
ATOM 2824 C C . VAL A 1 349 ? -8.729 -16.059 -1.752 1.00 97.75 349 VAL A C 1
ATOM 2826 O O . VAL A 1 349 ? -9.111 -17.193 -2.072 1.00 97.75 349 VAL A O 1
ATOM 2829 N N . VAL A 1 350 ? -9.547 -15.013 -1.676 1.00 97.94 350 VAL A N 1
ATOM 2830 C CA . VAL A 1 350 ? -10.977 -15.066 -1.996 1.00 97.94 350 VAL A CA 1
ATOM 2831 C C . VAL A 1 350 ? -11.303 -13.941 -2.963 1.00 97.94 350 VAL A C 1
ATOM 2833 O O . VAL A 1 350 ? -11.117 -12.777 -2.619 1.00 97.94 350 VAL A O 1
ATOM 2836 N N . PHE A 1 351 ? -11.817 -14.299 -4.135 1.00 97.81 351 PHE A N 1
ATOM 2837 C CA . PHE A 1 351 ? -12.374 -13.365 -5.106 1.00 97.81 351 PHE A CA 1
ATOM 2838 C C . PHE A 1 351 ? -13.894 -13.309 -4.965 1.00 97.81 351 PHE A C 1
ATOM 2840 O O . PHE A 1 351 ? -14.530 -14.306 -4.626 1.00 97.81 351 PHE A O 1
ATOM 2847 N N . THR A 1 352 ? -14.466 -12.127 -5.177 1.00 97.62 352 THR A N 1
ATOM 2848 C CA . THR A 1 352 ? -15.913 -11.882 -5.181 1.00 97.62 352 THR A CA 1
ATOM 2849 C C . THR A 1 352 ? -16.243 -10.744 -6.147 1.00 97.62 352 THR A C 1
ATOM 2851 O O . THR A 1 352 ? -15.397 -9.879 -6.374 1.00 97.62 352 THR A O 1
ATOM 2854 N N . GLY A 1 353 ? -17.489 -10.686 -6.617 1.00 95.94 353 GLY A N 1
ATOM 2855 C CA . GLY A 1 353 ? -17.977 -9.615 -7.491 1.00 95.94 353 GLY A CA 1
ATOM 2856 C C . GLY A 1 353 ? -17.857 -9.964 -8.975 1.00 95.94 353 GLY A C 1
ATOM 2857 O O . GLY A 1 353 ? -18.004 -11.130 -9.330 1.00 95.94 353 GLY A O 1
ATOM 2858 N N . ASP A 1 354 ? -17.611 -8.965 -9.818 1.00 94.44 354 ASP A N 1
ATOM 2859 C CA . ASP A 1 354 ? -17.655 -9.061 -11.283 1.00 94.44 354 ASP A CA 1
ATOM 2860 C C . ASP A 1 354 ? -16.321 -9.572 -11.861 1.00 94.44 354 ASP A C 1
ATOM 2862 O O . ASP A 1 354 ? -15.623 -8.870 -12.594 1.00 94.44 354 ASP A O 1
ATOM 2866 N N . VAL A 1 355 ? -15.930 -10.792 -11.484 1.00 94.75 355 VAL A N 1
ATOM 2867 C CA . VAL A 1 355 ? -14.764 -11.501 -12.036 1.00 94.75 355 VAL A CA 1
ATOM 2868 C C . VAL A 1 355 ? -15.209 -12.893 -12.448 1.00 94.75 355 VAL A C 1
ATOM 2870 O O . VAL A 1 355 ? -15.897 -13.559 -11.677 1.00 94.75 355 VAL A O 1
ATOM 2873 N N . ASP A 1 356 ? -14.799 -13.333 -13.635 1.00 95.00 356 ASP A N 1
ATOM 2874 C CA . ASP A 1 356 ? -15.057 -14.698 -14.081 1.00 95.00 356 ASP A CA 1
ATOM 2875 C C . ASP A 1 356 ? -14.437 -15.736 -13.122 1.00 95.00 356 ASP A C 1
ATOM 2877 O O . ASP A 1 356 ? -13.334 -15.553 -12.591 1.00 95.00 356 ASP A O 1
ATOM 2881 N N . ASP A 1 357 ? -15.154 -16.838 -12.890 1.00 96.62 357 ASP A N 1
ATOM 2882 C CA . ASP A 1 357 ? -14.738 -17.878 -11.948 1.00 96.62 357 ASP A CA 1
ATOM 2883 C C . ASP A 1 357 ? -13.435 -18.559 -12.396 1.00 96.62 357 ASP A C 1
ATOM 2885 O O . ASP A 1 357 ? -12.587 -18.859 -11.548 1.00 96.62 357 ASP A O 1
ATOM 2889 N N . ALA A 1 358 ? -13.237 -18.775 -13.703 1.00 96.69 358 ALA A N 1
ATOM 2890 C CA . ALA A 1 358 ? -12.025 -19.383 -14.241 1.00 96.69 358 ALA A CA 1
ATOM 2891 C C . ALA A 1 358 ? -10.828 -18.437 -14.106 1.00 96.69 358 ALA A C 1
ATOM 2893 O O . ALA A 1 358 ? -9.786 -18.857 -13.593 1.00 96.69 358 ALA A O 1
ATOM 2894 N N . LEU A 1 359 ? -10.997 -17.156 -14.453 1.00 95.69 359 LEU A N 1
ATOM 2895 C CA . LEU A 1 359 ? -9.967 -16.133 -14.242 1.00 95.69 359 LEU A CA 1
ATOM 2896 C C . LEU A 1 359 ? -9.596 -16.011 -12.754 1.00 95.69 359 LEU A C 1
ATOM 2898 O O . LEU A 1 359 ? -8.419 -16.001 -12.387 1.00 95.69 359 LEU A O 1
ATOM 2902 N N . SER A 1 360 ? -10.597 -15.975 -11.870 1.00 97.00 360 SER A N 1
ATOM 2903 C CA . SER A 1 360 ? -10.375 -15.878 -10.425 1.00 97.00 360 SER A CA 1
ATOM 2904 C C . SER A 1 360 ? -9.618 -17.088 -9.865 1.00 97.00 360 SER A C 1
ATOM 2906 O O . SER A 1 360 ? -8.763 -16.937 -8.986 1.00 97.00 360 SER A O 1
ATOM 2908 N N . LEU A 1 361 ? -9.901 -18.289 -10.384 1.00 97.38 361 LEU A N 1
ATOM 2909 C CA . LEU A 1 361 ? -9.238 -19.529 -9.999 1.00 97.38 361 LEU A CA 1
ATOM 2910 C C . LEU A 1 361 ? -7.794 -19.573 -10.501 1.00 97.38 361 LEU A C 1
ATOM 2912 O O . LEU A 1 361 ? -6.922 -20.023 -9.756 1.00 97.38 361 LEU A O 1
ATOM 2916 N N . ASP A 1 362 ? -7.530 -19.094 -11.717 1.00 96.56 362 ASP A N 1
ATOM 2917 C CA . ASP A 1 362 ? -6.177 -19.000 -12.272 1.00 96.56 362 ASP A CA 1
ATOM 2918 C C . ASP A 1 362 ? -5.301 -18.068 -11.423 1.00 96.56 362 ASP A C 1
ATOM 2920 O O . ASP A 1 362 ? -4.294 -18.503 -10.853 1.00 96.56 362 ASP A O 1
ATOM 2924 N N . ILE A 1 363 ? -5.745 -16.823 -11.216 1.00 96.25 363 ILE A N 1
ATOM 2925 C CA . ILE A 1 363 ? -5.019 -15.838 -10.399 1.00 96.25 363 ILE A CA 1
ATOM 2926 C C . ILE A 1 363 ? -4.809 -16.374 -8.980 1.00 96.25 363 ILE A C 1
ATOM 2928 O O . ILE A 1 363 ? -3.699 -16.337 -8.446 1.00 96.25 363 ILE A O 1
ATOM 2932 N N . LYS A 1 364 ? -5.857 -16.928 -8.361 1.00 97.12 364 LYS A N 1
ATOM 2933 C CA . LYS A 1 364 ? -5.767 -17.526 -7.025 1.00 97.12 364 LYS A CA 1
ATOM 2934 C C . LYS A 1 364 ? -4.722 -18.637 -6.966 1.00 97.12 364 LYS A C 1
ATOM 2936 O O . LYS A 1 364 ? -3.962 -18.689 -6.002 1.00 97.12 364 LYS A O 1
ATOM 2941 N N . THR A 1 365 ? -4.682 -19.510 -7.967 1.00 96.75 365 THR A N 1
ATOM 2942 C CA . THR A 1 365 ? -3.734 -20.629 -8.029 1.00 96.75 365 THR A CA 1
ATOM 2943 C C . THR A 1 365 ? -2.294 -20.125 -8.090 1.00 96.75 365 THR A C 1
ATOM 2945 O O . THR A 1 365 ? -1.437 -20.643 -7.374 1.00 96.75 365 THR A O 1
ATOM 2948 N N . GLN A 1 366 ? -2.039 -19.071 -8.868 1.00 94.88 366 GLN A N 1
ATOM 2949 C CA . GLN A 1 366 ? -0.727 -18.422 -8.952 1.00 94.88 366 GLN A CA 1
ATOM 2950 C C . GLN A 1 366 ? -0.335 -17.781 -7.614 1.00 94.88 366 GLN A C 1
ATOM 2952 O O . GLN A 1 366 ? 0.760 -18.025 -7.106 1.00 94.88 366 GLN A O 1
ATOM 2957 N N . MET A 1 367 ? -1.261 -17.067 -6.969 1.00 95.88 367 MET A N 1
ATOM 2958 C CA . MET A 1 367 ? -1.000 -16.417 -5.679 1.00 95.88 367 MET A CA 1
ATOM 2959 C C . MET A 1 367 ? -0.805 -17.399 -4.514 1.00 95.88 367 MET A C 1
ATOM 2961 O O . MET A 1 367 ? -0.088 -17.111 -3.550 1.00 95.88 367 MET A O 1
ATOM 2965 N N . GLN A 1 368 ? -1.453 -18.563 -4.579 1.00 95.69 368 GLN A N 1
ATOM 2966 C CA . GLN A 1 368 ? -1.297 -19.658 -3.615 1.00 95.69 368 GLN A CA 1
ATOM 2967 C C . GLN A 1 368 ? -0.120 -20.585 -3.946 1.00 95.69 368 GLN A C 1
ATOM 2969 O O . GLN A 1 368 ? 0.147 -21.525 -3.190 1.00 95.69 368 GLN A O 1
ATOM 2974 N N . GLY A 1 369 ? 0.585 -20.325 -5.050 1.00 92.81 369 GLY A N 1
ATOM 2975 C CA . GLY A 1 369 ? 1.796 -21.033 -5.425 1.00 92.81 369 GLY A CA 1
ATOM 2976 C C . GLY A 1 369 ? 2.868 -20.978 -4.330 1.00 92.81 369 GLY A C 1
ATOM 2977 O O . GLY A 1 369 ? 2.783 -20.170 -3.392 1.00 92.81 369 GLY A O 1
ATOM 2978 N N . PRO A 1 370 ? 3.894 -21.849 -4.418 1.00 91.06 370 PRO A N 1
ATOM 2979 C CA . PRO A 1 370 ? 5.031 -21.773 -3.514 1.00 91.06 370 PRO A CA 1
ATOM 2980 C C . PRO A 1 370 ? 5.579 -20.349 -3.524 1.00 91.06 370 PRO A C 1
ATOM 2982 O O . PRO A 1 370 ? 5.568 -19.686 -4.559 1.00 91.06 370 PRO A O 1
ATOM 2985 N N . LYS A 1 371 ? 6.056 -19.883 -2.367 1.00 82.69 371 LYS A N 1
ATOM 2986 C CA . LYS A 1 371 ? 6.687 -18.569 -2.244 1.00 82.69 371 LYS A CA 1
ATOM 2987 C C . LYS A 1 371 ? 8.017 -18.588 -3.002 1.00 82.69 371 LYS A C 1
ATOM 2989 O O . LYS A 1 371 ? 9.077 -18.769 -2.412 1.00 82.69 371 LYS A O 1
ATOM 2994 N N . THR A 1 372 ? 7.952 -18.480 -4.321 1.00 78.44 372 THR A N 1
ATOM 2995 C CA . THR A 1 372 ? 9.098 -18.215 -5.175 1.00 78.44 372 THR A CA 1
ATOM 2996 C C . THR A 1 372 ? 9.446 -16.758 -4.971 1.00 78.44 372 THR A C 1
ATOM 2998 O O . THR A 1 372 ? 8.566 -15.899 -5.051 1.00 78.44 372 THR A O 1
ATOM 3001 N N . GLN A 1 373 ? 10.710 -16.477 -4.663 1.00 73.38 373 GLN A N 1
ATOM 3002 C CA . GLN A 1 373 ? 11.194 -15.111 -4.539 1.00 73.38 373 GLN A CA 1
ATOM 3003 C C . GLN A 1 373 ? 10.927 -14.399 -5.865 1.00 73.38 373 GLN A C 1
ATOM 3005 O O . GLN A 1 373 ? 11.600 -14.636 -6.863 1.00 73.38 373 GLN A O 1
ATOM 3010 N N . THR A 1 374 ? 9.852 -13.617 -5.896 1.00 81.75 374 THR A N 1
ATOM 3011 C CA . THR A 1 374 ? 9.426 -12.912 -7.096 1.00 81.75 374 THR A CA 1
ATOM 3012 C C . THR A 1 374 ? 10.215 -11.620 -7.106 1.00 81.75 374 THR A C 1
ATOM 3014 O O . THR A 1 374 ? 10.187 -10.867 -6.130 1.00 81.75 374 THR A O 1
ATOM 3017 N N . PHE A 1 375 ? 10.990 -11.404 -8.161 1.00 89.31 375 PHE A N 1
ATOM 3018 C CA . PHE A 1 375 ? 11.818 -10.217 -8.272 1.00 89.31 375 PHE A CA 1
ATOM 3019 C C . PHE A 1 375 ? 10.929 -8.970 -8.313 1.00 89.31 375 PHE A C 1
ATOM 3021 O O . PHE A 1 375 ? 9.959 -8.906 -9.072 1.00 89.31 375 PHE A O 1
ATOM 3028 N N . ASN A 1 376 ? 11.228 -7.971 -7.481 1.00 93.38 376 ASN A N 1
ATOM 3029 C CA . ASN A 1 376 ? 10.453 -6.736 -7.468 1.00 93.38 376 ASN A CA 1
ATOM 3030 C C . ASN A 1 376 ? 10.901 -5.815 -8.608 1.00 93.38 376 ASN A C 1
ATOM 3032 O O . ASN A 1 376 ? 11.603 -4.827 -8.394 1.00 93.38 376 ASN A O 1
ATOM 3036 N N . THR A 1 377 ? 10.465 -6.159 -9.819 1.00 91.88 377 THR A N 1
ATOM 3037 C CA . THR A 1 377 ? 10.779 -5.472 -11.075 1.00 91.88 377 THR A CA 1
ATOM 3038 C C . THR A 1 377 ? 10.600 -3.957 -10.980 1.00 91.88 377 THR A C 1
ATOM 3040 O O . THR A 1 377 ? 11.500 -3.209 -11.339 1.00 91.88 377 THR A O 1
ATOM 3043 N N . VAL A 1 378 ? 9.475 -3.494 -10.425 1.00 89.81 378 VAL A N 1
ATOM 3044 C CA . VAL A 1 378 ? 9.150 -2.062 -10.298 1.00 89.81 378 VAL A CA 1
ATOM 3045 C C . VAL A 1 378 ? 10.150 -1.335 -9.399 1.00 89.81 378 VAL A C 1
ATOM 3047 O O . VAL A 1 378 ? 10.642 -0.266 -9.759 1.00 89.81 378 VAL A O 1
ATOM 3050 N N . LYS A 1 379 ? 10.494 -1.920 -8.244 1.00 90.31 379 LYS A N 1
ATOM 3051 C CA . LYS A 1 379 ? 11.496 -1.347 -7.336 1.00 90.31 379 LYS A CA 1
ATOM 3052 C C . LYS A 1 379 ? 12.876 -1.304 -7.981 1.00 90.31 379 LYS A C 1
ATOM 3054 O O . LYS A 1 379 ? 13.557 -0.285 -7.899 1.00 90.31 379 LYS A O 1
ATOM 3059 N N . HIS A 1 380 ? 13.288 -2.391 -8.628 1.00 91.44 380 HIS A N 1
ATOM 3060 C CA . HIS A 1 380 ? 14.597 -2.439 -9.267 1.00 91.44 380 HIS A CA 1
ATOM 3061 C C . HIS A 1 380 ? 14.697 -1.451 -10.434 1.00 91.44 380 HIS A C 1
ATOM 3063 O O . HIS A 1 380 ? 15.665 -0.699 -10.505 1.00 91.44 380 HIS A O 1
ATOM 3069 N N . LEU A 1 381 ? 13.659 -1.359 -11.272 1.00 89.50 381 LEU A N 1
ATOM 3070 C CA . LEU A 1 381 ? 13.571 -0.354 -12.331 1.00 89.50 381 LEU A CA 1
ATOM 3071 C C . LEU A 1 381 ? 13.692 1.063 -11.762 1.00 89.50 381 LEU A C 1
ATOM 3073 O O . LEU A 1 381 ? 14.428 1.881 -12.307 1.00 89.50 381 LEU A O 1
ATOM 3077 N N . HIS A 1 382 ? 13.012 1.356 -10.649 1.00 87.19 382 HIS A N 1
ATOM 3078 C CA . HIS A 1 382 ? 13.121 2.657 -9.992 1.00 87.19 382 HIS A CA 1
ATOM 3079 C C . HIS A 1 382 ? 14.563 2.970 -9.564 1.00 87.19 382 HIS A C 1
ATOM 3081 O O . HIS A 1 382 ? 15.057 4.067 -9.826 1.00 87.19 382 HIS A O 1
ATOM 3087 N N . HIS A 1 383 ? 15.256 2.010 -8.945 1.00 88.44 383 HIS A N 1
ATOM 3088 C CA . HIS A 1 383 ? 16.656 2.181 -8.553 1.00 88.44 383 HIS A CA 1
ATOM 3089 C C . HIS A 1 383 ? 17.573 2.403 -9.762 1.00 88.44 383 HIS A C 1
ATOM 3091 O O . HIS A 1 383 ? 18.312 3.388 -9.771 1.00 88.44 383 HIS A O 1
ATOM 3097 N N . LEU A 1 384 ? 17.457 1.568 -10.800 1.00 90.19 384 LEU A N 1
ATOM 3098 C CA . LEU A 1 384 ? 18.241 1.697 -12.032 1.00 90.19 384 LEU A CA 1
ATOM 3099 C C . LEU A 1 384 ? 18.021 3.046 -12.717 1.00 90.19 384 LEU A C 1
ATOM 3101 O O . LEU A 1 384 ? 18.970 3.682 -13.165 1.00 90.19 384 LEU A O 1
ATOM 3105 N N . ARG A 1 385 ? 16.775 3.527 -12.779 1.00 87.75 385 ARG A N 1
ATOM 3106 C CA . ARG A 1 385 ? 16.472 4.827 -13.389 1.00 87.75 385 ARG A CA 1
ATOM 3107 C C . ARG A 1 385 ? 17.034 5.985 -12.580 1.00 87.75 385 ARG A C 1
ATOM 3109 O O . ARG A 1 385 ? 17.579 6.911 -13.172 1.00 87.75 385 ARG A O 1
ATOM 3116 N N . LYS A 1 386 ? 16.955 5.932 -11.248 1.00 87.00 386 LYS A N 1
ATOM 3117 C CA . LYS A 1 386 ? 17.572 6.946 -10.381 1.00 87.00 386 LYS A CA 1
ATOM 3118 C C . LYS A 1 386 ? 19.085 7.016 -10.602 1.00 87.00 386 LYS A C 1
ATOM 3120 O O . LYS A 1 386 ? 19.637 8.109 -10.705 1.00 87.00 386 LYS A O 1
ATOM 3125 N N . GLU A 1 387 ? 19.740 5.864 -10.706 1.00 89.75 387 GLU A N 1
ATOM 3126 C CA . GLU A 1 387 ? 21.171 5.773 -11.001 1.00 89.75 387 GLU A CA 1
ATOM 3127 C C . GLU A 1 387 ? 21.502 6.296 -12.406 1.00 89.75 387 GLU A C 1
ATOM 3129 O O . GLU A 1 387 ? 22.417 7.102 -12.569 1.00 89.75 387 GLU A O 1
ATOM 3134 N N . ALA A 1 388 ? 20.706 5.930 -13.411 1.00 90.06 388 ALA A N 1
ATOM 3135 C CA . ALA A 1 388 ? 20.861 6.410 -14.778 1.00 90.06 388 ALA A CA 1
ATOM 3136 C C . ALA A 1 388 ? 20.667 7.929 -14.904 1.00 90.06 388 ALA A C 1
ATOM 3138 O O . ALA A 1 388 ? 21.450 8.590 -15.585 1.00 90.06 388 ALA A O 1
ATOM 3139 N N . HIS A 1 389 ? 19.668 8.505 -14.230 1.00 87.38 389 HIS A N 1
ATOM 3140 C CA . HIS A 1 389 ? 19.477 9.954 -14.180 1.00 87.38 389 HIS A CA 1
ATOM 3141 C C . HIS A 1 389 ? 20.659 10.646 -13.498 1.00 87.38 389 HIS A C 1
ATOM 3143 O O . HIS A 1 389 ? 21.184 11.610 -14.049 1.00 87.38 389 HIS A O 1
ATOM 3149 N N . ALA A 1 390 ? 21.135 10.123 -12.363 1.00 86.56 390 ALA A N 1
ATOM 3150 C CA . ALA A 1 390 ? 22.317 10.657 -11.690 1.00 86.56 390 ALA A CA 1
ATOM 3151 C C . ALA A 1 390 ? 23.560 10.609 -12.594 1.00 86.56 390 ALA A C 1
ATOM 3153 O O . ALA A 1 390 ? 24.301 11.588 -12.667 1.00 86.56 390 ALA A O 1
ATOM 3154 N N . PHE A 1 391 ? 23.754 9.512 -13.334 1.00 86.50 391 PHE A N 1
ATOM 3155 C CA . PHE A 1 391 ? 24.820 9.389 -14.326 1.00 86.50 391 PHE A CA 1
ATOM 3156 C C . PHE A 1 391 ? 24.701 10.452 -15.425 1.00 86.50 391 PHE A C 1
ATOM 3158 O O . PHE A 1 391 ? 25.676 11.143 -15.713 1.00 86.50 391 PHE A O 1
ATOM 3165 N N . VAL A 1 392 ? 23.515 10.620 -16.015 1.00 87.06 392 VAL A N 1
ATOM 3166 C CA . VAL A 1 392 ? 23.278 11.616 -17.070 1.00 87.06 392 VAL A CA 1
ATOM 3167 C C . VAL A 1 392 ? 23.523 13.035 -16.558 1.00 87.06 392 VAL A C 1
ATOM 3169 O O . VAL A 1 392 ? 24.261 13.776 -17.202 1.00 87.06 392 VAL A O 1
ATOM 3172 N N . SER A 1 393 ? 22.979 13.403 -15.396 1.00 87.19 393 SER A N 1
ATOM 3173 C CA . SER A 1 393 ? 23.183 14.732 -14.805 1.00 87.19 393 SER A CA 1
ATOM 3174 C C . SER A 1 393 ? 24.656 15.000 -14.509 1.00 87.19 393 SER A C 1
ATOM 3176 O O . SER A 1 393 ? 25.184 16.043 -14.883 1.00 87.19 393 SER A O 1
ATOM 3178 N N . MET A 1 394 ? 25.354 14.027 -13.921 1.00 85.06 394 MET A N 1
ATOM 3179 C CA . MET A 1 394 ? 26.786 14.117 -13.642 1.00 85.06 394 MET A CA 1
ATOM 3180 C C . MET A 1 394 ? 27.609 14.348 -14.919 1.00 85.06 394 MET A C 1
ATOM 3182 O O . MET A 1 394 ? 28.559 15.127 -14.919 1.00 85.06 394 MET A O 1
ATOM 3186 N N . VAL A 1 395 ? 27.258 13.670 -16.010 1.00 83.06 395 VAL A N 1
ATOM 3187 C CA . VAL A 1 395 ? 27.890 13.823 -17.326 1.00 83.06 395 VAL A CA 1
ATOM 3188 C C . VAL A 1 395 ? 27.586 15.197 -17.935 1.00 83.06 395 VAL A C 1
ATOM 3190 O O . VAL A 1 395 ? 28.479 15.808 -18.514 1.00 83.06 395 VAL A O 1
ATOM 3193 N N . GLU A 1 396 ? 26.356 15.697 -17.811 1.00 84.12 396 GLU A N 1
ATOM 3194 C CA . GLU A 1 396 ? 25.947 17.009 -18.335 1.00 84.12 396 GLU A CA 1
ATOM 3195 C C . GLU A 1 396 ? 26.586 18.184 -17.583 1.00 84.12 396 GLU A C 1
ATOM 3197 O O . GLU A 1 396 ? 26.930 19.193 -18.200 1.00 84.12 396 GLU A O 1
ATOM 3202 N N . GLU A 1 397 ? 26.801 18.044 -16.272 1.00 84.75 397 GLU A N 1
ATOM 3203 C CA . GLU A 1 397 ? 27.529 19.019 -15.450 1.00 84.75 397 GLU A CA 1
ATOM 3204 C C . GLU A 1 397 ? 29.004 19.146 -15.849 1.00 84.75 397 GLU A C 1
ATOM 3206 O O . GLU A 1 397 ? 29.610 20.210 -15.682 1.00 84.75 397 GLU A O 1
ATOM 3211 N N . LEU A 1 398 ? 29.597 18.081 -16.401 1.00 78.00 398 LEU A N 1
ATOM 3212 C CA . LEU A 1 398 ? 30.936 18.129 -16.973 1.00 78.00 398 LEU A CA 1
ATOM 3213 C C . LEU A 1 398 ? 30.896 18.858 -18.321 1.00 78.00 398 LEU A C 1
ATOM 3215 O O . LEU A 1 398 ? 30.892 18.251 -19.391 1.00 78.00 398 LEU A O 1
ATOM 3219 N N . ASN A 1 399 ? 30.890 20.189 -18.266 1.00 66.62 399 ASN A N 1
ATOM 3220 C CA . ASN A 1 399 ? 30.835 21.038 -19.445 1.00 66.62 399 ASN A CA 1
ATOM 3221 C C . ASN A 1 399 ? 32.034 20.751 -20.378 1.00 66.62 399 ASN A C 1
ATOM 3223 O O . ASN A 1 399 ? 33.181 20.977 -19.984 1.00 66.62 399 ASN A O 1
ATOM 3227 N N . PRO A 1 400 ? 31.826 20.295 -21.630 1.00 66.12 400 PRO A N 1
ATOM 3228 C CA . PRO A 1 400 ? 32.922 19.941 -22.538 1.00 66.12 400 PRO A CA 1
ATOM 3229 C C . PRO A 1 400 ? 33.902 21.094 -22.796 1.00 66.12 400 PRO A C 1
ATOM 3231 O O . PRO A 1 400 ? 35.072 20.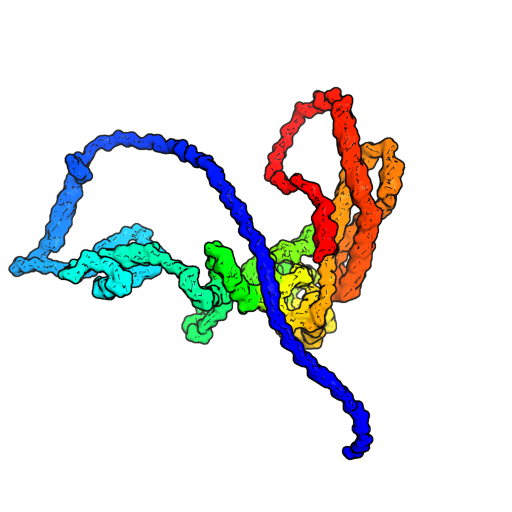863 -23.113 1.00 66.12 400 PRO A O 1
ATOM 3234 N N . SER A 1 401 ? 33.445 22.345 -22.648 1.00 67.38 401 SER A N 1
ATOM 3235 C CA . SER A 1 401 ? 34.291 23.536 -22.774 1.00 67.38 401 SER A CA 1
ATOM 3236 C C . SER A 1 401 ? 35.395 23.612 -21.726 1.00 67.38 401 SER A C 1
ATOM 3238 O O . SER A 1 401 ? 36.448 24.192 -22.000 1.00 67.38 401 SER A O 1
ATOM 3240 N N . ASP A 1 402 ? 35.183 23.002 -20.564 1.00 65.56 402 ASP A N 1
ATOM 3241 C CA . ASP A 1 402 ? 36.092 23.073 -19.423 1.00 65.56 402 ASP A CA 1
ATOM 3242 C C . ASP A 1 402 ? 37.300 22.135 -19.579 1.00 65.56 402 ASP A C 1
ATOM 3244 O O . ASP A 1 402 ? 38.249 22.184 -18.793 1.00 65.56 402 ASP A O 1
ATOM 3248 N N . PHE A 1 403 ? 37.296 21.317 -20.638 1.00 63.75 403 PHE A N 1
ATOM 3249 C CA . PHE A 1 403 ? 38.254 20.240 -20.870 1.00 63.75 403 PHE A CA 1
ATOM 3250 C C . PHE A 1 403 ? 39.078 20.384 -22.150 1.00 63.75 403 PHE A C 1
ATOM 3252 O O . PHE A 1 403 ? 39.630 19.388 -22.610 1.00 63.75 403 PHE A O 1
ATOM 3259 N N . ARG A 1 404 ? 39.207 21.594 -22.718 1.00 62.03 404 ARG A N 1
ATOM 3260 C CA . ARG A 1 404 ? 39.883 21.849 -24.014 1.00 62.03 404 ARG A CA 1
ATOM 3261 C C . ARG A 1 404 ? 41.224 21.124 -24.225 1.00 62.03 404 ARG A C 1
ATOM 3263 O O . ARG A 1 404 ? 41.488 20.719 -25.353 1.00 62.03 404 ARG A O 1
ATOM 3270 N N . ASP A 1 405 ? 42.007 20.902 -23.169 1.00 60.94 405 ASP A N 1
ATOM 3271 C CA . ASP A 1 405 ? 43.328 20.257 -23.255 1.00 60.94 405 ASP A CA 1
ATOM 3272 C C . ASP A 1 405 ? 43.324 18.737 -22.962 1.00 60.94 405 ASP A C 1
ATOM 3274 O O . ASP A 1 405 ? 44.282 18.051 -23.310 1.00 60.94 405 ASP A O 1
ATOM 3278 N N . SER A 1 406 ? 42.243 18.184 -22.392 1.00 60.56 406 SER A N 1
ATOM 3279 C CA . SER A 1 406 ? 42.098 16.754 -22.034 1.00 60.56 406 SER A CA 1
ATOM 3280 C C . SER A 1 406 ? 40.930 16.061 -22.748 1.00 60.56 406 SER A C 1
ATOM 3282 O O . SER A 1 406 ? 40.537 14.960 -22.360 1.00 60.56 406 SER A O 1
ATOM 3284 N N . ILE A 1 407 ? 40.382 16.662 -23.814 1.00 57.78 407 ILE A N 1
ATOM 3285 C CA . ILE A 1 407 ? 39.252 16.101 -24.580 1.00 57.78 407 ILE A CA 1
ATOM 3286 C C . ILE A 1 407 ? 39.531 14.652 -25.001 1.00 57.78 407 ILE A C 1
ATOM 3288 O O . ILE A 1 407 ? 38.647 13.814 -24.886 1.00 57.78 407 ILE A O 1
ATOM 3292 N N . TYR A 1 408 ? 40.760 14.324 -25.408 1.00 60.28 408 TYR A N 1
ATOM 3293 C CA . TYR A 1 408 ? 41.127 12.966 -25.828 1.00 60.28 408 TYR A CA 1
ATOM 3294 C C . TYR A 1 408 ? 41.097 11.938 -24.681 1.00 60.28 408 TYR A C 1
ATOM 3296 O O . TYR A 1 408 ? 40.627 10.824 -24.884 1.00 60.28 408 TYR A O 1
ATOM 3304 N N . GLU A 1 409 ? 41.509 12.311 -23.465 1.00 59.78 409 GLU A N 1
ATOM 3305 C CA . GLU A 1 409 ? 41.479 11.420 -22.289 1.00 59.78 409 GLU A CA 1
ATOM 3306 C C . GLU A 1 409 ? 40.073 11.255 -21.697 1.00 59.78 409 GLU A C 1
ATOM 3308 O O . GLU A 1 409 ? 39.794 10.286 -20.981 1.00 59.78 409 GLU A O 1
ATOM 3313 N N . LEU A 1 410 ? 39.187 12.219 -21.950 1.00 57.53 410 LEU A N 1
ATOM 3314 C CA . LEU A 1 410 ? 37.763 12.111 -21.643 1.00 57.53 410 LEU A CA 1
ATOM 3315 C C . LEU A 1 410 ? 37.044 11.268 -22.690 1.00 57.53 410 LEU A C 1
ATOM 3317 O O . LEU A 1 410 ? 36.276 10.396 -22.312 1.00 57.53 410 LEU A O 1
ATOM 3321 N N . HIS A 1 411 ? 37.365 11.431 -23.971 1.00 58.56 411 HIS A N 1
ATOM 3322 C CA . HIS A 1 411 ? 36.776 10.662 -25.070 1.00 58.56 411 HIS A CA 1
ATOM 3323 C C . HIS A 1 411 ? 37.146 9.165 -25.052 1.00 58.56 411 HIS A C 1
ATOM 3325 O O . HIS A 1 411 ? 36.515 8.369 -25.742 1.00 58.56 411 HIS A O 1
ATOM 3331 N N . GLU A 1 412 ? 38.173 8.780 -24.289 1.00 58.91 412 GLU A N 1
ATOM 3332 C CA . GLU A 1 412 ? 38.570 7.384 -24.065 1.00 58.91 412 GLU A CA 1
ATOM 3333 C C . GLU A 1 412 ? 37.909 6.771 -22.812 1.00 58.91 412 GLU A C 1
ATOM 3335 O O . GLU A 1 412 ? 37.726 5.559 -22.728 1.00 58.91 412 GLU A O 1
ATOM 3340 N N . VAL A 1 413 ? 37.532 7.602 -21.828 1.00 56.09 413 VAL A N 1
ATOM 3341 C CA . VAL A 1 413 ? 36.807 7.168 -20.613 1.00 56.09 413 VAL A CA 1
ATOM 3342 C C . VAL A 1 413 ? 35.301 7.161 -20.827 1.00 56.09 413 VAL A C 1
ATOM 3344 O O . VAL A 1 413 ? 34.598 6.285 -20.336 1.00 56.09 413 VAL A O 1
ATOM 3347 N N . TRP A 1 414 ? 34.808 8.122 -21.592 1.00 57.44 414 TRP A N 1
ATOM 3348 C CA . TRP A 1 414 ? 33.468 8.120 -22.129 1.00 57.44 414 TRP A CA 1
ATOM 3349 C C . TRP A 1 414 ? 33.544 7.182 -23.325 1.00 57.44 414 TRP A C 1
ATOM 3351 O O . TRP A 1 414 ? 34.236 7.507 -24.281 1.00 57.44 414 TRP A O 1
ATOM 3361 N N . GLN A 1 415 ? 32.896 6.019 -23.315 1.00 53.91 415 GLN A N 1
ATOM 3362 C CA . GLN A 1 415 ? 32.784 5.180 -24.518 1.00 53.91 415 GLN A CA 1
ATOM 3363 C C . GLN A 1 415 ? 31.882 5.864 -25.578 1.00 53.91 415 GLN A C 1
ATOM 3365 O O . GLN A 1 415 ? 30.805 5.376 -25.921 1.00 53.91 415 GLN A O 1
ATOM 3370 N N . GLY A 1 416 ? 32.310 7.036 -26.057 1.00 54.38 416 GLY A N 1
ATOM 3371 C CA . GLY A 1 416 ? 31.645 7.948 -26.980 1.00 54.38 416 GLY A CA 1
ATOM 3372 C C . GLY A 1 416 ? 30.369 8.625 -26.446 1.00 54.38 416 GLY A C 1
ATOM 3373 O O . GLY A 1 416 ? 29.743 8.142 -25.499 1.00 54.38 416 GLY A O 1
ATOM 3374 N N . PRO A 1 417 ? 29.894 9.687 -27.133 1.00 60.94 417 PRO A N 1
ATOM 3375 C CA . PRO A 1 417 ? 28.506 10.168 -27.065 1.00 60.94 417 PRO A CA 1
ATOM 3376 C C . PRO A 1 417 ? 27.460 9.041 -27.162 1.00 60.94 417 PRO A C 1
ATOM 3378 O O . PRO A 1 417 ? 26.325 9.206 -26.732 1.00 60.94 417 PRO A O 1
ATOM 3381 N N . SER A 1 418 ? 27.848 7.873 -27.685 1.00 75.56 418 SER A N 1
ATOM 3382 C CA . SER A 1 418 ? 27.058 6.646 -27.753 1.00 75.56 418 SER A CA 1
ATOM 3383 C C . SER A 1 418 ? 26.579 6.108 -26.406 1.00 75.56 418 SER A C 1
ATOM 3385 O O . SER A 1 418 ? 25.431 5.688 -26.354 1.00 75.56 418 SER A O 1
ATOM 3387 N N . LEU A 1 419 ? 27.382 6.109 -25.331 1.00 80.75 419 LEU A N 1
ATOM 3388 C CA . LEU A 1 419 ? 26.930 5.530 -24.054 1.00 80.75 419 LEU A CA 1
ATOM 3389 C C . LEU A 1 419 ? 25.880 6.416 -23.380 1.00 80.75 419 LEU A C 1
ATOM 3391 O O . LEU A 1 419 ? 24.821 5.932 -23.004 1.00 80.75 419 LEU A O 1
ATOM 3395 N N . VAL A 1 420 ? 26.140 7.722 -23.288 1.00 82.81 420 VAL A N 1
ATOM 3396 C CA . VAL A 1 420 ? 25.204 8.692 -22.695 1.00 82.81 420 VAL A CA 1
ATOM 3397 C C . VAL A 1 420 ? 23.912 8.747 -23.504 1.00 82.81 420 VAL A C 1
ATOM 3399 O O . VAL A 1 420 ? 22.833 8.691 -22.926 1.00 82.81 420 VAL A O 1
ATOM 3402 N N . ASN A 1 421 ? 24.004 8.786 -24.837 1.00 85.31 421 ASN A N 1
ATOM 3403 C CA . ASN A 1 421 ? 22.820 8.746 -25.693 1.00 85.31 421 ASN A CA 1
ATOM 3404 C C . ASN A 1 421 ? 22.081 7.409 -25.579 1.00 85.31 421 ASN A C 1
ATOM 3406 O O . ASN A 1 421 ? 20.859 7.411 -25.618 1.00 85.31 421 ASN A O 1
ATOM 3410 N N . ARG A 1 422 ? 22.787 6.284 -25.397 1.00 85.19 422 ARG A N 1
ATOM 3411 C CA . ARG A 1 422 ? 22.156 4.982 -25.153 1.00 85.19 422 ARG A CA 1
ATOM 3412 C C . ARG A 1 422 ? 21.447 4.941 -23.803 1.00 85.19 422 ARG A C 1
ATOM 3414 O O . ARG A 1 422 ? 20.328 4.456 -23.755 1.00 85.19 422 ARG A O 1
ATOM 3421 N N . VAL A 1 423 ? 22.045 5.475 -22.737 1.00 85.88 423 VAL A N 1
ATOM 3422 C CA . VAL A 1 423 ? 21.397 5.575 -21.418 1.00 85.88 423 VAL A CA 1
ATOM 3423 C C . VAL A 1 423 ? 20.182 6.498 -21.487 1.00 85.88 423 VAL A C 1
ATOM 3425 O O . VAL A 1 423 ? 19.123 6.121 -21.005 1.00 85.88 423 VAL A O 1
ATOM 3428 N N . LYS A 1 424 ? 20.288 7.663 -22.139 1.00 88.50 424 LYS A N 1
ATOM 3429 C CA . LYS A 1 424 ? 19.142 8.557 -22.376 1.00 88.50 424 LYS A CA 1
ATOM 3430 C C . LYS A 1 424 ? 18.040 7.874 -23.177 1.00 88.50 424 LYS A C 1
ATOM 3432 O O . LYS A 1 424 ? 16.889 7.939 -22.776 1.00 88.50 424 LYS A O 1
ATOM 3437 N N . TRP A 1 425 ? 18.395 7.177 -24.253 1.00 88.06 425 TRP A N 1
ATOM 3438 C CA . TRP A 1 425 ? 17.441 6.432 -25.068 1.00 88.06 425 TRP A CA 1
ATOM 3439 C C . TRP A 1 425 ? 16.770 5.305 -24.274 1.00 88.06 425 TRP A C 1
ATOM 3441 O O . TRP A 1 425 ? 15.558 5.183 -24.331 1.00 88.06 425 TRP A O 1
ATOM 3451 N N . LEU A 1 426 ? 17.514 4.540 -23.467 1.00 84.81 426 LEU A N 1
ATOM 3452 C CA . LEU A 1 426 ? 16.946 3.514 -22.582 1.00 84.81 426 LEU A CA 1
ATOM 3453 C C . LEU A 1 426 ? 16.076 4.126 -21.470 1.00 84.81 426 LEU A C 1
ATOM 3455 O O . LEU A 1 426 ? 15.074 3.533 -21.080 1.00 84.81 426 LEU A O 1
ATOM 3459 N N . LEU A 1 427 ? 16.423 5.312 -20.959 1.00 86.06 427 LEU A N 1
ATOM 3460 C CA . LEU A 1 427 ? 15.587 6.058 -20.012 1.00 86.06 427 LEU A CA 1
ATOM 3461 C C . LEU A 1 427 ? 14.290 6.533 -20.665 1.00 86.06 427 LEU A C 1
ATOM 3463 O O . LEU A 1 427 ? 13.235 6.405 -20.058 1.00 86.06 427 LEU A O 1
ATOM 3467 N N . GLU A 1 428 ? 14.359 7.061 -21.886 1.00 86.00 428 GLU A N 1
ATOM 3468 C CA . GLU A 1 428 ? 13.189 7.452 -22.674 1.00 86.00 428 GLU A CA 1
ATOM 3469 C C . GLU A 1 428 ? 12.332 6.240 -23.008 1.00 86.00 428 GLU A C 1
ATOM 3471 O O . GLU A 1 428 ? 11.124 6.300 -22.832 1.00 86.00 428 GLU A O 1
ATOM 3476 N N . GLU A 1 429 ? 12.945 5.130 -23.414 1.00 82.31 429 GLU A N 1
ATOM 3477 C CA . GLU A 1 429 ? 12.253 3.889 -23.724 1.00 82.31 429 GLU A CA 1
ATOM 3478 C C . GLU A 1 429 ? 11.537 3.378 -22.469 1.00 82.31 429 GLU A C 1
ATOM 3480 O O . GLU A 1 429 ? 10.314 3.337 -22.450 1.00 82.31 429 GLU A O 1
ATOM 3485 N N . THR A 1 430 ? 12.249 3.131 -21.366 1.00 80.69 430 THR A N 1
ATOM 3486 C CA . THR A 1 430 ? 11.639 2.704 -20.087 1.00 80.69 430 THR A CA 1
ATOM 3487 C C . THR A 1 430 ? 10.683 3.734 -19.465 1.00 80.69 430 THR A C 1
ATOM 3489 O O . THR A 1 430 ? 9.888 3.388 -18.592 1.00 80.69 430 THR A O 1
ATOM 3492 N N . ALA A 1 431 ? 10.732 5.007 -19.873 1.00 76.38 431 ALA A N 1
ATOM 3493 C CA . ALA A 1 431 ? 9.720 6.006 -19.529 1.00 76.38 431 ALA A CA 1
ATOM 3494 C C . ALA A 1 431 ? 8.490 5.911 -20.429 1.00 76.38 431 ALA A C 1
ATOM 3496 O O . ALA A 1 431 ? 7.372 6.053 -19.939 1.00 76.38 431 ALA A O 1
ATOM 3497 N N . TYR A 1 432 ? 8.682 5.663 -21.719 1.00 69.38 432 TYR A N 1
ATOM 3498 C CA . TYR A 1 432 ? 7.620 5.535 -22.705 1.00 69.38 432 TYR A CA 1
ATOM 3499 C C . TYR A 1 432 ? 6.688 4.381 -22.363 1.00 69.38 432 TYR A C 1
ATOM 3501 O O . TYR A 1 432 ? 5.477 4.536 -22.374 1.00 69.38 432 TYR A O 1
ATOM 3509 N N . PHE A 1 433 ? 7.250 3.273 -21.902 1.00 63.38 433 PHE A N 1
ATOM 3510 C CA . PHE A 1 433 ? 6.465 2.133 -21.464 1.00 63.38 433 PHE A CA 1
ATOM 3511 C C . PHE A 1 433 ? 5.658 2.342 -20.164 1.00 63.38 433 PHE A C 1
ATOM 3513 O O . PHE A 1 433 ? 4.739 1.575 -19.859 1.00 63.38 433 PHE A O 1
ATOM 3520 N N . SER A 1 434 ? 5.964 3.394 -19.396 1.00 56.97 434 SER A N 1
ATOM 3521 C CA . SER A 1 434 ? 5.117 3.805 -18.272 1.00 56.97 434 SER A CA 1
ATOM 3522 C C . SER A 1 434 ? 3.828 4.492 -18.734 1.00 56.97 434 SER A C 1
ATOM 3524 O O . SER A 1 434 ? 2.884 4.596 -17.946 1.00 56.97 434 SER A O 1
ATOM 3526 N N . TYR A 1 435 ? 3.780 4.953 -19.989 1.00 55.53 435 TYR A N 1
ATOM 3527 C CA . TYR A 1 435 ? 2.575 5.472 -20.614 1.00 55.53 435 TYR A CA 1
ATOM 3528 C C . TYR A 1 435 ? 1.796 4.315 -21.225 1.00 55.53 435 TYR A C 1
ATOM 3530 O O . TYR A 1 435 ? 2.309 3.541 -22.026 1.00 55.53 435 TYR A O 1
ATOM 3538 N N . PHE A 1 436 ? 0.527 4.209 -20.844 1.00 55.44 436 PHE A N 1
ATOM 3539 C CA . PHE A 1 436 ? -0.415 3.432 -21.630 1.00 55.44 436 PHE A CA 1
ATOM 3540 C C . PHE A 1 436 ? -0.553 4.115 -22.991 1.00 55.44 436 PHE A C 1
ATOM 3542 O O . PHE A 1 436 ? -1.183 5.167 -23.088 1.00 55.44 436 PHE A O 1
ATOM 3549 N N . GLU A 1 437 ? 0.040 3.544 -24.037 1.00 54.25 437 GLU A N 1
ATOM 3550 C CA . GLU A 1 437 ? -0.377 3.899 -25.388 1.00 54.25 437 GLU A CA 1
ATOM 3551 C C . GLU A 1 437 ? -1.846 3.498 -25.580 1.00 54.25 437 GLU A C 1
ATOM 3553 O O . GLU A 1 437 ? -2.303 2.477 -25.044 1.00 54.25 437 GLU A O 1
ATOM 3558 N N . GLU A 1 438 ? -2.580 4.300 -26.361 1.00 56.38 438 GLU A N 1
ATOM 3559 C CA . GLU A 1 438 ? -3.957 4.002 -26.789 1.00 56.38 438 GLU A CA 1
ATOM 3560 C C . GLU A 1 438 ? -4.065 2.604 -27.430 1.00 56.38 438 GLU A C 1
ATOM 3562 O O . GLU A 1 438 ? -5.118 1.973 -27.353 1.00 56.38 438 GLU A O 1
ATOM 3567 N N . ASP A 1 439 ? -2.953 2.087 -27.961 1.00 59.66 439 ASP A N 1
ATOM 3568 C CA . ASP A 1 439 ? -2.847 0.808 -28.666 1.00 59.66 439 ASP A CA 1
ATOM 3569 C C . ASP A 1 439 ? -2.802 -0.424 -27.760 1.00 59.66 439 ASP A C 1
ATOM 3571 O O . ASP A 1 439 ? -2.865 -1.556 -28.237 1.00 59.66 439 ASP A O 1
ATOM 3575 N N . GLY A 1 440 ? -2.723 -0.248 -26.443 1.00 55.50 440 GLY A N 1
ATOM 3576 C CA . GLY A 1 440 ? -2.827 -1.399 -25.564 1.00 55.50 440 GLY A CA 1
ATOM 3577 C C . GLY A 1 440 ? -1.495 -2.103 -25.224 1.00 55.50 440 GLY A C 1
ATOM 3578 O O . GLY A 1 440 ? -1.516 -3.255 -24.788 1.00 55.50 440 GLY A O 1
ATOM 3579 N N . GLU A 1 441 ? -0.353 -1.416 -25.288 1.00 61.62 441 GLU A N 1
ATOM 3580 C CA . GLU A 1 441 ? 0.956 -1.970 -24.892 1.00 61.62 441 GLU A CA 1
ATOM 3581 C C . GLU A 1 441 ? 1.520 -1.322 -23.616 1.00 61.62 441 GLU A C 1
ATOM 3583 O O . GLU A 1 441 ? 2.384 -0.460 -23.634 1.00 61.62 441 GLU A O 1
ATOM 3588 N N . GLY A 1 442 ? 1.000 -1.720 -22.461 1.00 66.06 442 GLY A N 1
ATOM 3589 C CA . GLY A 1 442 ? 1.473 -1.260 -21.152 1.00 66.06 442 GLY A CA 1
ATOM 3590 C C . GLY A 1 442 ? 2.398 -2.283 -20.505 1.00 66.06 442 GLY A C 1
ATOM 3591 O O . GLY A 1 442 ? 2.230 -3.491 -20.679 1.00 66.06 442 GLY A O 1
ATOM 3592 N N . GLU A 1 443 ? 3.346 -1.810 -19.705 1.00 66.38 443 GLU A N 1
ATOM 3593 C CA . GLU A 1 443 ? 4.153 -2.685 -18.859 1.00 66.38 443 GLU A CA 1
ATOM 3594 C C . GLU A 1 443 ? 3.314 -3.262 -17.720 1.00 66.38 443 GLU A C 1
ATOM 3596 O O . GLU A 1 443 ? 2.473 -2.577 -17.138 1.00 66.38 443 GLU A O 1
ATOM 3601 N N . PHE A 1 444 ? 3.551 -4.532 -17.387 1.00 81.06 444 PHE A N 1
ATOM 3602 C CA . PHE A 1 444 ? 2.792 -5.289 -16.379 1.00 81.06 444 PHE A CA 1
ATOM 3603 C C . PHE A 1 444 ? 1.334 -5.583 -16.753 1.00 81.06 444 PHE A C 1
ATOM 3605 O O . PHE A 1 444 ? 0.470 -5.677 -15.881 1.00 81.06 444 PHE A O 1
ATOM 3612 N N . ARG A 1 445 ? 1.052 -5.748 -18.047 1.00 83.69 445 ARG A N 1
ATOM 3613 C CA . ARG A 1 445 ? -0.209 -6.335 -18.524 1.00 83.69 445 ARG A CA 1
ATOM 3614 C C . ARG A 1 445 ? -0.223 -7.850 -18.441 1.00 83.69 445 ARG A C 1
ATOM 3616 O O . ARG A 1 445 ? -1.237 -8.441 -18.097 1.00 83.69 445 ARG A O 1
ATOM 3623 N N . ASP A 1 446 ? 0.913 -8.445 -18.768 1.00 89.56 446 ASP A N 1
ATOM 3624 C CA . ASP A 1 446 ? 1.122 -9.878 -18.775 1.00 89.56 446 ASP A CA 1
ATOM 3625 C C . ASP A 1 446 ? 2.594 -10.211 -18.472 1.00 89.56 446 ASP A C 1
ATOM 3627 O O . ASP A 1 446 ? 3.449 -9.329 -18.307 1.00 89.56 446 ASP A O 1
ATOM 3631 N N . ALA A 1 447 ? 2.887 -11.510 -18.397 1.00 89.88 447 ALA A N 1
ATOM 3632 C CA . ALA A 1 447 ? 4.227 -12.017 -18.118 1.00 89.88 447 ALA A CA 1
ATOM 3633 C C . ALA A 1 447 ? 5.238 -11.681 -19.220 1.00 89.88 447 ALA A C 1
ATOM 3635 O O . ALA A 1 447 ? 6.420 -11.508 -18.934 1.00 89.88 447 ALA A O 1
ATOM 3636 N N . ARG A 1 448 ? 4.786 -11.558 -20.472 1.00 90.19 448 ARG A N 1
ATOM 3637 C CA . ARG A 1 448 ? 5.654 -11.277 -21.617 1.00 90.19 448 ARG A CA 1
ATOM 3638 C C . ARG A 1 448 ? 6.098 -9.816 -21.624 1.00 90.19 448 ARG A C 1
ATOM 3640 O O . ARG A 1 448 ? 7.259 -9.533 -21.905 1.00 90.19 448 ARG A O 1
ATOM 3647 N N . ALA A 1 449 ? 5.199 -8.893 -21.296 1.00 88.31 449 ALA A N 1
ATOM 3648 C CA . ALA A 1 449 ? 5.513 -7.482 -21.118 1.00 88.31 449 ALA A CA 1
ATOM 3649 C C . ALA A 1 449 ? 6.518 -7.286 -19.973 1.00 88.31 449 ALA A C 1
ATOM 3651 O O . ALA A 1 449 ? 7.469 -6.521 -20.114 1.00 88.31 449 ALA A O 1
ATOM 3652 N N . GLU A 1 450 ? 6.354 -8.017 -18.864 1.00 89.69 450 GLU A N 1
ATOM 3653 C CA . GLU A 1 450 ? 7.309 -7.988 -17.749 1.00 89.69 450 GLU A CA 1
ATOM 3654 C C . GLU A 1 450 ? 8.680 -8.580 -18.134 1.00 89.69 450 GLU A C 1
ATOM 3656 O O . GLU A 1 450 ? 9.706 -7.993 -17.795 1.00 89.69 450 GLU A O 1
ATOM 3661 N N . GLU A 1 451 ? 8.725 -9.672 -18.905 1.00 89.88 451 GLU A N 1
ATOM 3662 C CA . GLU A 1 451 ? 9.975 -10.245 -19.435 1.00 89.88 451 GLU A CA 1
ATOM 3663 C C . GLU A 1 451 ? 10.693 -9.281 -20.397 1.00 89.88 451 GLU A C 1
ATOM 3665 O O . GLU A 1 451 ? 11.905 -9.077 -20.299 1.00 89.88 451 GLU A O 1
ATOM 3670 N N . ASN A 1 452 ? 9.951 -8.620 -21.290 1.00 88.81 452 ASN A N 1
ATOM 3671 C CA . ASN A 1 452 ? 10.503 -7.585 -22.167 1.00 88.81 452 ASN A CA 1
ATOM 3672 C C . ASN A 1 452 ? 11.110 -6.429 -21.359 1.00 88.81 452 ASN A C 1
ATOM 3674 O O . ASN A 1 452 ? 12.188 -5.937 -21.698 1.00 88.81 452 ASN A O 1
ATOM 3678 N N . LEU A 1 453 ? 10.442 -6.011 -20.280 1.00 89.06 453 LEU A N 1
ATOM 3679 C CA . LEU A 1 453 ? 10.962 -4.992 -19.375 1.00 89.06 453 LEU A CA 1
ATOM 3680 C C . LEU A 1 453 ? 12.240 -5.473 -18.666 1.00 89.06 453 LEU A C 1
ATOM 3682 O O . LEU A 1 453 ? 13.203 -4.711 -18.576 1.00 89.06 453 LEU A O 1
ATOM 3686 N N . HIS A 1 454 ? 12.311 -6.736 -18.227 1.00 90.25 454 HIS A N 1
ATOM 3687 C CA . HIS A 1 454 ? 13.538 -7.309 -17.650 1.00 90.25 454 HIS A CA 1
ATOM 3688 C C . HIS A 1 454 ? 14.723 -7.233 -18.607 1.00 90.25 454 HIS A C 1
ATOM 3690 O O . HIS A 1 454 ? 15.812 -6.849 -18.187 1.00 90.25 454 HIS A O 1
ATOM 3696 N N . MET A 1 455 ? 14.519 -7.531 -19.892 1.00 89.81 455 MET A N 1
ATOM 3697 C CA . MET A 1 455 ? 15.582 -7.431 -20.898 1.00 89.81 455 MET A CA 1
ATOM 3698 C C . MET A 1 455 ? 16.116 -5.998 -21.037 1.00 89.81 455 MET A C 1
ATOM 3700 O O . MET A 1 455 ? 17.326 -5.793 -21.123 1.00 89.81 455 MET A O 1
ATOM 3704 N N . LYS A 1 456 ? 15.236 -4.992 -20.988 1.00 88.50 456 LYS A N 1
ATOM 3705 C CA . LYS A 1 456 ? 15.632 -3.573 -21.061 1.00 88.50 456 LYS A CA 1
ATOM 3706 C C . LYS A 1 456 ? 16.319 -3.093 -19.795 1.00 88.50 456 LYS A C 1
ATOM 3708 O O . LYS A 1 456 ? 17.291 -2.346 -19.864 1.00 88.50 456 LYS A O 1
ATOM 3713 N N . MET A 1 457 ? 15.833 -3.540 -18.640 1.00 91.19 457 MET A N 1
ATOM 3714 C CA . MET A 1 457 ? 16.480 -3.289 -17.356 1.00 91.19 457 MET A CA 1
ATOM 3715 C C . MET A 1 457 ? 17.893 -3.866 -17.342 1.00 91.19 457 MET A C 1
ATOM 3717 O O . MET A 1 457 ? 18.815 -3.173 -16.928 1.00 91.19 457 MET A O 1
ATOM 3721 N N . TRP A 1 458 ? 18.077 -5.074 -17.875 1.00 91.81 458 TRP A N 1
ATOM 3722 C CA . TRP A 1 458 ? 19.390 -5.696 -18.015 1.00 91.81 458 TRP A CA 1
ATOM 3723 C C . TRP A 1 458 ? 20.313 -4.931 -18.975 1.00 91.81 458 TRP A C 1
ATOM 3725 O O . TRP A 1 458 ? 21.496 -4.753 -18.681 1.00 91.81 458 TRP A O 1
ATOM 3735 N N . ASP A 1 459 ? 19.792 -4.429 -20.098 1.00 88.38 459 ASP A N 1
ATOM 3736 C CA . ASP A 1 459 ? 20.554 -3.573 -21.016 1.00 88.38 459 ASP A CA 1
ATOM 3737 C C . ASP A 1 459 ? 20.978 -2.254 -20.352 1.00 88.38 459 ASP A C 1
ATOM 3739 O O . ASP A 1 459 ? 22.119 -1.811 -20.525 1.00 88.38 459 ASP A O 1
ATOM 3743 N N . LEU A 1 460 ? 20.082 -1.634 -19.577 1.00 89.69 460 LEU A N 1
ATOM 3744 C CA . LEU A 1 460 ? 20.362 -0.410 -18.827 1.00 89.69 460 LEU A CA 1
ATOM 3745 C C . LEU A 1 460 ? 21.411 -0.657 -17.744 1.00 89.69 460 LEU A C 1
ATOM 3747 O O . LEU A 1 460 ? 22.411 0.055 -17.692 1.00 89.69 460 LEU A O 1
ATOM 3751 N N . GLU A 1 461 ? 21.229 -1.699 -16.939 1.00 91.69 461 GLU A N 1
ATOM 3752 C CA . GLU A 1 461 ? 22.181 -2.127 -15.916 1.00 91.69 461 GLU A CA 1
ATOM 3753 C C . GLU A 1 461 ? 23.553 -2.443 -16.528 1.00 91.69 461 GLU A C 1
ATOM 3755 O O . GLU A 1 461 ? 24.578 -1.997 -16.021 1.00 91.69 461 GLU A O 1
ATOM 3760 N N . SER A 1 462 ? 23.596 -3.129 -17.672 1.00 88.69 462 SER A N 1
ATOM 3761 C CA . SER A 1 462 ? 24.841 -3.411 -18.397 1.00 88.69 462 SER A CA 1
ATOM 3762 C C . SER A 1 462 ? 25.535 -2.134 -18.883 1.00 88.69 462 SER A C 1
ATOM 3764 O O . SER A 1 462 ? 26.764 -2.044 -18.842 1.00 88.69 462 SER A O 1
ATOM 3766 N N . CYS A 1 463 ? 24.770 -1.129 -19.325 1.00 87.81 463 CYS A N 1
ATOM 3767 C CA . CYS A 1 463 ? 25.316 0.176 -19.703 1.00 87.81 463 CYS A CA 1
ATOM 3768 C C . CYS A 1 463 ? 25.889 0.926 -18.493 1.00 87.81 463 CYS A C 1
ATOM 3770 O O . CYS A 1 463 ? 26.971 1.505 -18.604 1.00 87.81 463 CYS A O 1
ATOM 3772 N N . LEU A 1 464 ? 25.194 0.897 -17.352 1.00 86.75 464 LEU A N 1
ATOM 3773 C CA . LEU A 1 464 ? 25.639 1.540 -16.113 1.00 86.75 464 LEU A CA 1
ATOM 3774 C C . LEU A 1 464 ? 26.869 0.838 -15.530 1.00 86.75 464 LEU A C 1
ATOM 3776 O O . LEU A 1 464 ? 27.868 1.492 -15.266 1.00 86.75 464 LEU A O 1
ATOM 3780 N N . ASN A 1 465 ? 26.875 -0.491 -15.444 1.00 85.94 465 ASN A N 1
ATOM 3781 C CA . ASN A 1 465 ? 28.032 -1.261 -14.977 1.00 85.94 465 ASN A CA 1
ATOM 3782 C C . ASN A 1 465 ? 29.260 -1.112 -15.892 1.00 85.94 465 ASN A C 1
ATOM 3784 O O . ASN A 1 465 ? 30.399 -1.208 -15.436 1.00 85.94 465 ASN A O 1
ATOM 3788 N N . GLY A 1 466 ? 29.042 -0.881 -17.192 1.00 81.50 466 GLY A N 1
ATOM 3789 C CA . GLY A 1 466 ? 30.102 -0.550 -18.144 1.00 81.50 466 GLY A CA 1
ATOM 3790 C C . GLY A 1 466 ? 30.665 0.866 -17.975 1.00 81.50 466 GLY A C 1
ATOM 3791 O O . GLY A 1 466 ? 31.787 1.133 -18.418 1.00 81.50 466 GLY A O 1
ATOM 3792 N N . ALA A 1 467 ? 29.921 1.770 -17.332 1.00 76.19 467 ALA A N 1
ATOM 3793 C CA . ALA A 1 467 ? 30.430 3.065 -16.918 1.00 76.19 467 ALA A CA 1
ATOM 3794 C C . ALA A 1 467 ? 31.302 2.866 -15.667 1.00 76.19 467 ALA A C 1
ATOM 3796 O O . ALA A 1 467 ? 30.821 2.535 -14.590 1.00 76.19 467 ALA A O 1
ATOM 3797 N N . ASP A 1 468 ? 32.616 3.053 -15.797 1.00 73.94 468 ASP A N 1
ATOM 3798 C CA . ASP A 1 468 ? 33.549 2.972 -14.666 1.00 73.94 468 ASP A CA 1
ATOM 3799 C C . ASP A 1 468 ? 33.359 4.188 -13.735 1.00 73.94 468 ASP A C 1
ATOM 3801 O O . ASP A 1 468 ? 34.116 5.164 -13.776 1.00 73.94 468 ASP A O 1
ATOM 3805 N N . PHE A 1 469 ? 32.301 4.148 -12.917 1.00 67.81 469 PHE A N 1
ATOM 3806 C CA . PHE A 1 469 ? 31.901 5.224 -12.006 1.00 67.81 469 PHE A CA 1
ATOM 3807 C C . PHE A 1 469 ? 33.029 5.619 -11.057 1.00 67.81 469 PHE A C 1
ATOM 3809 O O . PHE A 1 469 ? 33.237 6.802 -10.803 1.00 67.81 469 PHE A O 1
ATOM 3816 N N . ARG A 1 470 ? 33.821 4.649 -10.582 1.00 66.25 470 ARG A N 1
ATOM 3817 C CA . ARG A 1 470 ? 34.966 4.922 -9.702 1.00 66.25 470 ARG A CA 1
ATOM 3818 C C . ARG A 1 470 ? 36.037 5.732 -10.413 1.00 66.25 470 ARG A C 1
ATOM 3820 O O . ARG A 1 470 ? 36.546 6.703 -9.854 1.00 66.25 470 ARG A O 1
ATOM 3827 N N . ARG A 1 471 ? 36.382 5.366 -11.648 1.00 70.50 471 ARG A N 1
ATOM 3828 C CA . ARG A 1 471 ? 37.332 6.143 -12.451 1.00 70.50 471 ARG A CA 1
ATOM 3829 C C . ARG A 1 471 ? 36.781 7.524 -12.786 1.00 70.50 471 ARG A C 1
ATOM 3831 O O . ARG A 1 471 ? 37.551 8.482 -12.848 1.00 70.50 471 ARG A O 1
ATOM 3838 N N . PHE A 1 472 ? 35.470 7.639 -12.971 1.00 66.38 472 PHE A N 1
ATOM 3839 C CA . PHE A 1 472 ? 34.812 8.918 -13.197 1.00 66.38 472 PHE A CA 1
ATOM 3840 C C . PHE A 1 472 ? 34.876 9.824 -11.959 1.00 66.38 472 PHE A C 1
ATOM 3842 O O . PHE A 1 472 ? 35.349 10.954 -12.066 1.00 66.38 472 PHE A O 1
ATOM 3849 N N . GLU A 1 473 ? 34.491 9.333 -10.779 1.00 68.31 473 GLU A N 1
ATOM 3850 C CA . GLU A 1 473 ? 34.574 10.085 -9.519 1.00 68.31 473 GLU A CA 1
ATOM 3851 C C . GLU A 1 473 ? 36.012 10.510 -9.208 1.00 68.31 473 GLU A C 1
ATOM 3853 O O . GLU A 1 473 ? 36.256 11.670 -8.885 1.00 68.31 473 GLU A O 1
ATOM 3858 N N . GLN A 1 474 ? 36.991 9.615 -9.382 1.00 76.69 474 GLN A N 1
ATOM 3859 C CA . GLN A 1 474 ? 38.408 9.952 -9.201 1.00 76.69 474 GLN A CA 1
ATOM 3860 C C . GLN A 1 474 ? 38.849 11.092 -10.127 1.00 76.69 474 GLN A C 1
ATOM 3862 O O . GLN A 1 474 ? 39.568 12.000 -9.702 1.00 76.69 474 GLN A O 1
ATOM 3867 N N . LYS A 1 475 ? 38.398 11.075 -11.388 1.00 72.50 475 LYS A N 1
ATOM 3868 C CA . LYS A 1 475 ? 38.668 12.158 -12.339 1.00 72.50 475 LYS A CA 1
ATOM 3869 C C . LYS A 1 475 ? 37.942 13.450 -11.959 1.00 72.50 475 LYS A C 1
ATOM 3871 O O . LYS A 1 475 ? 38.556 14.509 -12.067 1.00 72.50 475 LYS A O 1
ATOM 3876 N N . LYS A 1 476 ? 36.695 13.380 -11.477 1.00 73.06 476 LYS A N 1
ATOM 3877 C CA . LYS A 1 476 ? 35.931 14.541 -10.986 1.00 73.06 476 LYS A CA 1
ATOM 3878 C C . LYS A 1 476 ? 36.635 15.201 -9.800 1.00 73.06 476 LYS A C 1
ATOM 3880 O O . LYS A 1 476 ? 36.926 16.389 -9.867 1.00 73.06 476 LYS A O 1
ATOM 3885 N N . VAL A 1 477 ? 37.013 14.431 -8.778 1.00 80.62 477 VAL A N 1
ATOM 3886 C CA . VAL A 1 477 ? 37.745 14.936 -7.600 1.00 80.62 477 VAL A CA 1
ATOM 3887 C C . VAL A 1 477 ? 39.094 15.535 -8.003 1.00 80.62 477 VAL A C 1
ATOM 3889 O O . VAL A 1 477 ? 39.451 16.630 -7.562 1.00 80.62 477 VAL A O 1
ATOM 3892 N N . GLY A 1 478 ? 39.843 14.852 -8.876 1.00 78.38 478 GLY A N 1
ATOM 3893 C CA . GLY A 1 478 ? 41.100 15.377 -9.412 1.00 78.38 478 GLY A CA 1
ATOM 3894 C C . GLY A 1 478 ? 40.907 16.704 -10.153 1.00 78.38 478 GLY A C 1
ATOM 3895 O O . GLY A 1 478 ? 41.707 17.628 -9.997 1.00 78.38 478 GLY A O 1
ATOM 3896 N N . TYR A 1 479 ? 39.814 16.829 -10.904 1.00 70.81 479 TYR A N 1
ATOM 3897 C CA . TYR A 1 479 ? 39.459 18.046 -11.621 1.00 70.81 479 TYR A CA 1
ATOM 3898 C C . TYR A 1 479 ? 39.030 19.183 -10.688 1.00 70.81 479 TYR A C 1
ATOM 3900 O O . TYR A 1 479 ? 39.544 20.290 -10.821 1.00 70.81 479 TYR A O 1
ATOM 3908 N N . GLU A 1 480 ? 38.145 18.934 -9.725 1.00 77.94 480 GLU A N 1
ATOM 3909 C CA . GLU A 1 480 ? 37.721 19.931 -8.734 1.00 77.94 480 GLU A CA 1
ATOM 3910 C C . GLU A 1 480 ? 38.918 20.449 -7.933 1.00 77.94 480 GLU A C 1
ATOM 3912 O O . GLU A 1 480 ? 39.076 21.658 -7.757 1.00 77.94 480 GLU A O 1
ATOM 3917 N N . THR A 1 481 ? 39.836 19.553 -7.563 1.00 82.94 481 THR A N 1
ATOM 3918 C CA . THR A 1 481 ? 41.102 19.909 -6.910 1.00 82.94 481 THR A CA 1
ATOM 3919 C C . THR A 1 481 ? 41.979 20.779 -7.817 1.00 82.94 481 THR A C 1
ATOM 3921 O O . THR A 1 481 ? 42.533 21.790 -7.373 1.00 82.94 481 THR A O 1
ATOM 3924 N N . ALA A 1 482 ? 42.095 20.434 -9.104 1.00 75.69 482 ALA A N 1
ATOM 3925 C CA . ALA A 1 482 ? 42.856 21.219 -10.075 1.00 75.69 482 ALA A CA 1
ATOM 3926 C C . ALA A 1 482 ? 42.219 22.594 -10.336 1.00 75.69 482 ALA A C 1
ATOM 3928 O O . ALA A 1 482 ? 42.930 23.595 -10.424 1.00 75.69 482 ALA A O 1
ATOM 3929 N N . ARG A 1 483 ? 40.888 22.666 -10.418 1.00 76.00 483 ARG A N 1
ATOM 3930 C CA . ARG A 1 483 ? 40.118 23.903 -10.584 1.00 76.00 483 ARG A CA 1
ATOM 3931 C C . ARG A 1 483 ? 40.275 24.814 -9.370 1.00 76.00 483 ARG A C 1
ATOM 3933 O O . ARG A 1 483 ? 40.617 25.980 -9.547 1.00 76.00 483 ARG A O 1
ATOM 3940 N N . ALA A 1 484 ? 40.116 24.279 -8.159 1.00 81.25 484 ALA A N 1
ATOM 3941 C CA . ALA A 1 484 ? 40.350 25.006 -6.913 1.00 81.25 484 ALA A CA 1
ATOM 3942 C C . ALA A 1 484 ? 41.795 25.528 -6.831 1.00 81.25 484 ALA A C 1
ATOM 3944 O O . ALA A 1 484 ? 42.021 26.684 -6.479 1.00 81.25 484 ALA A O 1
ATOM 3945 N N . SER A 1 485 ? 42.771 24.718 -7.253 1.00 81.94 485 SER A N 1
ATOM 3946 C CA . SER A 1 485 ? 44.183 25.121 -7.303 1.00 81.94 485 SER A CA 1
ATOM 3947 C C . SER A 1 485 ? 44.441 26.244 -8.315 1.00 81.94 485 SER A C 1
ATOM 3949 O O . SER A 1 485 ? 45.179 27.177 -8.012 1.00 81.94 485 SER A O 1
ATOM 3951 N N . ARG A 1 486 ? 43.816 26.206 -9.503 1.00 76.31 486 ARG A N 1
ATOM 3952 C CA . ARG A 1 486 ? 43.911 27.294 -10.498 1.00 76.31 486 ARG A CA 1
ATOM 3953 C C . ARG A 1 486 ? 43.275 28.583 -9.984 1.00 76.31 486 ARG A C 1
ATOM 3955 O O . ARG A 1 486 ? 43.881 29.640 -10.110 1.00 76.31 486 ARG A O 1
ATOM 3962 N N . MET A 1 487 ? 42.105 28.487 -9.351 1.00 76.44 487 MET A N 1
ATOM 3963 C CA . MET A 1 487 ? 41.432 29.631 -8.726 1.00 76.44 487 MET A CA 1
ATOM 3964 C C . MET A 1 487 ? 42.252 30.235 -7.576 1.00 76.44 487 MET A C 1
ATOM 3966 O O . MET A 1 487 ? 42.244 31.447 -7.392 1.00 76.44 487 MET A O 1
ATOM 3970 N N . ALA A 1 488 ? 43.007 29.418 -6.835 1.00 79.94 488 ALA A N 1
ATOM 3971 C CA . ALA A 1 488 ? 43.916 29.897 -5.794 1.00 79.94 488 ALA A CA 1
ATOM 3972 C C . ALA A 1 488 ? 45.183 30.580 -6.352 1.00 79.94 488 ALA A C 1
ATOM 3974 O O . ALA A 1 488 ? 45.759 31.440 -5.686 1.00 79.94 488 ALA A O 1
ATOM 3975 N N . LEU A 1 489 ? 45.627 30.203 -7.557 1.00 79.00 489 LEU A N 1
ATOM 3976 C CA . LEU A 1 489 ? 46.839 30.731 -8.194 1.00 79.00 489 LEU A CA 1
ATOM 3977 C C . LEU A 1 489 ? 46.617 32.035 -8.972 1.00 79.00 489 LEU A C 1
ATOM 3979 O O . LEU A 1 489 ? 47.597 32.736 -9.230 1.00 79.00 489 LEU A O 1
ATOM 3983 N N . ASP A 1 490 ? 45.369 32.394 -9.291 1.00 67.62 490 ASP A N 1
ATOM 3984 C CA . ASP A 1 490 ? 45.037 33.665 -9.945 1.00 67.62 490 ASP A CA 1
ATOM 3985 C C . ASP A 1 490 ? 44.117 34.566 -9.093 1.00 67.62 490 ASP A C 1
ATOM 3987 O O . ASP A 1 490 ? 42.941 34.776 -9.399 1.00 67.62 490 ASP A O 1
ATOM 3991 N N . PRO A 1 491 ? 44.631 35.152 -7.994 1.00 58.78 491 PRO A N 1
ATOM 3992 C CA . PRO A 1 491 ? 43.844 36.024 -7.123 1.00 58.78 491 PRO A CA 1
ATOM 3993 C C . PRO A 1 491 ? 43.494 37.386 -7.753 1.00 58.78 491 PRO A C 1
ATOM 3995 O O . PRO A 1 491 ? 42.897 38.225 -7.080 1.00 58.78 491 PRO A O 1
ATOM 3998 N N . LYS A 1 492 ? 43.886 37.664 -9.008 1.00 58.91 492 LYS A N 1
ATOM 3999 C CA . LYS A 1 492 ? 43.669 38.976 -9.643 1.00 58.91 492 LYS A CA 1
ATOM 4000 C C . LYS A 1 492 ? 42.344 39.094 -10.397 1.00 58.91 492 LYS A C 1
ATOM 4002 O O . LYS A 1 492 ? 41.891 40.222 -10.604 1.00 58.91 492 LYS A O 1
ATOM 4007 N N . GLU A 1 493 ? 41.680 37.989 -10.728 1.00 50.72 493 GLU A N 1
ATOM 4008 C CA . GLU A 1 493 ? 40.402 38.021 -11.459 1.00 50.72 493 GLU A CA 1
ATOM 4009 C C . GLU A 1 493 ? 39.151 38.133 -10.566 1.00 50.72 493 GLU A C 1
ATOM 4011 O O . GLU A 1 493 ? 38.071 38.448 -11.058 1.00 50.72 493 GLU A O 1
ATOM 4016 N N . THR A 1 494 ? 39.263 38.012 -9.240 1.00 51.88 494 THR A N 1
ATOM 4017 C CA . THR A 1 494 ? 38.110 38.124 -8.317 1.00 51.88 494 THR A CA 1
ATOM 4018 C C . THR A 1 494 ? 37.722 39.564 -7.940 1.00 51.88 494 THR A C 1
ATOM 4020 O O . THR A 1 494 ? 36.874 39.772 -7.073 1.00 51.88 494 THR A O 1
ATOM 4023 N N . SER A 1 495 ? 38.294 40.587 -8.591 1.00 47.47 495 SER A N 1
ATOM 4024 C CA . SER A 1 495 ? 38.039 42.004 -8.261 1.00 47.47 495 SER A CA 1
ATOM 4025 C C . SER A 1 495 ? 36.996 42.726 -9.129 1.00 47.47 495 SER A C 1
ATOM 4027 O O . SER A 1 495 ? 36.704 43.893 -8.866 1.00 47.47 495 SER A O 1
ATOM 4029 N N . PHE A 1 496 ? 36.363 42.068 -10.105 1.00 46.75 496 PHE A N 1
ATOM 4030 C CA . PHE A 1 496 ? 35.327 42.701 -10.931 1.00 46.75 496 PHE A CA 1
ATOM 4031 C C . PHE A 1 496 ? 33.914 42.197 -10.600 1.00 46.75 496 PHE A C 1
ATOM 4033 O O . PHE A 1 496 ? 33.538 41.088 -10.957 1.00 46.75 496 PHE A O 1
ATOM 4040 N N . GLY A 1 497 ? 33.109 43.068 -9.971 1.00 45.91 497 GLY A N 1
ATOM 4041 C CA . GLY A 1 497 ? 31.642 43.004 -10.043 1.00 45.91 497 GLY A CA 1
ATOM 4042 C C . GLY A 1 497 ? 30.877 42.612 -8.773 1.00 45.91 497 GLY A C 1
ATOM 4043 O O . GLY A 1 497 ? 30.053 41.707 -8.814 1.00 45.91 497 GLY A O 1
ATOM 4044 N N . LYS A 1 498 ? 31.049 43.330 -7.652 1.00 46.84 498 LYS A N 1
ATOM 4045 C CA . LYS A 1 498 ? 30.023 43.345 -6.589 1.00 46.84 498 LYS A CA 1
ATOM 4046 C C . LYS A 1 498 ? 28.839 44.206 -7.042 1.00 46.84 498 LYS A C 1
ATOM 4048 O O . LYS A 1 498 ? 28.954 45.428 -7.059 1.00 46.84 498 LYS A O 1
ATOM 4053 N N . GLY A 1 499 ? 27.708 43.585 -7.376 1.00 45.94 499 GLY A N 1
ATOM 4054 C CA . GLY A 1 499 ? 26.483 44.316 -7.705 1.00 45.94 499 GLY A CA 1
ATOM 4055 C C . GLY A 1 499 ? 25.287 43.427 -8.037 1.00 45.94 499 GLY A C 1
ATOM 4056 O O . GLY A 1 499 ? 24.835 43.429 -9.173 1.00 45.94 499 GLY A O 1
ATOM 4057 N N . GLY A 1 500 ? 24.762 42.693 -7.054 1.00 40.31 500 GLY A N 1
ATOM 4058 C CA . GLY A 1 500 ? 23.477 41.998 -7.176 1.00 40.31 500 GLY A CA 1
ATOM 4059 C C . GLY A 1 500 ? 23.189 41.124 -5.960 1.00 40.31 500 GLY A C 1
ATOM 4060 O O . GLY A 1 500 ? 23.805 40.079 -5.805 1.00 40.31 500 GLY A O 1
ATOM 4061 N N . ARG A 1 501 ? 22.286 41.573 -5.078 1.00 39.22 501 ARG A N 1
ATOM 4062 C CA . ARG A 1 501 ? 21.691 40.732 -4.029 1.00 39.22 501 ARG A CA 1
ATOM 4063 C C . ARG A 1 501 ? 20.737 39.750 -4.706 1.00 39.22 501 ARG A C 1
ATOM 4065 O O . ARG A 1 501 ? 19.783 40.198 -5.335 1.00 39.22 501 ARG A O 1
ATOM 4072 N N . VAL A 1 502 ? 20.986 38.458 -4.547 1.00 37.56 502 VAL A N 1
ATOM 4073 C CA . VAL A 1 502 ? 19.973 37.412 -4.709 1.00 37.56 502 VAL A CA 1
ATOM 4074 C C . VAL A 1 502 ? 19.607 36.983 -3.292 1.00 37.56 502 VAL A C 1
ATOM 4076 O O . VAL A 1 502 ? 20.496 36.722 -2.484 1.00 37.56 502 VAL A O 1
ATOM 4079 N N . GLU A 1 503 ? 18.320 37.051 -2.967 1.00 38.19 503 GLU A N 1
ATOM 4080 C CA . GLU A 1 503 ? 17.770 36.513 -1.724 1.00 38.19 503 GLU A CA 1
ATOM 4081 C C . GLU A 1 503 ? 17.862 34.985 -1.785 1.00 38.19 503 GLU A C 1
ATOM 4083 O O . GLU A 1 503 ? 17.390 34.369 -2.739 1.00 38.19 503 GLU A O 1
ATOM 4088 N N . GLU A 1 504 ? 18.535 34.398 -0.797 1.00 33.31 504 GLU A N 1
ATOM 4089 C CA . GLU A 1 504 ? 18.656 32.953 -0.622 1.00 33.31 504 GLU A CA 1
ATOM 4090 C C . GLU A 1 504 ? 17.441 32.441 0.162 1.00 33.31 504 GLU A C 1
ATOM 4092 O O . GLU A 1 504 ? 17.154 32.909 1.266 1.00 33.31 504 GLU A O 1
ATOM 4097 N N . ASP A 1 505 ? 16.726 31.493 -0.441 1.00 31.36 505 ASP A N 1
ATOM 4098 C CA . ASP A 1 505 ? 15.627 30.741 0.163 1.00 31.36 505 ASP A CA 1
ATOM 4099 C C . ASP A 1 505 ? 16.208 29.589 1.016 1.00 31.36 505 ASP A C 1
ATOM 4101 O O . ASP A 1 505 ? 17.101 28.874 0.544 1.00 31.36 505 ASP A O 1
ATOM 4105 N N . PRO A 1 506 ? 15.740 29.358 2.257 1.00 32.78 506 PRO A N 1
ATOM 4106 C CA . PRO A 1 506 ? 16.337 28.375 3.150 1.00 32.78 506 PRO A CA 1
ATOM 4107 C C . PRO A 1 506 ? 15.711 26.993 2.935 1.00 32.78 506 PRO A C 1
ATOM 4109 O O . PRO A 1 506 ? 14.635 26.699 3.451 1.00 32.78 506 PRO A O 1
ATOM 4112 N N . CYS A 1 507 ? 16.410 26.112 2.223 1.00 28.59 507 CYS A N 1
ATOM 4113 C CA . CYS A 1 507 ? 16.204 24.661 2.295 1.00 28.59 507 CYS A CA 1
ATOM 4114 C C . CYS A 1 507 ? 17.552 23.935 2.167 1.00 28.59 507 CYS A C 1
ATOM 4116 O O . CYS A 1 507 ? 17.829 23.247 1.188 1.00 28.59 507 CYS A O 1
ATOM 4118 N N . GLU A 1 508 ? 18.397 24.092 3.188 1.00 33.75 508 GLU A N 1
ATOM 4119 C CA . GLU A 1 508 ? 19.518 23.191 3.452 1.00 33.75 508 GLU A CA 1
ATOM 4120 C C . GLU A 1 508 ? 19.011 21.937 4.169 1.00 33.75 508 GLU A C 1
ATOM 4122 O O . GLU A 1 508 ? 18.499 22.017 5.282 1.00 33.75 508 GLU A O 1
ATOM 4127 N N . TYR A 1 509 ? 19.190 20.778 3.541 1.00 37.25 509 TYR A N 1
ATOM 4128 C CA . TYR A 1 509 ? 19.660 19.552 4.192 1.00 37.25 509 TYR A CA 1
ATOM 4129 C C . TYR A 1 509 ? 19.985 18.561 3.076 1.00 37.25 509 TYR A C 1
ATOM 4131 O O . TYR A 1 509 ? 19.057 17.986 2.536 1.00 37.25 509 TYR A O 1
ATOM 4139 N N . TYR A 1 510 ? 21.258 18.399 2.699 1.00 36.28 510 TYR A N 1
ATOM 4140 C CA . TYR A 1 510 ? 21.872 17.139 2.237 1.00 36.28 510 TYR A CA 1
ATOM 4141 C C . TYR A 1 510 ? 23.350 17.387 1.908 1.00 36.28 510 TYR A C 1
ATOM 4143 O O . TYR A 1 510 ? 23.722 17.575 0.758 1.00 36.28 510 TYR A O 1
ATOM 4151 N N . ASP A 1 511 ? 24.192 17.326 2.938 1.00 31.98 511 ASP A N 1
ATOM 4152 C CA . ASP A 1 511 ? 25.648 17.259 2.796 1.00 31.98 511 ASP A CA 1
ATOM 4153 C C . ASP A 1 511 ? 26.138 15.954 3.437 1.00 31.98 511 ASP A C 1
ATOM 4155 O O . ASP A 1 511 ? 26.421 15.932 4.633 1.00 31.98 511 ASP A O 1
ATOM 4159 N N . ARG A 1 512 ? 26.164 14.843 2.673 1.00 32.97 512 ARG A N 1
ATOM 4160 C CA . ARG A 1 512 ? 26.987 13.623 2.904 1.00 32.97 512 ARG A CA 1
ATOM 4161 C C . ARG A 1 512 ? 27.157 12.834 1.586 1.00 32.97 512 ARG A C 1
ATOM 4163 O O . ARG A 1 512 ? 26.219 12.845 0.799 1.00 32.97 512 ARG A O 1
ATOM 4170 N N . PRO A 1 513 ? 28.274 12.119 1.331 1.00 37.66 513 PRO A N 1
ATOM 4171 C CA . PRO A 1 513 ? 28.505 11.389 0.073 1.00 37.66 513 PRO A CA 1
ATOM 4172 C C . PRO A 1 513 ? 27.697 10.078 -0.007 1.00 37.66 513 PRO A C 1
ATOM 4174 O O . PRO A 1 513 ? 27.601 9.347 0.978 1.00 37.66 513 PRO A O 1
ATOM 4177 N N . TRP A 1 514 ? 27.135 9.779 -1.185 1.00 47.31 514 TRP A N 1
ATOM 4178 C CA . TRP A 1 514 ? 26.038 8.816 -1.415 1.00 47.31 514 TRP A CA 1
ATOM 4179 C C . TRP A 1 514 ? 26.424 7.449 -2.023 1.00 47.31 514 TRP A C 1
ATOM 4181 O O . TRP A 1 514 ? 25.543 6.743 -2.506 1.00 47.31 514 TRP A O 1
ATOM 4191 N N . THR A 1 515 ? 27.688 7.016 -2.000 1.00 43.16 515 THR A N 1
ATOM 4192 C CA . THR A 1 515 ? 28.110 5.844 -2.806 1.00 43.16 515 THR A CA 1
ATOM 4193 C C . THR A 1 515 ? 28.604 4.613 -2.042 1.00 43.16 515 THR A C 1
ATOM 4195 O O . THR A 1 515 ? 28.925 3.616 -2.681 1.00 43.16 515 THR A O 1
ATOM 4198 N N . SER A 1 516 ? 28.596 4.586 -0.700 1.00 34.91 516 SER A N 1
ATOM 4199 C CA . SER A 1 516 ? 28.981 3.357 0.029 1.00 34.91 516 SER A CA 1
ATOM 4200 C C . SER A 1 516 ? 27.817 2.428 0.392 1.00 34.91 516 SER A C 1
ATOM 4202 O O . SER A 1 516 ? 28.046 1.242 0.559 1.00 34.91 516 SER A O 1
ATOM 4204 N N . ARG A 1 517 ? 26.570 2.913 0.499 1.00 36.75 517 ARG A N 1
ATOM 4205 C CA . ARG A 1 517 ? 25.457 2.083 1.012 1.00 36.75 517 ARG A CA 1
ATOM 4206 C C . ARG A 1 517 ? 24.754 1.209 -0.023 1.00 36.75 517 ARG A C 1
ATOM 4208 O O . ARG A 1 517 ? 24.249 0.158 0.335 1.00 36.75 517 ARG A O 1
ATOM 4215 N N . ILE A 1 518 ? 24.731 1.611 -1.293 1.00 42.97 518 ILE A N 1
ATOM 4216 C CA . ILE A 1 518 ? 23.980 0.866 -2.320 1.00 42.97 518 ILE A CA 1
ATOM 4217 C C . ILE A 1 518 ? 24.668 -0.466 -2.660 1.00 42.97 518 ILE A C 1
ATOM 4219 O O . ILE A 1 518 ? 23.993 -1.417 -3.026 1.00 42.97 518 ILE A O 1
ATOM 4223 N N . VAL A 1 519 ? 25.988 -0.573 -2.475 1.00 37.00 519 VAL A N 1
ATOM 4224 C CA . VAL A 1 519 ? 26.705 -1.843 -2.676 1.00 37.00 519 VAL A CA 1
ATOM 4225 C C . VAL A 1 519 ? 26.519 -2.793 -1.486 1.00 37.00 519 VAL A C 1
ATOM 4227 O O . VAL A 1 519 ? 26.417 -3.996 -1.702 1.00 37.00 519 VAL A O 1
ATOM 4230 N N . ASP A 1 520 ? 26.411 -2.269 -0.262 1.00 32.94 520 ASP A N 1
ATOM 4231 C CA . ASP A 1 520 ? 26.222 -3.097 0.937 1.00 32.94 520 ASP A CA 1
ATOM 4232 C C . ASP A 1 520 ? 24.773 -3.625 1.046 1.00 32.94 520 ASP A C 1
ATOM 4234 O O . ASP A 1 520 ? 24.576 -4.793 1.353 1.00 32.94 520 ASP A O 1
ATOM 4238 N N . ASP A 1 521 ? 23.757 -2.833 0.672 1.00 34.19 521 ASP A N 1
ATOM 4239 C CA . ASP A 1 521 ? 22.338 -3.251 0.724 1.00 34.19 521 ASP A CA 1
ATOM 4240 C C . ASP A 1 521 ? 21.909 -4.194 -0.432 1.00 34.19 521 ASP A C 1
ATOM 4242 O O . ASP A 1 521 ? 20.769 -4.659 -0.462 1.00 34.19 521 ASP A O 1
ATOM 4246 N N . ILE A 1 522 ? 22.785 -4.462 -1.412 1.00 38.84 522 ILE A N 1
ATOM 4247 C CA . ILE A 1 522 ? 22.526 -5.388 -2.537 1.00 38.84 522 ILE A CA 1
ATOM 4248 C C . ILE A 1 522 ? 23.142 -6.782 -2.289 1.00 38.84 522 ILE A C 1
ATOM 4250 O O . ILE A 1 522 ? 22.763 -7.741 -2.965 1.00 38.84 522 ILE A O 1
ATOM 4254 N N . PHE A 1 523 ? 24.049 -6.926 -1.314 1.00 33.19 523 PHE A N 1
ATOM 4255 C CA . PHE A 1 523 ? 24.758 -8.185 -1.033 1.00 33.19 523 PHE A CA 1
ATOM 4256 C C . PHE A 1 523 ? 24.564 -8.768 0.383 1.00 33.19 523 PHE A C 1
ATOM 4258 O O . PHE A 1 523 ? 25.157 -9.813 0.662 1.00 33.19 523 PHE A O 1
ATOM 4265 N N . ASP A 1 524 ? 23.693 -8.181 1.209 1.00 30.33 524 ASP A N 1
ATOM 4266 C CA . ASP A 1 524 ? 23.100 -8.792 2.419 1.00 30.33 524 ASP A CA 1
ATOM 4267 C C . ASP A 1 524 ? 21.607 -9.104 2.196 1.00 30.33 524 ASP A C 1
ATOM 4269 O O . ASP A 1 524 ? 21.115 -10.122 2.748 1.00 30.33 524 ASP A O 1
#

pLDDT: mean 72.06, std 21.01, range [28.59, 98.25]

Organism: NCBI:txid1052096

InterPro domains:
  IPR038883 Uncharacterized protein AN11006-like [PTHR42085] (108-288)

Secondary structure (DSSP, 8-state):
--------------------------------------------------------TTS--HHHHHHHHHHHHHS-PBPTT--B-------------TT----SHHHHHHHHS-HHHHHHHHHHTT---S-SSS---HHHHHHHHHHHHHH----GGGS-HHHHHHHHHHHHS-----GGG-TT--SS------TT---GGGGGS-HHHHHHHHHIIIII-EEEEEEEE-SSS-EEEEETTEE-GGGTT-EETTEE-GGGGS-GGGGT-SEEEEEEEE--SS-HHHHHHHHHHHHHHHHHHHHT----SEEEEEEEE----TTS-HHHHHHHHHHHHHHHHT----SEEEEEESS-HHHHHHHHHHHTS-------HHHHHHHHHHHHHHHHHHHHHS-GGGGTTTHHHHHHHTTHHHHHHHHHHHHHHHHHTTS--TTS--TTSSHHHHHHHHHHHHHHHHHHHHS-HHHHHHHHHHHHHHHHHHHHH-TTGGGS------PPP------S--SSHHHHTTT-

Foldseek 3Di:
DDDDDDDDDDDDDDDDDDDDDDDDDDDDDDDDDDDDDDDDDDDDDDDDDDDDDQADPVRDHPVVVVVVVVVVVVQFDADPVRDTDGPPPQDPPPPPPVPDDPPDPVLVVLVPDDLVVLQVVCVVVVHDPPDPDDDDRSVVSSVSVVVVVVVDDDPLVVDDLVVLQVVLLVQQEQDDQPCPVVPVVPDDDPDPRVHGHNPCVQCVPDPVSVVSNLCSNAERYEKEWEWEDAAVPPTWTDTNNRTCRCLCVDDDLQARPSLVVDDPSQQRHAHYEYEAEYHYEYDSQVSLLRLQSSLLSSLLNNLVHHNHQEYEYEYEDPHDPVPDDPVVVLLSVLLSCLSLLLAACHNYYHYYYPHDPVSSVVSVCSRDDDPDSRDSLRVLVVVLLVLLVVVLVLVVVPPCVLQVPCNVVVCVLPVPVVLNVVSVVLSVVLSVLSDQDPVGRHQSSDPVSVVVSVVSSVVSVVSSVSNPVVVVVVVVVVVVVVVVVVCVVCPPPPPDDDDDDDDDDDDDDDPDDDPPVVVVVVPD

Radius of gyration: 38.39 Å; chains: 1; bounding box: 94×112×95 Å

Sequence (524 aa):
MPTVQASPGTNPQNTVQANRDPDADQGAEDNDESSNDNESDDDDMSHYTFRESDYDSDGNSVDELDKAQERKNRLMQFDEDGVLQWLQNESSYTTSEPGRQPTSSERRLYDAASVFELRQYVRERGLCDPYREGLTLKYFYIRVLEQADRNKKFRFLDLPPEMRNIVYSELLTFGYCCCRMCVECGSDHQCICLARRCDIAILQVSKQVYKEAKDILYADNTVESKIFFLSDPVRSAKIHNTEFGDALMARREGFYAGMYCLPDWFRRIQHLQLTIGAHGHGEMARGFEFLQGCLLNIASFLLEGHSLKTLRIHVTNHLYDPLTEAEDAEHFMDILLYPLRRLSGFRNVVFTGDVDDALSLDIKTQMQGPKTQTFNTVKHLHHLRKEAHAFVSMVEELNPSDFRDSIYELHEVWQGPSLVNRVKWLLEETAYFSYFEEDGEGEFRDARAEENLHMKMWDLESCLNGADFRRFEQKKVGYETARASRMALDPKETSFGKGGRVEEDPCEYYDRPWTSRIVDDIFD